Protein AF-A0A1C6R1Z0-F1 (afdb_monomer_lite)

Secondary structure (DSSP, 8-state):
-EEEEEEEEEEEETTEEEEEEES-TTS--EEE-EEEE--TT-SSHHHHHHHHHHHHHSEEEEEEEEEEEEEEE-SSEEEEEEEEEEEEEEE-GGG--SHHHH-GGG---EEEEEESSHHHHHTS-BSSHHHHHHHHHHHHHHHHHHHHHGGGS-----------------S---SSS--HHHHHHH-TT-GGGT--PPSEEEE-EETTEE-SS-SEEEEEEE--TTHHHHHHHHHHHHSPEEEEE--TTSS-S-GGGTT--GGG---GGGS-HHHHHHHHHHHHHHS---TT----S-PPP---PPP--SS-SS-HHHHHHHHHHHHHSSSBTTBS-EEEEE--SSGGGHHHHHT--TTTTT-S-HHHHHHHHHHHHHHH-EEEEEE-SSEEEEEESS---SHHHHHHHHHHHHHH-THHHHTSSS-SHHHHIIIIITT--EEEEE--

Foldseek 3Di:
DAEWEKEFEQEDALQKTKWWFFDADFAFTATETFITTDDPPAPDSVSRSQVRCCQLWVWGWDDKDWQDWDWDPFPPYIYIYTYIYTYTPDTDNVSHHDPCVVDPVRHGGDMDIFGLALVRLVLGNYPPVVVSVSSSVCSVVVNVVSVVVVVPDDDDDDDDDDDDDDDDDDPDDDRGSPQCLVVCVVVVLCVVLVARAADWDFAQAALVGGHPGGFKIWHPFFDAACPQVSCVSCCVRGQWHKAWEFDLPVPFSDPNVLRADLVQADALSVEAQQVLLQSLLVVLQVVADDPLPPNDNDDDRQPTAFAFDQDFPDQLSVQLSVVLNVQCPDCHSRGRIIMMIGNDNAQLCSCSSRRQCLQVVRPNHCSNLSNNVVVQCNGFVKGFHYDYSNKTKIFTRHFDADLVSLLSVLSSVCSSAVCCASVDPQHDSSRCSVPPGHVHRMDMHGHD

Sequence (448 aa):
MKVRHKARAVLLDGDQLVFLRRGWPGGSAYCTTVGGGVEPGDADPEAALRREVMEELGATIGPVEELMTLTDPGGATTVVEHYFLADITDMDLSLRHGPELADPDTGHHEPVRVPLDVRAVSGLNLQPPALRDHVIERIGTWAVRSAGDRRLGPVQETAGQGALSVGAVTFWDMASLPSALPRLQDDPTGRAFGLELPPGALVDTVHEGSWHEPLLWLSGKPVGFGDWGRASAARRAVGLLPVLIADPDGKGADPAEWGLMPDRMSYPGDHDADDVLAEYWAGLAEDGPGESGTGSHGEPPWPGLAAGSDEFPEDPDSAAEEFADMISDGDGWLGQPRLALVPARRSADIPAVIGWSGPLNHDNDVARLCAVMRSWEDRFGTRIVALTYDQLVISVAAPPRTQEAAEALAAEHFAFCPDNLHQSDTPGITEYARERLLDQYVWSFWWD

Structure (mmCIF, N/CA/C/O backbone):
data_AF-A0A1C6R1Z0-F1
#
_entry.id   AF-A0A1C6R1Z0-F1
#
loop_
_atom_site.group_PDB
_atom_site.id
_atom_site.type_symbol
_atom_site.label_atom_id
_atom_site.label_alt_id
_atom_site.label_comp_id
_atom_site.label_asym_id
_atom_site.label_entity_id
_atom_site.label_seq_id
_atom_site.pdbx_PDB_ins_code
_atom_site.Cartn_x
_atom_site.Cartn_y
_atom_site.Cartn_z
_atom_site.occupancy
_atom_site.B_iso_or_equiv
_atom_site.auth_seq_id
_atom_site.auth_comp_id
_atom_site.auth_asym_id
_atom_site.auth_atom_id
_atom_site.pdbx_PDB_model_num
ATOM 1 N N . MET A 1 1 ? 12.598 5.383 -25.187 1.00 55.12 1 MET A N 1
ATOM 2 C CA . MET A 1 1 ? 11.613 4.285 -25.213 1.00 55.12 1 MET A CA 1
ATOM 3 C C . MET A 1 1 ? 12.314 2.954 -25.379 1.00 55.12 1 MET A C 1
ATOM 5 O O . MET A 1 1 ? 12.800 2.643 -26.464 1.00 55.12 1 MET A O 1
ATOM 9 N N . LYS A 1 2 ? 12.418 2.199 -24.285 1.00 79.12 2 LYS A N 1
ATOM 10 C CA . LYS A 1 2 ? 12.785 0.779 -24.319 1.00 79.12 2 LYS A CA 1
ATOM 11 C C . LYS A 1 2 ? 11.500 -0.011 -24.576 1.00 79.12 2 LYS A C 1
ATOM 13 O O . LYS A 1 2 ? 10.453 0.371 -24.074 1.00 79.12 2 LYS A O 1
ATOM 18 N N . VAL A 1 3 ? 11.546 -1.075 -25.365 1.00 85.56 3 VAL A N 1
ATOM 19 C CA . VAL A 1 3 ? 10.390 -1.968 -25.526 1.00 85.56 3 VAL A CA 1
ATOM 20 C C . VAL A 1 3 ? 10.730 -3.266 -24.817 1.00 85.56 3 VAL A C 1
ATOM 22 O O . VAL A 1 3 ? 11.767 -3.866 -25.108 1.00 85.56 3 VAL A O 1
ATOM 25 N N . ARG A 1 4 ? 9.912 -3.659 -23.842 1.00 85.44 4 ARG A N 1
ATOM 26 C CA . ARG A 1 4 ? 10.008 -4.969 -23.191 1.00 85.44 4 ARG A CA 1
ATOM 27 C C . ARG A 1 4 ? 8.886 -5.840 -23.725 1.00 85.44 4 ARG A C 1
ATOM 29 O O . ARG A 1 4 ? 7.747 -5.395 -23.812 1.00 85.44 4 ARG A O 1
ATOM 36 N N . HIS A 1 5 ? 9.214 -7.075 -24.069 1.00 92.19 5 HIS A N 1
ATOM 37 C CA . HIS A 1 5 ? 8.234 -8.041 -24.537 1.00 92.19 5 HIS A CA 1
ATOM 38 C C . HIS A 1 5 ? 7.970 -9.070 -23.445 1.00 92.19 5 HIS A C 1
ATOM 40 O O . HIS A 1 5 ? 8.904 -9.507 -22.771 1.00 92.19 5 HIS A O 1
ATOM 46 N N . LYS A 1 6 ? 6.708 -9.459 -23.288 1.00 92.94 6 LYS A N 1
ATOM 47 C CA . LYS A 1 6 ? 6.296 -10.619 -22.494 1.00 92.94 6 LYS A CA 1
ATOM 48 C C . LYS A 1 6 ? 5.555 -11.597 -23.395 1.00 92.94 6 LYS A C 1
ATOM 50 O O . LYS A 1 6 ? 4.906 -11.172 -24.351 1.00 92.94 6 LYS A O 1
ATOM 55 N N . ALA A 1 7 ? 5.651 -12.883 -23.091 1.00 94.62 7 ALA A N 1
ATOM 56 C CA . ALA A 1 7 ? 4.923 -13.934 -23.788 1.00 94.62 7 ALA A CA 1
ATOM 57 C C . ALA A 1 7 ? 4.059 -14.699 -22.784 1.00 94.62 7 ALA A C 1
ATOM 59 O O . ALA A 1 7 ? 4.558 -15.148 -21.756 1.00 94.62 7 ALA A O 1
ATOM 60 N N . ARG A 1 8 ? 2.762 -14.819 -23.070 1.00 96.56 8 ARG A N 1
ATOM 61 C CA . ARG A 1 8 ? 1.748 -15.368 -22.162 1.00 96.56 8 ARG A CA 1
ATOM 62 C C . ARG A 1 8 ? 0.883 -16.411 -22.866 1.00 96.56 8 ARG A C 1
ATOM 64 O O . ARG A 1 8 ? 0.543 -16.243 -24.036 1.00 96.56 8 ARG A O 1
ATOM 71 N N . ALA A 1 9 ? 0.512 -17.482 -22.168 1.00 96.19 9 ALA A N 1
ATOM 72 C CA . ALA A 1 9 ? -0.203 -18.623 -22.732 1.00 96.19 9 ALA A CA 1
ATOM 73 C C . ALA A 1 9 ? -1.636 -18.743 -22.195 1.00 96.19 9 ALA A C 1
ATOM 75 O O . ALA A 1 9 ? -1.859 -18.899 -20.994 1.00 96.19 9 ALA A O 1
ATOM 76 N N . VAL A 1 10 ? -2.606 -18.783 -23.107 1.00 96.38 10 VAL A N 1
ATOM 77 C CA . VAL A 1 10 ? -3.925 -19.380 -22.881 1.00 96.38 10 VAL A CA 1
ATOM 78 C C . VAL A 1 10 ? -3.824 -20.846 -23.297 1.00 96.38 10 VAL A C 1
ATOM 80 O O . VAL A 1 10 ? -3.681 -21.162 -24.478 1.00 96.38 10 VAL A O 1
ATOM 83 N N . LEU A 1 11 ? -3.853 -21.750 -22.323 1.00 97.19 11 LEU A N 1
ATOM 84 C CA . LEU A 1 11 ? -3.559 -23.164 -22.547 1.00 97.19 11 LEU A CA 1
ATOM 85 C C . LEU A 1 11 ? -4.832 -24.004 -22.597 1.00 97.19 11 LEU A C 1
ATOM 87 O O . LEU A 1 11 ? -5.669 -23.912 -21.699 1.00 97.19 11 LEU A O 1
ATOM 91 N N . LEU A 1 12 ? -4.950 -24.850 -23.618 1.00 95.12 12 LEU A N 1
ATOM 92 C CA . LEU A 1 12 ? -6.007 -25.847 -23.760 1.00 95.12 12 LEU A CA 1
ATOM 93 C C . LEU A 1 12 ? -5.500 -27.225 -23.320 1.00 95.12 12 LEU A C 1
ATOM 95 O O . LEU A 1 12 ? -4.494 -27.718 -23.818 1.00 95.12 12 LEU A O 1
ATOM 99 N N . ASP A 1 13 ? -6.234 -27.864 -22.417 1.00 92.38 13 ASP A N 1
ATOM 100 C CA . ASP A 1 13 ? -6.060 -29.260 -22.004 1.00 92.38 13 ASP A CA 1
ATOM 101 C C . ASP A 1 13 ? -7.392 -29.983 -22.262 1.00 92.38 13 ASP A C 1
ATOM 103 O O . ASP A 1 13 ? -8.280 -30.053 -21.409 1.00 92.38 13 ASP A O 1
ATOM 107 N N . GLY A 1 14 ? -7.607 -30.403 -23.513 1.00 89.00 14 GLY A N 1
ATOM 108 C CA . GLY A 1 14 ? -8.869 -31.003 -23.956 1.00 89.00 14 GLY A CA 1
ATOM 109 C C . GLY A 1 14 ? -10.049 -30.016 -23.978 1.00 89.00 14 GLY A C 1
ATOM 110 O O . GLY A 1 14 ? -10.156 -29.181 -24.877 1.00 89.00 14 GLY A O 1
ATOM 111 N N . ASP A 1 15 ? -10.996 -30.162 -23.042 1.00 87.62 15 ASP A N 1
ATOM 112 C CA . ASP A 1 15 ? -12.099 -29.209 -22.797 1.00 87.62 15 ASP A CA 1
ATOM 113 C C . ASP A 1 15 ? -11.890 -28.327 -21.572 1.00 87.62 15 ASP A C 1
ATOM 115 O O . ASP A 1 15 ? -12.849 -27.769 -21.030 1.00 87.62 15 ASP A O 1
ATOM 119 N N . GLN A 1 16 ? -10.645 -28.177 -21.141 1.00 89.94 16 GLN A N 1
ATOM 120 C CA . GLN A 1 16 ? -10.298 -27.286 -20.052 1.00 89.94 16 GLN A CA 1
ATOM 121 C C . GLN A 1 16 ? -9.326 -26.213 -20.528 1.00 89.94 16 GLN A C 1
ATOM 123 O O . GLN A 1 16 ? -8.477 -26.447 -21.384 1.00 89.94 16 GLN A O 1
ATOM 128 N N . LEU A 1 17 ? -9.474 -25.027 -19.953 1.00 92.50 17 LEU A N 1
ATOM 129 C CA . LEU A 1 17 ? -8.475 -23.975 -19.968 1.00 92.50 17 LEU A CA 1
ATOM 130 C C . LEU A 1 17 ? -7.601 -24.116 -18.725 1.00 92.50 17 LEU A C 1
ATOM 132 O O . LEU A 1 17 ? -8.119 -24.398 -17.640 1.00 92.50 17 LEU A O 1
ATOM 136 N N . VAL A 1 18 ? -6.298 -23.903 -18.875 1.00 91.56 18 VAL A N 1
ATOM 137 C CA . VAL A 1 18 ? -5.339 -23.927 -17.765 1.00 91.56 18 VAL A CA 1
ATOM 138 C C . VAL A 1 18 ? -4.805 -22.520 -17.520 1.00 91.56 18 VAL A C 1
ATOM 140 O O . VAL A 1 18 ? -4.275 -21.881 -18.427 1.00 91.56 18 VAL A O 1
ATOM 143 N N . PHE A 1 19 ? -4.941 -22.060 -16.279 1.00 90.56 19 PHE A N 1
ATOM 144 C CA . PHE A 1 19 ? -4.422 -20.788 -15.776 1.00 90.56 19 PHE A CA 1
ATOM 145 C C . PHE A 1 19 ? -3.590 -21.027 -14.515 1.00 90.56 19 PHE A C 1
ATOM 147 O O . PHE A 1 19 ? -3.646 -22.105 -13.922 1.00 90.56 19 PHE A O 1
ATOM 154 N N . LEU A 1 20 ? -2.859 -20.015 -14.065 1.00 83.12 20 LEU A N 1
ATOM 155 C CA . LEU A 1 20 ? -2.241 -19.999 -12.746 1.00 83.12 20 LEU A CA 1
ATOM 156 C C . LEU A 1 20 ? -3.111 -19.209 -11.785 1.00 83.12 20 LEU A C 1
ATOM 158 O O . LEU A 1 20 ? -3.425 -18.046 -12.028 1.00 83.12 20 LEU A O 1
ATOM 162 N N . ARG A 1 21 ? -3.466 -19.831 -10.665 1.00 75.81 21 ARG A N 1
ATOM 163 C CA . ARG A 1 21 ? -4.012 -19.119 -9.519 1.00 75.81 21 ARG A CA 1
ATOM 164 C C . ARG A 1 21 ? -2.874 -18.444 -8.778 1.00 75.81 21 ARG A C 1
ATOM 166 O O . ARG A 1 21 ? -2.012 -19.137 -8.239 1.00 75.81 21 ARG A O 1
ATOM 173 N N . ARG A 1 22 ? -2.942 -17.118 -8.744 1.00 66.31 22 ARG A N 1
ATOM 174 C CA . ARG A 1 22 ? -2.078 -16.203 -8.001 1.00 66.31 22 ARG A CA 1
ATOM 175 C C . ARG A 1 22 ? -2.821 -15.691 -6.772 1.00 66.31 22 ARG A C 1
ATOM 177 O O . ARG A 1 22 ? -4.052 -15.718 -6.710 1.00 66.31 22 ARG A O 1
ATOM 184 N N . GLY A 1 23 ? -2.068 -15.252 -5.776 1.00 53.34 23 GLY A N 1
ATOM 185 C CA . GLY A 1 23 ? -2.595 -14.809 -4.486 1.00 53.34 23 GLY A CA 1
ATOM 186 C C . GLY A 1 23 ? -2.102 -15.688 -3.345 1.00 53.34 23 GLY A C 1
ATOM 187 O O . GLY A 1 23 ? -1.352 -16.628 -3.546 1.00 53.34 23 GLY A O 1
ATOM 188 N N . TRP A 1 24 ? -2.494 -15.389 -2.117 1.00 43.75 24 TRP A N 1
ATOM 189 C CA . TRP A 1 24 ? -1.925 -16.016 -0.919 1.00 43.75 24 TRP A CA 1
ATOM 190 C C . TRP A 1 24 ? -2.934 -16.915 -0.213 1.00 43.75 24 TRP A C 1
ATOM 192 O O . TRP A 1 24 ? -4.137 -16.726 -0.421 1.00 43.75 24 TRP A O 1
ATOM 202 N N . PRO A 1 25 ? -2.498 -17.824 0.681 1.00 38.47 25 PRO A N 1
ATOM 203 C CA . PRO A 1 25 ? -3.430 -18.523 1.551 1.00 38.47 25 PRO A CA 1
ATOM 204 C C . PRO A 1 25 ? -4.233 -17.478 2.339 1.00 38.47 25 PRO A C 1
ATOM 206 O O . PRO A 1 25 ? -3.675 -16.731 3.148 1.00 38.47 25 PRO A O 1
ATOM 209 N N . GLY A 1 26 ? -5.529 -17.367 2.034 1.00 38.88 26 GLY A N 1
ATOM 210 C CA . GLY A 1 26 ? -6.433 -16.386 2.639 1.00 38.88 26 GLY A CA 1
ATOM 211 C C . GLY A 1 26 ? -6.512 -14.990 1.987 1.00 38.88 26 GLY A C 1
ATOM 212 O O . GLY A 1 26 ? -7.138 -14.109 2.565 1.00 38.88 26 GLY A O 1
ATOM 213 N N . GLY A 1 27 ? -5.900 -14.749 0.822 1.00 40.06 27 GLY A N 1
ATOM 214 C CA . GLY A 1 27 ? -6.126 -13.534 0.012 1.00 40.06 27 GLY A CA 1
ATOM 215 C C . GLY A 1 27 ? -7.145 -13.751 -1.116 1.00 40.06 27 GLY A C 1
ATOM 216 O O . GLY A 1 27 ? -7.510 -14.896 -1.395 1.00 40.06 27 GLY A O 1
ATOM 217 N N . SER A 1 28 ? -7.585 -12.677 -1.789 1.00 41.53 28 SER A N 1
ATOM 218 C CA . SER A 1 28 ? -8.371 -12.802 -3.022 1.00 41.53 28 SER A CA 1
ATOM 219 C C . SER A 1 28 ? -7.494 -13.442 -4.099 1.00 41.53 28 SER A C 1
ATOM 221 O O . SER A 1 28 ? -6.482 -12.898 -4.539 1.00 41.53 28 SER A O 1
ATOM 223 N N . ALA A 1 29 ? -7.840 -14.671 -4.468 1.00 55.72 29 ALA A N 1
ATOM 224 C CA . ALA A 1 29 ? -7.132 -15.380 -5.512 1.00 55.72 29 ALA A CA 1
ATOM 225 C C . ALA A 1 29 ? -7.583 -14.837 -6.871 1.00 55.72 29 ALA A C 1
ATOM 227 O O . ALA A 1 29 ? -8.780 -14.796 -7.165 1.00 55.72 29 ALA A O 1
ATOM 228 N N . TYR A 1 30 ? -6.631 -14.443 -7.705 1.00 65.19 30 TYR A N 1
ATOM 229 C CA . TYR A 1 30 ? -6.884 -14.112 -9.101 1.00 65.19 30 TYR A CA 1
ATOM 230 C C . TYR A 1 30 ? -6.204 -15.141 -9.995 1.00 65.19 30 TYR A C 1
ATOM 232 O O . TYR A 1 30 ? -5.364 -15.927 -9.555 1.00 65.19 30 TYR A O 1
ATOM 240 N N . CYS A 1 31 ? -6.625 -15.202 -11.248 1.00 78.81 31 CYS A N 1
ATOM 241 C CA . CYS A 1 31 ? -6.025 -16.078 -12.235 1.00 78.81 31 CYS A CA 1
ATOM 242 C C . CYS A 1 31 ? -5.263 -15.249 -13.255 1.00 78.81 31 CYS A C 1
ATOM 244 O O . CYS A 1 31 ? -5.734 -14.204 -13.697 1.00 78.81 31 CYS A O 1
ATOM 246 N N . THR A 1 32 ? -4.100 -15.747 -13.642 1.00 86.62 32 THR A N 1
ATOM 247 C CA . THR A 1 32 ? -3.302 -15.204 -14.735 1.00 86.62 32 THR A CA 1
ATOM 248 C C . THR A 1 32 ? -2.920 -16.323 -15.694 1.00 86.62 32 THR A C 1
ATOM 250 O O . THR A 1 32 ? -3.029 -17.513 -15.384 1.00 86.62 32 THR A O 1
ATOM 253 N N . THR A 1 33 ? -2.490 -15.946 -16.884 1.00 93.50 33 THR A N 1
ATOM 254 C CA . THR A 1 33 ? -1.857 -16.856 -17.837 1.00 93.50 33 THR A CA 1
ATOM 255 C C . THR A 1 33 ? -0.446 -17.209 -17.402 1.00 93.50 33 THR A C 1
ATOM 257 O O . THR A 1 33 ? 0.267 -16.361 -16.872 1.00 93.50 33 THR A O 1
ATOM 260 N N . VAL A 1 34 ? -0.037 -18.431 -17.723 1.00 92.44 34 VAL A N 1
ATOM 261 C CA . VAL A 1 34 ? 1.363 -18.867 -17.658 1.00 92.44 34 VAL A CA 1
ATOM 262 C C . VAL A 1 34 ? 2.209 -18.006 -18.586 1.00 92.44 34 VAL A C 1
ATOM 264 O O . VAL A 1 34 ? 1.752 -17.692 -19.690 1.00 92.44 34 VAL A O 1
ATOM 267 N N . GLY A 1 35 ? 3.421 -17.636 -18.186 1.00 91.12 35 GLY A N 1
ATOM 268 C CA . GLY A 1 35 ? 4.332 -16.891 -19.052 1.00 91.12 35 GLY A CA 1
ATOM 269 C C . GLY A 1 35 ? 5.067 -15.761 -18.351 1.00 91.12 35 GLY A C 1
ATOM 270 O O . GLY A 1 35 ? 4.689 -15.343 -17.266 1.00 91.12 35 GLY A O 1
ATOM 271 N N . GLY A 1 36 ? 6.029 -15.157 -19.039 1.00 87.38 36 GLY A N 1
ATOM 272 C CA . GLY A 1 36 ? 6.943 -14.193 -18.439 1.00 87.38 36 GLY A CA 1
ATOM 273 C C . GLY A 1 36 ? 7.617 -13.279 -19.457 1.00 87.38 36 GLY A C 1
ATOM 274 O O . GLY A 1 36 ? 7.100 -13.030 -20.553 1.00 87.38 36 GLY A O 1
ATOM 275 N N . GLY A 1 37 ? 8.749 -12.704 -19.057 1.00 90.75 37 GLY A N 1
ATOM 276 C CA . GLY A 1 37 ? 9.534 -11.798 -19.892 1.00 90.75 37 GLY A CA 1
ATOM 277 C C . GLY A 1 37 ? 10.266 -12.533 -21.013 1.00 90.75 37 GLY A C 1
ATOM 278 O O . GLY A 1 37 ? 10.766 -13.634 -20.824 1.00 90.75 37 GLY A O 1
ATOM 279 N N . VAL A 1 38 ? 10.372 -11.898 -22.182 1.00 92.62 38 VAL A N 1
ATOM 280 C CA . VAL A 1 38 ? 11.266 -12.366 -23.249 1.00 92.62 38 VAL A CA 1
ATOM 281 C C . VAL A 1 38 ? 12.693 -11.962 -22.884 1.00 92.62 38 VAL A C 1
ATOM 283 O O . VAL A 1 38 ? 13.015 -10.769 -22.823 1.00 92.62 38 VAL A O 1
ATOM 286 N N . GLU A 1 39 ? 13.546 -12.947 -22.626 1.00 89.75 39 GLU A N 1
ATOM 287 C CA . GLU A 1 39 ? 14.928 -12.737 -22.211 1.00 89.75 39 GLU A CA 1
ATOM 288 C C . GLU A 1 39 ? 15.869 -12.548 -23.413 1.00 89.75 39 GLU A C 1
ATOM 290 O O . GLU A 1 39 ? 15.576 -13.005 -24.517 1.00 89.75 39 GLU A O 1
ATOM 295 N N . PRO A 1 40 ? 17.061 -11.938 -23.234 1.00 87.62 40 PRO A N 1
ATOM 296 C CA . PRO A 1 40 ? 18.039 -11.786 -24.317 1.00 87.62 40 PRO A CA 1
ATOM 297 C C . PRO A 1 40 ? 18.507 -13.104 -24.961 1.00 87.62 40 PRO A C 1
ATOM 299 O O . PRO A 1 40 ? 19.079 -13.073 -26.050 1.00 87.62 40 PRO A O 1
ATOM 302 N N . GLY A 1 41 ? 18.335 -14.235 -24.267 1.00 86.81 41 GLY A N 1
ATOM 303 C CA . GLY A 1 41 ? 18.665 -15.571 -24.763 1.00 86.81 41 GLY A CA 1
ATOM 304 C C . GLY A 1 41 ? 17.541 -16.251 -25.551 1.00 86.81 41 GLY A C 1
ATOM 305 O O . GLY A 1 41 ? 17.814 -17.232 -26.243 1.00 86.81 41 GLY A O 1
ATOM 306 N N . ASP A 1 42 ? 16.311 -15.738 -25.476 1.00 93.38 42 ASP A N 1
ATOM 307 C CA . ASP A 1 42 ? 15.171 -16.281 -26.208 1.00 93.38 42 ASP A CA 1
ATOM 308 C C . ASP A 1 42 ? 15.253 -15.863 -27.686 1.00 93.38 42 ASP A C 1
ATOM 310 O O . ASP A 1 42 ? 15.555 -14.716 -28.021 1.00 93.38 42 ASP A O 1
ATOM 314 N N . ALA A 1 43 ? 14.996 -16.804 -28.598 1.00 92.00 43 ALA A N 1
ATOM 315 C CA . ALA A 1 43 ? 15.061 -16.525 -30.035 1.00 92.00 43 ALA A CA 1
ATOM 316 C C . ALA A 1 43 ? 13.936 -15.581 -30.497 1.00 92.00 43 ALA A C 1
ATOM 318 O O . ALA A 1 43 ? 14.141 -14.761 -31.393 1.00 92.00 43 ALA A O 1
ATOM 319 N N . ASP A 1 44 ? 12.758 -15.721 -29.891 1.00 92.75 44 ASP A N 1
ATOM 320 C CA . ASP A 1 44 ? 11.536 -14.970 -30.156 1.00 92.75 44 ASP A CA 1
ATOM 321 C C . ASP A 1 44 ? 10.543 -15.141 -28.976 1.00 92.75 44 ASP A C 1
ATOM 323 O O . ASP A 1 44 ? 10.822 -15.897 -28.036 1.00 92.75 44 ASP A O 1
ATOM 327 N N . PRO A 1 45 ? 9.385 -14.447 -28.977 1.00 94.19 45 PRO A N 1
ATOM 328 C CA . PRO A 1 45 ? 8.381 -14.611 -27.926 1.00 94.19 45 PRO A CA 1
ATOM 329 C C . PRO A 1 45 ? 7.820 -16.035 -27.790 1.00 94.19 45 PRO A C 1
ATOM 331 O O . PRO A 1 45 ? 7.422 -16.413 -26.694 1.00 94.19 45 PRO A O 1
ATOM 334 N N . GLU A 1 46 ? 7.795 -16.846 -28.854 1.00 96.38 46 GLU A N 1
ATOM 335 C CA . GLU A 1 46 ? 7.354 -18.245 -28.757 1.00 96.38 46 GLU A CA 1
ATOM 336 C C . GLU A 1 46 ? 8.381 -19.092 -27.991 1.00 96.38 46 GLU A C 1
ATOM 338 O O . GLU A 1 46 ? 8.003 -19.927 -27.167 1.00 96.38 46 GLU A O 1
ATOM 343 N N . ALA A 1 47 ? 9.677 -18.874 -28.221 1.00 94.62 47 ALA A N 1
ATOM 344 C CA . ALA A 1 47 ? 10.738 -19.532 -27.467 1.00 94.62 47 ALA A CA 1
ATOM 345 C C . ALA A 1 47 ? 10.641 -19.203 -25.968 1.00 94.62 47 ALA A C 1
ATOM 347 O O . ALA A 1 47 ? 10.679 -20.125 -25.151 1.00 94.62 47 ALA A O 1
ATOM 348 N N . ALA A 1 48 ? 10.414 -17.927 -25.630 1.00 95.25 48 ALA A N 1
ATOM 349 C CA . ALA A 1 48 ? 10.167 -17.491 -24.255 1.00 95.25 48 ALA A CA 1
ATOM 350 C C . ALA A 1 48 ? 8.922 -18.175 -23.667 1.00 95.25 48 ALA A C 1
ATOM 352 O O . ALA A 1 48 ? 8.990 -18.778 -22.603 1.00 95.25 48 ALA A O 1
ATOM 353 N N . LEU A 1 49 ? 7.802 -18.185 -24.401 1.00 96.81 49 LEU A N 1
ATOM 354 C CA . LEU A 1 49 ? 6.566 -18.852 -23.983 1.00 96.81 49 LEU A CA 1
ATOM 355 C C . LEU A 1 49 ? 6.790 -20.329 -23.631 1.00 96.81 49 LEU A C 1
ATOM 357 O O . LEU A 1 49 ? 6.296 -20.818 -22.620 1.00 96.81 49 LEU A O 1
ATOM 361 N N . ARG A 1 50 ? 7.524 -21.058 -24.480 1.00 97.31 50 ARG A N 1
ATOM 362 C CA . ARG A 1 50 ? 7.799 -22.489 -24.284 1.00 97.31 50 ARG A CA 1
ATOM 363 C C . ARG A 1 50 ? 8.685 -22.739 -23.065 1.00 97.31 50 ARG A C 1
ATOM 365 O O . ARG A 1 50 ? 8.471 -23.742 -22.385 1.00 97.31 50 ARG A O 1
ATOM 372 N N . ARG A 1 51 ? 9.653 -21.855 -22.799 1.00 95.12 51 ARG A N 1
ATOM 373 C CA . ARG A 1 51 ? 10.488 -21.894 -21.591 1.00 95.12 51 ARG A CA 1
ATOM 374 C C . ARG A 1 51 ? 9.634 -21.682 -20.341 1.00 95.12 51 ARG A C 1
ATOM 376 O O . ARG A 1 51 ? 9.616 -22.557 -19.484 1.00 95.12 51 ARG A O 1
ATOM 383 N N . GLU A 1 52 ? 8.856 -20.606 -20.302 1.00 95.31 52 GLU A N 1
ATOM 384 C CA . GLU A 1 52 ? 8.008 -20.253 -19.155 1.00 95.31 52 GLU A CA 1
ATOM 385 C C . GLU A 1 52 ? 6.952 -21.333 -18.864 1.00 95.31 52 GLU A C 1
ATOM 387 O O . GLU A 1 52 ? 6.738 -21.718 -17.721 1.00 95.31 52 GLU A O 1
ATOM 392 N N . VAL A 1 53 ? 6.333 -21.922 -19.896 1.00 95.62 53 VAL A N 1
ATOM 393 C CA . VAL A 1 53 ? 5.374 -23.029 -19.710 1.00 95.62 53 VAL A CA 1
ATOM 394 C C . VAL A 1 53 ? 6.037 -24.285 -19.131 1.00 95.62 53 VAL A C 1
ATOM 396 O O . VAL A 1 53 ? 5.426 -25.001 -18.331 1.00 95.62 53 VAL A O 1
ATOM 399 N N . MET A 1 54 ? 7.291 -24.561 -19.491 1.00 94.56 54 MET A N 1
ATOM 400 C CA . MET A 1 54 ? 8.051 -25.652 -18.882 1.00 94.56 54 MET A CA 1
ATOM 401 C C . MET A 1 54 ? 8.428 -25.333 -17.428 1.00 94.56 54 MET A C 1
ATOM 403 O O . MET A 1 54 ? 8.284 -26.190 -16.561 1.00 94.56 54 MET A O 1
ATOM 407 N N . GLU A 1 55 ? 8.876 -24.114 -17.148 1.00 91.38 55 GLU A N 1
ATOM 408 C CA . GLU A 1 55 ? 9.263 -23.655 -15.809 1.00 91.38 55 GLU A CA 1
ATOM 409 C C . GLU A 1 55 ? 8.054 -23.654 -14.855 1.00 91.38 55 GLU A C 1
ATOM 411 O O . GLU A 1 55 ? 8.031 -24.363 -13.842 1.00 91.38 55 GLU A O 1
ATOM 416 N N . GLU A 1 56 ? 6.980 -22.962 -15.225 1.00 91.31 56 GLU A N 1
ATOM 417 C CA . GLU A 1 56 ? 5.832 -22.729 -14.352 1.00 91.31 56 GLU A CA 1
ATOM 418 C C . GLU A 1 56 ? 4.857 -23.909 -14.274 1.00 91.31 56 GLU A C 1
ATOM 420 O O . GLU A 1 56 ? 4.170 -24.035 -13.258 1.00 91.31 56 GLU A O 1
ATOM 425 N N . LEU A 1 57 ? 4.770 -24.781 -15.291 1.00 91.31 57 LEU A N 1
ATOM 426 C CA . LEU A 1 57 ? 3.839 -25.926 -15.315 1.00 91.31 57 LEU A CA 1
ATOM 427 C C . LEU A 1 57 ? 4.497 -27.299 -15.499 1.00 91.31 57 LEU A C 1
ATOM 429 O O . LEU A 1 57 ? 3.821 -28.308 -15.296 1.00 91.31 57 LEU A O 1
ATOM 433 N N . GLY A 1 58 ? 5.775 -27.379 -15.873 1.00 94.00 58 GLY A N 1
ATOM 434 C CA . GLY A 1 58 ? 6.370 -28.649 -16.297 1.00 94.00 58 GLY A CA 1
ATOM 435 C C . GLY A 1 58 ? 5.680 -29.215 -17.542 1.00 94.00 58 GLY A C 1
ATOM 436 O O . GLY A 1 58 ? 5.535 -30.431 -17.677 1.00 94.00 58 GLY A O 1
ATOM 437 N N . ALA A 1 59 ? 5.171 -28.335 -18.411 1.00 96.31 59 ALA A N 1
ATOM 438 C CA . ALA A 1 59 ? 4.361 -28.706 -19.562 1.00 96.31 59 ALA A CA 1
ATOM 439 C C . ALA A 1 59 ? 5.082 -28.469 -20.893 1.00 96.31 59 ALA A C 1
ATOM 441 O O . ALA A 1 59 ? 5.909 -27.572 -21.042 1.00 96.31 59 ALA A O 1
ATOM 442 N N . THR A 1 60 ? 4.714 -29.266 -21.894 1.00 96.81 60 THR A N 1
ATOM 443 C CA . THR A 1 60 ? 5.028 -29.015 -23.302 1.00 96.81 60 THR A CA 1
ATOM 444 C C . THR A 1 60 ? 3.756 -28.657 -24.051 1.00 96.81 60 THR A C 1
ATOM 446 O O . THR A 1 60 ? 2.676 -29.171 -23.755 1.00 96.81 60 THR A O 1
ATOM 449 N N . ILE A 1 61 ? 3.888 -27.763 -25.026 1.00 97.69 61 ILE A N 1
ATOM 450 C CA . ILE A 1 61 ? 2.769 -27.257 -25.820 1.00 97.69 61 ILE A CA 1
ATOM 451 C C . ILE A 1 61 ? 2.979 -27.542 -27.302 1.00 97.69 61 ILE A C 1
ATOM 453 O O . ILE A 1 61 ? 4.111 -27.553 -27.798 1.00 97.69 61 ILE A O 1
ATOM 457 N N . GLY A 1 62 ? 1.877 -27.749 -28.015 1.00 93.75 62 GLY A N 1
ATOM 458 C CA . GLY A 1 62 ? 1.845 -27.929 -29.460 1.00 93.75 62 GLY A CA 1
ATOM 459 C C . GLY A 1 62 ? 2.156 -26.640 -30.238 1.00 93.75 62 GLY A C 1
ATOM 460 O O . GLY A 1 62 ? 2.826 -25.733 -29.732 1.00 93.75 62 GLY A O 1
ATOM 461 N N . PRO A 1 63 ? 1.711 -26.546 -31.502 1.00 94.31 63 PRO A N 1
ATOM 462 C CA . PRO A 1 63 ? 1.774 -25.302 -32.264 1.00 94.31 63 PRO A CA 1
ATOM 463 C C . PRO A 1 63 ? 1.043 -24.167 -31.538 1.00 94.31 63 PRO A C 1
ATOM 465 O O . PRO A 1 63 ? -0.037 -24.389 -30.988 1.00 94.31 63 PRO A O 1
ATOM 468 N N . VAL A 1 64 ? 1.623 -22.968 -31.561 1.00 94.81 64 VAL A N 1
ATOM 469 C CA . VAL A 1 64 ? 1.042 -21.774 -30.935 1.00 94.81 64 VAL A CA 1
ATOM 470 C C . VAL A 1 64 ? 0.316 -20.919 -31.975 1.00 94.81 64 VAL A C 1
ATOM 472 O O . VAL A 1 64 ? 0.731 -20.837 -33.132 1.00 94.81 64 VAL A O 1
ATOM 475 N N . GLU A 1 65 ? -0.775 -20.281 -31.567 1.00 93.75 65 GLU A N 1
ATOM 476 C CA . GLU A 1 65 ? -1.525 -19.299 -32.355 1.00 93.75 65 GLU A CA 1
ATOM 477 C C . GLU A 1 65 ? -1.545 -17.974 -31.587 1.00 93.75 65 GLU A C 1
ATOM 479 O O . GLU A 1 65 ? -1.963 -17.944 -30.435 1.00 93.75 65 GLU A O 1
ATOM 484 N N . GLU A 1 66 ? -1.104 -16.872 -32.194 1.00 93.38 66 GLU A N 1
ATOM 485 C CA . GLU A 1 66 ? -1.180 -15.555 -31.551 1.00 93.38 66 GLU A CA 1
ATOM 486 C C . GLU A 1 66 ? -2.643 -15.093 -31.455 1.00 93.38 66 GLU A C 1
ATOM 488 O O . GLU A 1 66 ? -3.358 -15.022 -32.457 1.00 93.38 66 GLU A O 1
ATOM 493 N N . LEU A 1 67 ? -3.101 -14.799 -30.237 1.00 92.12 67 LEU A N 1
ATOM 494 C CA . LEU A 1 67 ? -4.472 -14.377 -29.954 1.00 92.12 67 LEU A CA 1
ATOM 495 C C . LEU A 1 67 ? -4.627 -12.866 -30.014 1.00 92.12 67 LEU A C 1
ATOM 497 O O . LEU A 1 67 ? -5.532 -12.354 -30.680 1.00 92.12 67 LEU A O 1
ATOM 501 N N . MET A 1 68 ? -3.775 -12.174 -29.264 1.00 91.94 68 MET A N 1
ATOM 502 C CA . MET A 1 68 ? -3.802 -10.730 -29.119 1.00 91.94 68 MET A CA 1
ATOM 503 C C . MET A 1 68 ? -2.465 -10.217 -28.599 1.00 91.94 68 MET A C 1
ATOM 505 O O . MET A 1 68 ? -1.730 -10.926 -27.911 1.00 91.94 68 MET A O 1
ATOM 509 N N . THR A 1 69 ? -2.213 -8.943 -28.866 1.00 92.00 69 THR A N 1
ATOM 510 C CA . THR A 1 69 ? -1.110 -8.194 -28.277 1.00 92.00 69 THR A CA 1
ATOM 511 C C . THR A 1 69 ? -1.701 -7.053 -27.463 1.00 92.00 69 THR A C 1
ATOM 513 O O . THR A 1 69 ? -2.509 -6.281 -27.985 1.00 92.00 69 THR A O 1
ATOM 516 N N . LEU A 1 70 ? -1.305 -6.936 -26.199 1.00 80.12 70 LEU A N 1
ATOM 517 C CA . LEU A 1 70 ? -1.584 -5.754 -25.393 1.00 80.12 70 LEU A CA 1
ATOM 518 C C . LEU A 1 70 ? -0.314 -4.927 -25.303 1.00 80.12 70 LEU A C 1
ATOM 520 O O . LEU A 1 70 ? 0.735 -5.411 -24.888 1.00 80.12 70 LEU A O 1
ATOM 524 N N . THR A 1 71 ? -0.422 -3.678 -25.730 1.00 84.88 71 THR A N 1
ATOM 525 C CA . THR A 1 71 ? 0.653 -2.708 -25.595 1.00 84.88 71 THR A CA 1
ATOM 526 C C . THR A 1 71 ? 0.259 -1.766 -24.486 1.00 84.88 71 THR A C 1
ATOM 528 O O . THR A 1 71 ? -0.728 -1.047 -24.622 1.00 84.88 71 THR A O 1
ATOM 531 N N . ASP A 1 72 ? 1.046 -1.773 -23.425 1.00 74.81 72 ASP A N 1
ATOM 532 C CA . ASP A 1 72 ? 0.980 -0.783 -22.372 1.00 74.81 72 ASP A CA 1
ATOM 533 C C . ASP A 1 72 ? 2.057 0.278 -22.651 1.00 74.81 72 ASP A C 1
ATOM 535 O O . ASP A 1 72 ? 3.261 0.006 -22.493 1.00 74.81 72 ASP A O 1
ATOM 539 N N . PRO A 1 73 ? 1.676 1.448 -23.203 1.00 66.81 73 PRO A N 1
ATOM 540 C CA . PRO A 1 73 ? 2.603 2.532 -23.466 1.00 66.81 73 PRO A CA 1
ATOM 541 C C . PRO A 1 73 ? 2.958 3.232 -22.149 1.00 66.81 73 PRO A C 1
ATOM 543 O O . PRO A 1 73 ? 2.531 4.354 -21.904 1.00 66.81 73 PRO A O 1
ATOM 546 N N . GLY A 1 74 ? 3.777 2.579 -21.325 1.00 57.81 74 GLY A N 1
ATOM 547 C CA . GLY A 1 74 ? 4.432 3.231 -20.195 1.00 57.81 74 GLY A CA 1
ATOM 548 C C . GLY A 1 74 ? 5.374 4.340 -20.678 1.00 57.81 74 GLY A C 1
ATOM 549 O O . GLY A 1 74 ? 5.919 4.264 -21.788 1.00 57.81 74 GLY A O 1
ATOM 550 N N . GLY A 1 75 ? 5.592 5.366 -19.850 1.00 56.06 75 GLY A N 1
ATOM 551 C CA . GLY A 1 75 ? 6.327 6.580 -20.242 1.00 56.06 75 GLY A CA 1
ATOM 552 C C . GLY A 1 75 ? 7.737 6.311 -20.793 1.00 56.06 75 GLY A C 1
ATOM 553 O O . GLY A 1 75 ? 8.097 6.756 -21.884 1.00 56.06 75 GLY A O 1
ATOM 554 N N . ALA A 1 76 ? 8.542 5.503 -20.091 1.00 55.41 76 ALA A N 1
ATOM 555 C CA . ALA A 1 76 ? 9.918 5.186 -20.502 1.00 55.41 76 ALA A CA 1
ATOM 556 C C . ALA A 1 76 ? 10.060 3.829 -21.217 1.00 55.41 76 ALA A C 1
ATOM 558 O O . ALA A 1 76 ? 10.907 3.668 -22.118 1.00 55.41 76 ALA A O 1
ATOM 559 N N . THR A 1 77 ? 9.243 2.854 -20.811 1.00 58.28 77 THR A N 1
ATOM 560 C CA . THR A 1 77 ? 9.236 1.497 -21.354 1.00 58.28 77 THR A CA 1
ATOM 561 C C . THR A 1 77 ? 7.841 1.131 -21.818 1.00 58.28 77 THR A C 1
ATOM 563 O O . THR A 1 77 ? 6.913 1.073 -21.025 1.00 58.28 77 THR A O 1
ATOM 566 N N . THR A 1 78 ? 7.716 0.803 -23.096 1.00 76.38 78 THR A N 1
ATOM 567 C CA . THR A 1 78 ? 6.502 0.178 -23.611 1.00 76.38 78 THR A CA 1
ATOM 568 C C . THR A 1 78 ? 6.579 -1.313 -23.323 1.00 76.38 78 THR A C 1
ATOM 570 O O . THR A 1 78 ? 7.511 -1.980 -23.790 1.00 76.38 78 THR A O 1
ATOM 573 N N . VAL A 1 79 ? 5.629 -1.840 -22.553 1.00 84.19 79 VAL A N 1
ATOM 574 C CA . VAL A 1 79 ? 5.491 -3.284 -22.360 1.00 84.19 79 VAL A CA 1
ATOM 575 C C . VAL A 1 79 ? 4.536 -3.807 -23.419 1.00 84.19 79 VAL A C 1
ATOM 577 O O . VAL A 1 79 ? 3.424 -3.318 -23.579 1.00 84.19 79 VAL A O 1
ATOM 580 N N . VAL A 1 80 ? 4.996 -4.792 -24.177 1.00 90.06 80 VAL A N 1
ATOM 581 C CA . VAL A 1 80 ? 4.210 -5.458 -25.209 1.00 90.06 80 VAL A CA 1
ATOM 582 C C . VAL A 1 80 ? 4.016 -6.900 -24.769 1.00 90.06 80 VAL A C 1
ATOM 584 O O . VAL A 1 80 ? 4.952 -7.702 -24.810 1.00 90.06 80 VAL A O 1
ATOM 587 N N . GLU A 1 81 ? 2.811 -7.219 -24.322 1.00 91.75 81 GLU A N 1
ATOM 588 C CA . GLU A 1 81 ? 2.423 -8.565 -23.927 1.00 91.75 81 GLU A CA 1
ATOM 589 C C . GLU A 1 81 ? 1.788 -9.295 -25.110 1.00 91.75 81 GLU A C 1
ATOM 591 O O . GLU A 1 81 ? 0.735 -8.904 -25.616 1.00 91.75 81 GLU A O 1
ATOM 596 N N . HIS A 1 82 ? 2.437 -10.371 -25.544 1.00 95.38 82 HIS A N 1
ATOM 597 C CA . HIS A 1 82 ? 1.956 -11.256 -26.597 1.00 95.38 82 HIS A CA 1
ATOM 598 C C . HIS A 1 82 ? 1.234 -12.444 -25.970 1.00 95.38 82 HIS A C 1
ATOM 600 O O . HIS A 1 82 ? 1.843 -13.221 -25.232 1.00 95.38 82 HIS A O 1
ATOM 606 N N . TYR A 1 83 ? -0.054 -12.594 -26.266 1.00 96.12 83 TYR A N 1
ATOM 607 C CA . TYR A 1 83 ? -0.872 -13.698 -25.776 1.00 96.12 83 TYR A CA 1
ATOM 608 C C . TYR A 1 83 ? -1.045 -14.746 -26.870 1.00 96.12 83 TYR A C 1
ATOM 610 O O . TYR A 1 83 ? -1.509 -14.440 -27.969 1.00 96.12 83 TYR A O 1
ATOM 618 N N . PHE A 1 84 ? -0.724 -15.996 -26.553 1.00 97.12 84 PHE A N 1
ATOM 61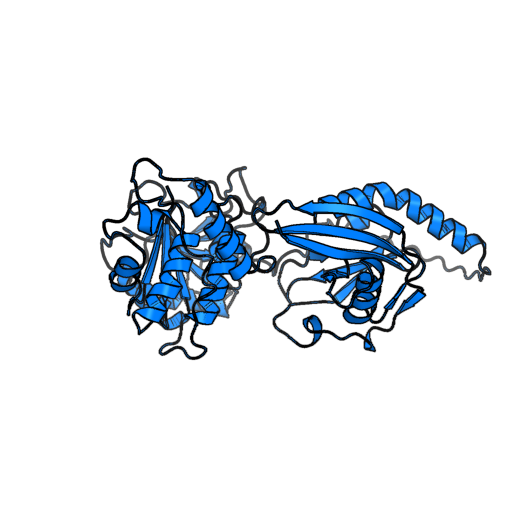9 C CA . PHE A 1 84 ? -0.798 -17.131 -27.467 1.00 97.12 84 PHE A CA 1
ATOM 620 C C . PHE A 1 84 ? -1.774 -18.193 -26.959 1.00 97.12 84 PHE A C 1
ATOM 622 O O . PHE A 1 84 ? -1.862 -18.447 -25.762 1.00 97.12 84 PHE A O 1
ATOM 629 N N . LEU A 1 85 ? -2.473 -18.852 -27.878 1.00 96.75 85 LEU A N 1
ATOM 630 C CA . LEU A 1 85 ? -3.237 -20.068 -27.638 1.00 96.75 85 LEU A CA 1
ATOM 631 C C . LEU A 1 85 ? -2.377 -21.279 -27.977 1.00 96.75 85 LEU A C 1
ATOM 633 O O . LEU A 1 85 ? -1.782 -21.324 -29.056 1.00 96.75 85 LEU A O 1
ATOM 637 N N . ALA A 1 86 ? -2.365 -22.284 -27.109 1.00 96.50 86 ALA A N 1
ATOM 638 C CA . ALA A 1 86 ? -1.719 -23.554 -27.416 1.00 96.50 86 ALA A CA 1
ATOM 639 C C . ALA A 1 86 ? -2.401 -24.733 -26.717 1.00 96.50 86 ALA A C 1
ATOM 641 O O . ALA A 1 86 ? -2.913 -24.599 -25.607 1.00 96.50 86 ALA A O 1
ATOM 642 N N . ASP A 1 87 ? -2.366 -25.898 -27.362 1.00 96.12 87 ASP A N 1
ATOM 643 C CA . ASP A 1 87 ? -2.774 -27.168 -26.762 1.00 96.12 87 ASP A CA 1
ATOM 644 C C . ASP A 1 87 ? -1.604 -27.748 -25.945 1.00 96.12 87 ASP A C 1
ATOM 646 O O . ASP A 1 87 ? -0.481 -27.852 -26.451 1.00 96.12 87 ASP A O 1
ATOM 650 N N . ILE A 1 88 ? -1.851 -28.137 -24.693 1.00 96.31 88 ILE A N 1
ATOM 651 C CA . ILE A 1 88 ? -0.889 -28.882 -23.874 1.00 96.31 88 ILE A CA 1
ATOM 652 C C . ILE A 1 88 ? -0.750 -30.289 -24.463 1.00 96.31 88 ILE A C 1
ATOM 654 O O . ILE A 1 88 ? -1.735 -31.006 -24.633 1.00 96.31 88 ILE A O 1
ATOM 658 N N . THR A 1 89 ? 0.481 -30.694 -24.774 1.00 95.75 89 THR A N 1
ATOM 659 C CA . THR A 1 89 ? 0.782 -32.031 -25.311 1.00 95.75 89 THR A CA 1
ATOM 660 C C . THR A 1 89 ? 1.228 -33.013 -24.239 1.00 95.75 89 THR A C 1
ATOM 662 O O . THR A 1 89 ? 0.969 -34.207 -24.365 1.00 95.75 89 THR A O 1
ATOM 665 N N . ASP A 1 90 ? 1.898 -32.518 -23.201 1.00 93.38 90 ASP A N 1
ATOM 666 C CA . ASP A 1 90 ? 2.315 -33.292 -22.032 1.00 93.38 90 ASP A CA 1
ATOM 667 C C . ASP A 1 90 ? 2.472 -32.350 -20.836 1.00 93.38 90 ASP A C 1
ATOM 669 O O . ASP A 1 90 ? 2.837 -31.188 -21.025 1.00 93.38 90 ASP A O 1
ATOM 673 N N . MET A 1 91 ? 2.205 -32.828 -19.620 1.00 93.94 91 MET A N 1
ATOM 674 C CA . MET A 1 91 ? 2.385 -32.028 -18.407 1.00 93.94 91 MET A CA 1
ATOM 675 C C . MET A 1 91 ? 2.711 -32.893 -17.193 1.00 93.94 91 MET A C 1
ATOM 677 O O . MET A 1 91 ? 1.912 -33.737 -16.784 1.00 93.94 91 MET A O 1
ATOM 681 N N . ASP A 1 92 ? 3.843 -32.592 -16.563 1.00 91.19 92 ASP A N 1
ATOM 682 C CA . ASP A 1 92 ? 4.275 -33.175 -15.298 1.00 91.19 92 ASP A CA 1
ATOM 683 C C . ASP A 1 92 ? 4.632 -32.059 -14.308 1.00 91.19 92 ASP A C 1
ATOM 685 O O . ASP A 1 92 ? 5.703 -31.456 -14.365 1.00 91.19 92 ASP A O 1
ATOM 689 N N . LEU A 1 93 ? 3.735 -31.816 -13.347 1.00 86.69 93 LEU A N 1
ATOM 690 C CA . LEU A 1 93 ? 3.895 -30.758 -12.345 1.00 86.69 93 LEU A CA 1
ATOM 691 C C . LEU A 1 93 ? 5.126 -30.952 -11.440 1.00 86.69 93 LEU A C 1
ATOM 693 O O . LEU A 1 93 ? 5.502 -30.021 -10.732 1.00 86.69 93 LEU A O 1
ATOM 697 N N . SER A 1 94 ? 5.745 -32.137 -11.419 1.00 87.81 94 SER A N 1
ATOM 698 C CA . SER A 1 94 ? 6.984 -32.366 -10.666 1.00 87.81 94 SER A CA 1
ATOM 699 C C . SER A 1 94 ? 8.227 -31.798 -11.356 1.00 87.81 94 SER A C 1
ATOM 701 O O . SER A 1 94 ? 9.258 -31.635 -10.706 1.00 87.81 94 SER A O 1
ATOM 703 N N . LEU A 1 95 ? 8.128 -31.461 -12.647 1.00 89.31 95 LEU A N 1
ATOM 704 C CA . LEU A 1 95 ? 9.203 -30.845 -13.428 1.00 89.31 95 LEU A CA 1
ATOM 705 C C . LEU A 1 95 ? 9.239 -29.318 -13.305 1.00 89.31 95 LEU A C 1
ATOM 707 O O . LEU A 1 95 ? 10.139 -28.683 -13.854 1.00 89.31 95 LEU A O 1
ATOM 711 N N . ARG A 1 96 ? 8.276 -28.728 -12.593 1.00 88.44 96 ARG A N 1
ATOM 712 C CA . ARG A 1 96 ? 8.198 -27.284 -12.377 1.00 88.44 96 ARG A CA 1
ATOM 713 C C . ARG A 1 96 ? 9.430 -26.769 -11.638 1.00 88.44 96 ARG A C 1
ATOM 715 O O . ARG A 1 96 ? 9.896 -27.384 -10.678 1.00 88.44 96 ARG A O 1
ATOM 722 N N . HIS A 1 97 ? 9.933 -25.626 -12.072 1.00 84.25 97 HIS A N 1
ATOM 723 C CA . HIS A 1 97 ? 11.111 -24.971 -11.517 1.00 84.25 97 HIS A CA 1
ATOM 724 C C . HIS A 1 97 ? 11.098 -23.485 -11.878 1.00 84.25 97 HIS A C 1
ATOM 726 O O . HIS A 1 97 ? 10.384 -23.073 -12.777 1.00 84.25 97 HIS A O 1
ATOM 732 N N . GLY A 1 98 ? 11.888 -22.678 -11.176 1.00 72.00 98 GLY A N 1
ATOM 733 C CA . GLY A 1 98 ? 11.958 -21.238 -11.415 1.00 72.00 98 GLY A CA 1
ATOM 734 C C . GLY A 1 98 ? 11.914 -20.437 -10.113 1.00 72.00 98 GLY A C 1
ATOM 735 O O . GLY A 1 98 ? 11.610 -20.998 -9.053 1.00 72.00 98 GLY A O 1
ATOM 736 N N . PRO A 1 99 ? 12.248 -19.137 -10.172 1.00 61.62 99 PRO A N 1
ATOM 737 C CA . PRO A 1 99 ? 12.313 -18.271 -8.994 1.00 61.62 99 PRO A CA 1
ATOM 738 C C . PRO A 1 99 ? 10.969 -18.197 -8.250 1.00 61.62 99 PRO A C 1
ATOM 740 O O . PRO A 1 99 ? 10.949 -18.251 -7.025 1.00 61.62 99 PRO A O 1
ATOM 743 N N . GLU A 1 100 ? 9.853 -18.218 -8.981 1.00 63.03 100 GLU A N 1
ATOM 744 C CA . GLU A 1 100 ? 8.480 -18.156 -8.453 1.00 63.03 100 GLU A CA 1
ATOM 745 C C . GLU A 1 100 ? 8.045 -19.382 -7.622 1.00 63.03 100 GLU A C 1
ATOM 747 O O . GLU A 1 100 ? 7.027 -19.359 -6.935 1.00 63.03 100 GLU A O 1
ATOM 752 N N . LEU A 1 101 ? 8.806 -20.481 -7.671 1.00 59.34 101 LEU A N 1
ATOM 753 C CA . LEU A 1 101 ? 8.530 -21.711 -6.914 1.00 59.34 101 LEU A CA 1
ATOM 754 C C . LEU A 1 101 ? 9.539 -21.969 -5.795 1.00 59.34 101 LEU A C 1
ATOM 756 O O . LEU A 1 101 ? 9.297 -22.811 -4.929 1.00 59.34 101 LEU A O 1
ATOM 760 N N . ALA A 1 102 ? 10.675 -21.272 -5.832 1.00 53.78 102 ALA A N 1
ATOM 761 C CA . ALA A 1 102 ? 11.741 -21.389 -4.847 1.00 53.78 102 ALA A CA 1
ATOM 762 C C . ALA A 1 102 ? 11.555 -20.431 -3.659 1.00 53.78 102 ALA A C 1
ATOM 764 O O . ALA A 1 102 ? 12.147 -20.663 -2.604 1.00 53.78 102 ALA A O 1
ATOM 765 N N . ASP A 1 103 ? 10.732 -19.394 -3.825 1.00 49.78 103 ASP A N 1
ATOM 766 C CA . ASP A 1 103 ? 10.502 -18.354 -2.830 1.00 49.78 103 ASP A CA 1
ATOM 767 C C . ASP A 1 103 ? 9.070 -18.432 -2.250 1.00 49.78 103 ASP A C 1
ATOM 769 O O . ASP A 1 103 ? 8.101 -18.163 -2.973 1.00 49.78 103 ASP A O 1
ATOM 773 N N . PRO A 1 104 ? 8.900 -18.793 -0.958 1.00 44.47 104 PRO A N 1
ATOM 774 C CA . PRO A 1 104 ? 7.590 -18.826 -0.307 1.00 44.47 104 PRO A CA 1
ATOM 775 C C . PRO A 1 104 ? 6.913 -17.448 -0.233 1.00 44.47 104 PRO A C 1
ATOM 777 O O . PRO A 1 104 ? 5.704 -17.404 0.013 1.00 44.47 104 PRO A O 1
ATOM 780 N N . ASP A 1 105 ? 7.646 -16.357 -0.489 1.00 38.97 105 ASP A N 1
ATOM 781 C CA . ASP A 1 105 ? 7.147 -14.986 -0.428 1.00 38.97 105 ASP A CA 1
ATOM 782 C C . ASP A 1 105 ? 6.545 -14.464 -1.756 1.00 38.97 105 ASP A C 1
ATOM 784 O O . ASP A 1 105 ? 6.123 -13.311 -1.855 1.00 38.97 105 ASP A O 1
ATOM 788 N N . THR A 1 106 ? 6.419 -15.319 -2.776 1.00 47.16 106 THR A N 1
ATOM 789 C CA . THR A 1 106 ? 5.829 -14.952 -4.081 1.00 47.16 106 THR A CA 1
ATOM 790 C C . THR A 1 106 ? 4.347 -15.342 -4.235 1.00 47.16 106 THR A C 1
ATOM 792 O O . THR A 1 106 ? 3.712 -14.990 -5.236 1.00 47.16 106 THR A O 1
ATOM 795 N N . GLY A 1 107 ? 3.757 -16.016 -3.237 1.00 55.19 107 GLY A N 1
ATOM 796 C CA . GLY A 1 107 ? 2.352 -16.451 -3.216 1.00 55.19 107 GLY A CA 1
ATOM 797 C C . GLY A 1 107 ? 2.082 -17.817 -3.870 1.00 55.19 107 GLY A C 1
ATOM 798 O O . GLY A 1 107 ? 2.985 -18.552 -4.262 1.00 55.19 107 GLY A O 1
ATOM 799 N N . HIS A 1 108 ? 0.807 -18.204 -3.964 1.00 59.59 108 HIS A N 1
ATOM 800 C CA . HIS A 1 108 ? 0.372 -19.399 -4.684 1.00 59.59 108 HIS A CA 1
ATOM 801 C C . HIS A 1 108 ? 0.676 -19.258 -6.175 1.00 59.59 108 HIS A C 1
ATOM 803 O O . HIS A 1 108 ? 0.324 -18.264 -6.803 1.00 59.59 108 HIS A O 1
ATOM 809 N N . HIS A 1 109 ? 1.261 -20.312 -6.732 1.00 69.31 109 HIS A N 1
ATOM 810 C CA . HIS A 1 109 ? 1.421 -20.526 -8.166 1.00 69.31 109 HIS A CA 1
ATOM 811 C C . HIS A 1 109 ? 0.832 -21.893 -8.479 1.00 69.31 109 HIS A C 1
ATOM 813 O O . HIS A 1 109 ? 1.547 -22.856 -8.757 1.00 69.31 109 HIS A O 1
ATOM 819 N N . GLU A 1 110 ? -0.477 -22.036 -8.303 1.00 78.12 110 GLU A N 1
ATOM 820 C CA . GLU A 1 110 ? -1.141 -23.325 -8.485 1.00 78.12 110 GLU A CA 1
ATOM 821 C C . GLU A 1 110 ? -1.872 -23.363 -9.828 1.00 78.12 110 GLU A C 1
ATOM 823 O O . GLU A 1 110 ? -2.689 -22.479 -10.093 1.00 78.12 110 GLU A O 1
ATOM 828 N N . PRO A 1 111 ? -1.635 -24.381 -10.671 1.00 84.75 111 PRO A N 1
ATOM 829 C CA . PRO A 1 111 ? -2.387 -24.541 -11.905 1.00 84.75 111 PRO A CA 1
ATOM 830 C C . PRO A 1 111 ? -3.865 -24.789 -11.593 1.00 84.75 111 PRO A C 1
ATOM 832 O O . PRO A 1 111 ? -4.213 -25.724 -10.868 1.00 84.75 111 PRO A O 1
ATOM 835 N N . VAL A 1 112 ? -4.745 -23.982 -12.177 1.00 81.88 112 VAL A N 1
ATOM 836 C CA . VAL A 1 112 ? -6.195 -24.149 -12.100 1.00 81.88 112 VAL A CA 1
ATOM 837 C C . VAL A 1 112 ? -6.728 -24.503 -13.473 1.00 81.88 112 VAL A C 1
ATOM 839 O O . VAL A 1 112 ? -6.443 -23.839 -14.468 1.00 81.88 112 VAL A O 1
ATOM 842 N N . ARG A 1 113 ? -7.536 -25.563 -13.504 1.00 87.56 113 ARG A N 1
ATOM 843 C CA . ARG A 1 113 ? -8.266 -25.987 -14.692 1.00 87.56 113 ARG A CA 1
ATOM 844 C C . ARG A 1 113 ? -9.699 -25.500 -14.620 1.00 87.56 113 ARG A C 1
ATOM 846 O O . ARG A 1 113 ? -10.410 -25.783 -13.656 1.00 87.56 113 ARG A O 1
ATOM 853 N N . VAL A 1 114 ? -10.125 -24.803 -15.659 1.00 81.25 114 VAL A N 1
ATOM 854 C CA . VAL A 1 114 ? -11.467 -24.240 -15.783 1.00 81.25 114 VAL A CA 1
ATOM 855 C C . VAL A 1 114 ? -12.131 -24.881 -16.997 1.00 81.25 114 VAL A C 1
ATOM 857 O O . VAL A 1 114 ? -11.478 -25.008 -18.029 1.00 81.25 114 VAL A O 1
ATOM 860 N N . PRO A 1 115 ? -13.402 -25.312 -16.923 1.00 83.25 115 PRO A N 1
ATOM 861 C CA . PRO A 1 115 ? -14.118 -25.765 -18.109 1.00 83.25 115 PRO A CA 1
ATOM 862 C C . PRO A 1 115 ? -14.039 -24.734 -19.242 1.00 83.25 115 PRO A C 1
ATOM 864 O O . PRO A 1 115 ? -14.159 -23.534 -18.995 1.00 83.25 115 PRO A O 1
ATOM 867 N N . LEU A 1 116 ? -13.874 -25.203 -20.479 1.00 86.31 116 LEU A N 1
ATOM 868 C CA . LEU A 1 116 ? -13.926 -24.388 -21.692 1.00 86.31 116 LEU A CA 1
ATOM 869 C C . LEU A 1 116 ? -15.376 -23.949 -21.963 1.00 86.31 116 LEU A C 1
ATOM 871 O O . LEU A 1 116 ? -16.052 -24.436 -22.868 1.00 86.31 116 LEU A O 1
ATOM 875 N N . ASP A 1 117 ? -15.869 -23.058 -21.111 1.00 81.06 117 ASP A N 1
ATOM 876 C CA . ASP A 1 117 ? -17.242 -22.575 -21.064 1.00 81.06 117 ASP A CA 1
ATOM 877 C C . ASP A 1 117 ? -17.276 -21.106 -20.629 1.00 81.06 117 ASP A C 1
ATOM 879 O O . ASP A 1 117 ? -16.532 -20.677 -19.745 1.00 81.06 117 ASP A O 1
ATOM 883 N N . VAL A 1 118 ? -18.189 -20.339 -21.230 1.00 69.00 118 VAL A N 1
ATOM 884 C CA . VAL A 1 118 ? -18.331 -18.900 -20.980 1.00 69.00 118 VAL A CA 1
ATOM 885 C C . VAL A 1 118 ? -18.624 -18.636 -19.511 1.00 69.00 118 VAL A C 1
ATOM 887 O O . VAL A 1 118 ? -17.997 -17.768 -18.915 1.00 69.00 118 VAL A O 1
ATOM 890 N N . ARG A 1 119 ? -19.523 -19.409 -18.892 1.00 62.62 119 ARG A N 1
ATOM 891 C CA . ARG A 1 119 ? -19.892 -19.189 -17.489 1.00 62.62 119 ARG A CA 1
ATOM 892 C C . ARG A 1 119 ? -18.709 -19.415 -16.554 1.00 62.62 119 ARG A C 1
ATOM 894 O O . ARG A 1 119 ? -18.561 -18.686 -15.577 1.00 62.62 119 ARG A O 1
ATOM 901 N N . ALA A 1 120 ? -17.894 -20.421 -16.854 1.00 65.25 120 ALA A N 1
ATOM 902 C CA . ALA A 1 120 ? -16.730 -20.765 -16.056 1.00 65.25 120 ALA A CA 1
ATOM 903 C C . ALA A 1 120 ? -15.645 -19.678 -16.131 1.00 65.25 120 ALA A C 1
ATOM 905 O O . ALA A 1 120 ? -15.106 -19.294 -15.096 1.00 65.25 120 ALA A O 1
ATOM 906 N N . VAL A 1 121 ? -15.385 -19.122 -17.319 1.00 70.50 121 VAL A N 1
ATOM 907 C CA . VAL A 1 121 ? -14.410 -18.029 -17.483 1.00 70.50 121 VAL A CA 1
ATOM 908 C C . VAL A 1 121 ? -14.946 -16.691 -16.966 1.00 70.50 121 VAL A C 1
ATOM 910 O O . VAL A 1 121 ? -14.200 -15.951 -16.335 1.00 70.50 121 VAL A O 1
ATOM 913 N N . SER A 1 122 ? -16.235 -16.380 -17.148 1.00 64.44 122 SER A N 1
ATOM 914 C CA . SER A 1 122 ? -16.841 -15.158 -16.589 1.00 64.44 122 SER A CA 1
ATOM 915 C C . SER A 1 122 ? -16.826 -15.126 -15.059 1.00 64.44 122 SER A C 1
ATOM 917 O O . SER A 1 122 ? -16.800 -14.047 -14.477 1.00 64.44 122 SER A O 1
ATOM 919 N N . GLY A 1 123 ? -16.857 -16.293 -14.408 1.00 57.16 123 GLY A N 1
ATOM 920 C CA . GLY A 1 123 ? -16.717 -16.413 -12.955 1.00 57.16 123 GLY A CA 1
ATOM 921 C C . GLY A 1 123 ? -15.270 -16.361 -12.458 1.00 57.16 123 GLY A C 1
ATOM 922 O O . GLY A 1 123 ? -15.054 -16.363 -11.249 1.00 57.16 123 GLY A O 1
ATOM 923 N N . LEU A 1 124 ? -14.285 -16.339 -13.362 1.00 62.59 124 LEU A N 1
ATOM 924 C CA . LEU A 1 124 ? -12.870 -16.255 -13.025 1.00 62.59 124 LEU A CA 1
ATOM 925 C C . LEU A 1 124 ? -12.460 -14.785 -12.873 1.00 62.59 124 LEU A C 1
ATOM 927 O O . LEU A 1 124 ? -12.722 -13.965 -13.757 1.00 62.59 124 LEU A O 1
ATOM 931 N N . ASN A 1 125 ? -11.738 -14.459 -11.800 1.00 71.88 125 ASN A N 1
ATOM 932 C CA . ASN A 1 125 ? -10.993 -13.201 -11.714 1.00 71.88 125 ASN A CA 1
ATOM 933 C C . ASN A 1 125 ? -9.730 -13.294 -12.594 1.00 71.88 125 ASN A C 1
ATOM 935 O O . ASN A 1 125 ? -8.622 -13.420 -12.081 1.00 71.88 125 ASN A O 1
ATOM 939 N N . LEU A 1 126 ? -9.916 -13.359 -13.917 1.00 77.31 126 LEU A N 1
ATOM 940 C CA . LEU A 1 126 ? -8.836 -13.461 -14.898 1.00 77.31 126 LEU A CA 1
ATOM 941 C C . LEU A 1 126 ? -8.273 -12.076 -15.218 1.00 77.31 126 LEU A C 1
ATOM 943 O O . LEU A 1 126 ? -9.015 -11.200 -15.667 1.00 77.31 126 LEU A O 1
ATOM 947 N N . GLN A 1 127 ? -6.967 -11.918 -15.028 1.00 79.62 127 GLN A N 1
ATOM 948 C CA . GLN A 1 127 ? -6.236 -10.690 -15.313 1.00 79.62 127 GLN A CA 1
ATOM 949 C C . GLN A 1 127 ? -5.380 -10.832 -16.586 1.00 79.62 127 GLN A C 1
ATOM 951 O O . GLN A 1 127 ? -4.836 -11.914 -16.827 1.00 79.62 127 GLN A O 1
ATOM 956 N N . PRO A 1 128 ? -5.241 -9.760 -17.389 1.00 75.38 128 PRO A N 1
ATOM 957 C CA . PRO A 1 128 ? -6.010 -8.511 -17.317 1.00 75.38 128 PRO A CA 1
ATOM 958 C C . PRO A 1 128 ? -7.469 -8.700 -17.805 1.00 75.38 128 PRO A C 1
ATOM 960 O O . PRO A 1 128 ? -7.748 -9.641 -18.555 1.00 75.38 128 PRO A O 1
ATOM 963 N N . PRO A 1 129 ? -8.417 -7.796 -17.479 1.00 73.50 129 PRO A N 1
ATOM 964 C CA . PRO A 1 129 ? -9.820 -7.937 -17.893 1.00 73.50 129 PRO A CA 1
ATOM 965 C C . PRO A 1 129 ? -9.999 -7.997 -19.417 1.00 73.50 129 PRO A C 1
ATOM 967 O O . PRO A 1 129 ? -10.842 -8.742 -19.914 1.00 73.50 129 PRO A O 1
ATOM 970 N N . ALA A 1 130 ? -9.147 -7.289 -20.167 1.00 77.50 130 ALA A N 1
ATOM 971 C CA . ALA A 1 130 ? -9.138 -7.328 -21.629 1.00 77.50 130 ALA A CA 1
ATOM 972 C C . ALA A 1 130 ? -8.873 -8.742 -22.183 1.00 77.50 130 ALA A C 1
ATOM 974 O O . ALA A 1 130 ? -9.485 -9.138 -23.175 1.00 77.50 130 ALA A O 1
ATOM 975 N N . LEU A 1 131 ? -8.010 -9.527 -21.524 1.00 89.94 131 LEU A N 1
ATOM 976 C CA . LEU A 1 131 ? -7.782 -10.925 -21.888 1.00 89.94 131 LEU A CA 1
ATOM 977 C C . LEU A 1 131 ? -9.021 -11.774 -21.597 1.00 89.94 131 LEU A C 1
ATOM 979 O O . LEU A 1 131 ? -9.421 -12.582 -22.435 1.00 89.94 131 LEU A O 1
ATOM 983 N N . ARG A 1 132 ? -9.633 -11.603 -20.418 1.00 85.44 132 ARG A N 1
ATOM 984 C CA . ARG A 1 132 ? -10.845 -12.339 -20.024 1.00 85.44 132 ARG A CA 1
ATOM 985 C C . ARG A 1 132 ? -11.948 -12.174 -21.060 1.00 85.44 132 ARG A C 1
ATOM 987 O O . ARG A 1 132 ? -12.539 -13.165 -21.492 1.00 85.44 132 ARG A O 1
ATOM 994 N N . ASP A 1 133 ? -12.195 -10.938 -21.468 1.00 79.31 133 ASP A N 1
ATOM 995 C CA . ASP A 1 133 ? -13.240 -10.617 -22.431 1.00 79.31 133 ASP A CA 1
ATOM 996 C C . ASP A 1 133 ? -12.908 -11.233 -23.805 1.00 79.31 133 ASP A C 1
ATOM 998 O O . ASP A 1 133 ? -13.760 -11.882 -24.416 1.00 79.31 133 ASP A O 1
ATOM 1002 N N . HIS A 1 134 ? -11.638 -11.178 -24.228 1.00 90.44 134 HIS A N 1
ATOM 1003 C CA . HIS A 1 134 ? -11.177 -11.812 -25.466 1.00 90.44 134 HIS A CA 1
ATOM 1004 C C . HIS A 1 134 ? -11.316 -13.345 -25.462 1.00 90.44 134 HIS A C 1
ATOM 1006 O O . HIS A 1 134 ? -11.679 -13.954 -26.473 1.00 90.44 134 HIS A O 1
ATOM 1012 N N . VAL A 1 135 ? -11.047 -13.990 -24.324 1.00 89.50 135 VAL A N 1
ATOM 1013 C CA . VAL A 1 135 ? -11.242 -15.434 -24.140 1.00 89.50 135 VAL A CA 1
ATOM 1014 C C . VAL A 1 135 ? -12.728 -15.780 -24.243 1.00 89.50 135 VAL A C 1
ATOM 1016 O O . VAL A 1 135 ? -13.087 -16.682 -25.002 1.00 89.50 135 VAL A O 1
ATOM 1019 N N . ILE A 1 136 ? -13.602 -15.047 -23.545 1.00 84.38 136 ILE A N 1
ATOM 1020 C CA . ILE A 1 136 ? -15.059 -15.271 -23.551 1.00 84.38 136 ILE A CA 1
ATOM 1021 C C . ILE A 1 136 ? -15.626 -15.247 -24.975 1.00 84.38 136 ILE A C 1
ATOM 1023 O O . ILE A 1 136 ? -16.419 -16.121 -25.337 1.00 84.38 136 ILE A O 1
ATOM 1027 N N . GLU A 1 137 ? -15.182 -14.302 -25.803 1.00 89.56 137 GLU A N 1
ATOM 1028 C CA . GLU A 1 137 ? -15.610 -14.183 -27.200 1.00 89.56 137 GLU A CA 1
ATOM 1029 C C . GLU A 1 137 ? -15.223 -15.397 -28.063 1.00 89.56 137 GLU A C 1
ATOM 1031 O O . GLU A 1 137 ? -15.905 -15.712 -29.043 1.00 89.56 137 GLU A O 1
ATOM 1036 N N . ARG A 1 138 ? -14.149 -16.112 -27.706 1.00 91.25 138 ARG A N 1
ATOM 1037 C CA . ARG A 1 138 ? -13.570 -17.187 -28.526 1.00 91.25 138 ARG A CA 1
ATOM 1038 C C . ARG A 1 138 ? -13.854 -18.603 -28.035 1.00 91.25 138 ARG A C 1
ATOM 1040 O O . ARG A 1 138 ? -13.741 -19.530 -28.843 1.00 91.2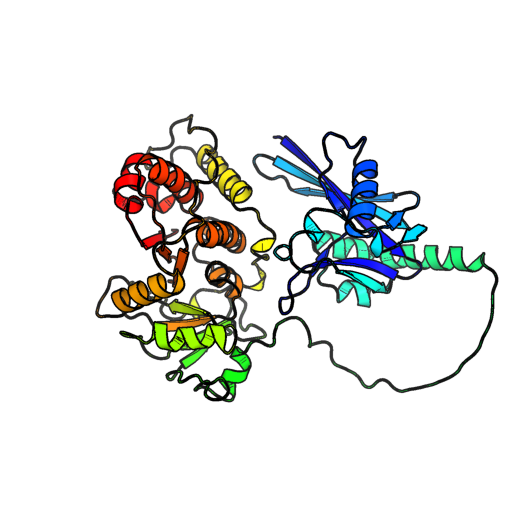5 138 ARG A O 1
ATOM 1047 N N . ILE A 1 139 ? -14.300 -18.783 -26.787 1.00 88.25 139 ILE A N 1
ATOM 1048 C CA . ILE A 1 139 ? -14.623 -20.099 -26.195 1.00 88.25 139 ILE A CA 1
ATOM 1049 C C . ILE A 1 139 ? -15.497 -20.948 -27.121 1.00 88.25 139 ILE A C 1
ATOM 1051 O O . ILE A 1 139 ? -15.205 -22.124 -27.330 1.00 88.25 139 ILE A O 1
ATOM 1055 N N . GLY A 1 140 ? -16.538 -20.363 -27.724 1.00 80.88 140 GLY A N 1
ATOM 1056 C CA . GLY A 1 140 ? -17.434 -21.096 -28.625 1.00 80.88 140 GLY A CA 1
ATOM 1057 C C . GLY A 1 140 ? -16.714 -21.703 -29.836 1.00 80.88 140 GLY A C 1
ATOM 1058 O O . GLY A 1 140 ? -17.032 -22.816 -30.252 1.00 80.88 140 GLY A O 1
ATOM 1059 N N . THR A 1 141 ? -15.704 -21.013 -30.366 1.00 87.06 141 THR A N 1
ATOM 1060 C CA . THR A 1 141 ? -14.895 -21.484 -31.500 1.00 87.06 141 THR A CA 1
ATOM 1061 C C . THR A 1 141 ? -13.948 -22.603 -31.071 1.00 87.06 141 THR A C 1
ATOM 1063 O O . THR A 1 141 ? -13.850 -23.630 -31.746 1.00 87.06 141 THR A O 1
ATOM 1066 N N . TRP A 1 142 ? -13.287 -22.442 -29.924 1.00 89.31 142 TRP A N 1
ATOM 1067 C CA . TRP A 1 142 ? -12.358 -23.443 -29.393 1.00 89.31 142 TRP A CA 1
ATOM 1068 C C . TRP A 1 142 ? -13.080 -24.718 -28.954 1.00 89.31 142 TRP A C 1
ATOM 1070 O O . TRP A 1 142 ? -12.633 -25.812 -29.282 1.00 89.31 142 TRP A O 1
ATOM 1080 N N . ALA A 1 143 ? -14.255 -24.607 -28.331 1.00 78.88 143 ALA A N 1
ATOM 1081 C CA . ALA A 1 143 ? -15.058 -25.761 -27.928 1.00 78.88 143 ALA A CA 1
ATOM 1082 C C . ALA A 1 143 ? -15.497 -26.617 -29.129 1.00 78.88 143 ALA A C 1
ATOM 1084 O O . ALA A 1 143 ? -15.499 -27.848 -29.055 1.00 78.88 143 ALA A O 1
ATOM 1085 N N . VAL A 1 144 ? -15.819 -25.985 -30.265 1.00 75.62 144 VAL A N 1
ATOM 1086 C CA . VAL A 1 144 ? -16.137 -26.693 -31.516 1.00 75.62 144 VAL A CA 1
ATOM 1087 C C . VAL A 1 144 ? -14.898 -27.384 -32.094 1.00 75.62 144 VAL A C 1
ATOM 1089 O O . VAL A 1 144 ? -15.010 -28.530 -32.537 1.00 75.62 144 VAL A O 1
ATOM 1092 N N . ARG A 1 145 ? -13.720 -26.742 -32.044 1.00 74.31 145 ARG A N 1
ATOM 1093 C CA . ARG A 1 145 ? -12.431 -27.341 -32.442 1.00 74.31 145 ARG A CA 1
ATOM 1094 C C . ARG A 1 145 ? -12.098 -28.569 -31.582 1.00 74.31 145 ARG A C 1
ATOM 1096 O O . ARG A 1 145 ? -11.908 -29.649 -32.140 1.00 74.31 145 ARG A O 1
ATOM 1103 N N . SER A 1 146 ? -12.161 -28.455 -30.254 1.00 66.00 146 SER A N 1
ATOM 1104 C CA . SER A 1 146 ? -11.905 -29.562 -29.314 1.00 66.00 146 SER A CA 1
ATOM 1105 C C . SER A 1 146 ? -12.925 -30.706 -29.427 1.00 66.00 146 SER A C 1
ATOM 1107 O O . SER A 1 146 ? -12.613 -31.869 -29.158 1.00 66.00 146 SER A O 1
ATOM 1109 N N . ALA A 1 147 ? -14.167 -30.412 -29.826 1.00 60.62 147 ALA A N 1
ATOM 1110 C CA . ALA A 1 147 ? -15.182 -31.430 -30.111 1.00 60.62 147 ALA A CA 1
ATOM 1111 C C . ALA A 1 147 ? -14.998 -32.094 -31.491 1.00 60.62 147 ALA A C 1
ATOM 1113 O O . ALA A 1 147 ? -15.409 -33.243 -31.678 1.00 60.62 147 ALA A O 1
ATOM 1114 N N . GLY A 1 148 ? -14.398 -31.386 -32.453 1.00 52.59 148 GLY A N 1
ATOM 1115 C CA . GLY A 1 148 ? -14.043 -31.895 -33.778 1.00 52.59 148 GLY A CA 1
ATOM 1116 C C . GLY A 1 148 ? -12.911 -32.921 -33.726 1.00 52.59 148 GLY A C 1
ATOM 1117 O O . GLY A 1 148 ? -13.042 -33.986 -34.330 1.00 52.59 148 GLY A O 1
ATOM 1118 N N . ASP A 1 149 ? -11.871 -32.656 -32.932 1.00 53.50 149 ASP A N 1
ATOM 1119 C CA . ASP A 1 149 ? -10.734 -33.572 -32.743 1.00 53.50 149 ASP A CA 1
ATOM 1120 C C . ASP A 1 149 ? -11.131 -34.860 -32.000 1.00 53.50 149 ASP A C 1
ATOM 1122 O O . ASP A 1 149 ? -10.703 -35.963 -32.346 1.00 53.50 149 ASP A O 1
ATOM 1126 N N . ARG A 1 150 ? -12.071 -34.766 -31.046 1.00 50.84 150 ARG A N 1
ATOM 1127 C CA . ARG A 1 150 ? -12.612 -35.937 -30.329 1.00 50.84 150 ARG A CA 1
ATOM 1128 C C . ARG A 1 150 ? -13.429 -36.897 -31.197 1.00 50.84 150 ARG A C 1
ATOM 1130 O O . ARG A 1 150 ? -13.590 -38.052 -30.811 1.00 50.84 150 ARG A O 1
ATOM 1137 N N . ARG A 1 151 ? -13.921 -36.484 -32.373 1.00 43.09 151 ARG A N 1
ATOM 1138 C CA . ARG A 1 151 ? -14.625 -37.395 -33.304 1.00 43.09 151 ARG A CA 1
ATOM 1139 C C . ARG A 1 151 ? -13.686 -38.304 -34.105 1.00 43.09 151 ARG A C 1
ATOM 1141 O O . ARG A 1 151 ? -14.184 -39.155 -34.839 1.00 43.09 151 ARG A O 1
ATOM 1148 N N . LEU A 1 152 ? -12.365 -38.157 -33.960 1.00 39.72 152 LEU A N 1
ATOM 1149 C CA . LEU A 1 152 ? -11.357 -38.983 -34.637 1.00 39.72 152 LEU A CA 1
ATOM 1150 C C . LEU A 1 152 ? -10.584 -39.939 -33.697 1.00 39.72 152 LEU A C 1
ATOM 1152 O O . LEU A 1 152 ? -9.715 -40.669 -34.169 1.00 39.72 152 LEU A O 1
ATOM 1156 N N . GLY A 1 153 ? -10.929 -40.014 -32.404 1.00 31.73 153 GLY A N 1
ATOM 1157 C CA . GLY A 1 153 ? -10.393 -40.998 -31.444 1.00 31.73 153 GLY A CA 1
ATOM 1158 C C . GLY A 1 153 ? -11.388 -42.130 -31.123 1.00 31.73 153 GLY A C 1
ATOM 1159 O O . GLY A 1 153 ? -12.598 -41.912 -31.206 1.00 31.73 153 GLY A O 1
ATOM 1160 N N . PRO A 1 154 ? -10.933 -43.357 -30.786 1.00 30.72 154 PRO A N 1
ATOM 1161 C CA . PRO A 1 154 ? -11.810 -44.520 -30.693 1.00 30.72 154 PRO A CA 1
ATOM 1162 C C . PRO A 1 154 ? -12.740 -44.431 -29.476 1.00 30.72 154 PRO A C 1
ATOM 1164 O O . PRO A 1 154 ? -12.308 -44.281 -28.336 1.00 30.72 154 PRO A O 1
ATOM 1167 N N . VAL A 1 155 ? -14.037 -44.566 -29.745 1.00 29.61 155 VAL A N 1
ATOM 1168 C CA . VAL A 1 155 ? -15.117 -44.608 -28.757 1.00 29.61 155 VAL A CA 1
ATOM 1169 C C . VAL A 1 155 ? -14.977 -45.852 -27.874 1.00 29.61 155 VAL A C 1
ATOM 1171 O O . VAL A 1 155 ? -15.048 -46.977 -28.370 1.00 29.61 155 VAL A O 1
ATOM 1174 N N . GLN A 1 156 ? -14.860 -45.658 -26.559 1.00 28.81 156 GLN A N 1
ATOM 1175 C CA . GLN A 1 156 ? -15.280 -46.648 -25.567 1.00 28.81 156 GLN A CA 1
ATOM 1176 C C . GLN A 1 156 ? -16.459 -46.079 -24.774 1.00 28.81 156 GLN A C 1
ATOM 1178 O O . GLN A 1 156 ? -16.314 -45.182 -23.949 1.00 28.81 156 GLN A O 1
ATOM 1183 N N . GLU A 1 157 ? -17.647 -46.603 -25.076 1.00 30.47 157 GLU A N 1
ATOM 1184 C CA . GLU A 1 157 ? -18.862 -46.416 -24.291 1.00 30.47 157 GLU A CA 1
ATOM 1185 C C . GLU A 1 157 ? -18.728 -47.109 -22.934 1.00 30.47 157 GLU A C 1
ATOM 1187 O O . GLU A 1 157 ? -18.536 -48.323 -22.875 1.00 30.47 157 GLU A O 1
ATOM 1192 N N . THR A 1 158 ? -18.993 -46.381 -21.851 1.00 28.66 158 THR A N 1
ATOM 1193 C CA . THR A 1 158 ? -19.642 -46.972 -20.676 1.00 28.66 158 THR A CA 1
ATOM 1194 C C . THR A 1 158 ? -20.677 -46.008 -20.118 1.00 28.66 158 THR A C 1
ATOM 1196 O O . THR A 1 158 ? -20.360 -44.917 -19.652 1.00 28.66 158 THR A O 1
ATOM 1199 N N . ALA A 1 159 ? -21.933 -46.443 -20.198 1.00 29.62 159 ALA A N 1
ATOM 1200 C CA . ALA A 1 159 ? -23.102 -45.805 -19.626 1.00 29.62 159 ALA A CA 1
ATOM 1201 C C . ALA A 1 159 ? -23.105 -45.888 -18.091 1.00 29.62 159 ALA A C 1
ATOM 1203 O O . ALA A 1 159 ? -22.745 -46.911 -17.511 1.00 29.62 159 ALA A O 1
ATOM 1204 N N . GLY A 1 160 ? -23.610 -44.838 -17.445 1.00 26.36 160 GLY A N 1
ATOM 1205 C CA . GLY A 1 160 ? -23.884 -44.813 -16.012 1.00 26.36 160 GLY A CA 1
ATOM 1206 C C . GLY A 1 160 ? -24.800 -43.650 -15.653 1.00 26.36 160 GLY A C 1
ATOM 1207 O O . GLY A 1 160 ? -24.341 -42.553 -15.365 1.00 26.36 160 GLY A O 1
ATOM 1208 N N . GLN A 1 161 ? -26.110 -43.893 -15.716 1.00 29.75 161 GLN A N 1
ATOM 1209 C CA . GLN A 1 161 ? -27.150 -42.992 -15.223 1.00 29.75 161 GLN A CA 1
ATOM 1210 C C . GLN A 1 161 ? -27.063 -42.853 -13.697 1.00 29.75 161 GLN A C 1
ATOM 1212 O O . GLN A 1 161 ? -27.063 -43.850 -12.980 1.00 29.75 161 GLN A O 1
ATOM 1217 N N . GLY A 1 162 ? -27.081 -41.614 -13.212 1.00 24.44 162 GLY A N 1
ATOM 1218 C CA . GLY A 1 162 ? -27.232 -41.284 -11.799 1.00 24.44 162 GLY A CA 1
ATOM 1219 C C . GLY A 1 162 ? -27.690 -39.840 -11.652 1.00 24.44 162 GLY A C 1
ATOM 1220 O O . GLY A 1 162 ? -26.875 -38.928 -11.592 1.00 24.44 162 GLY A O 1
ATOM 1221 N N . ALA A 1 163 ? -29.005 -39.630 -11.646 1.00 29.66 163 ALA A N 1
ATOM 1222 C CA . ALA A 1 163 ? -29.605 -38.344 -11.332 1.00 29.66 163 ALA A CA 1
ATOM 1223 C C . ALA A 1 163 ? -29.407 -38.036 -9.840 1.00 29.66 163 ALA A C 1
ATOM 1225 O O . ALA A 1 163 ? -29.907 -38.768 -8.988 1.00 29.66 163 ALA A O 1
ATOM 1226 N N . LEU A 1 164 ? -28.724 -36.935 -9.533 1.00 24.62 164 LEU A N 1
ATOM 1227 C CA . LEU A 1 164 ? -28.785 -36.279 -8.231 1.00 24.62 164 LEU A CA 1
ATOM 1228 C C . LEU A 1 164 ? -29.079 -34.800 -8.466 1.00 24.62 164 LEU A C 1
ATOM 1230 O O . LEU A 1 164 ? -28.365 -34.114 -9.194 1.00 24.62 164 LEU A O 1
ATOM 1234 N N . SER A 1 165 ? -30.185 -34.336 -7.886 1.00 27.80 165 SER A N 1
ATOM 1235 C CA . SER A 1 165 ? -30.573 -32.933 -7.900 1.00 27.80 165 SER A CA 1
ATOM 1236 C C . SER A 1 165 ? -29.548 -32.126 -7.112 1.00 27.80 165 SER A C 1
ATOM 1238 O O . SER A 1 165 ? -29.412 -32.316 -5.903 1.00 27.80 165 SER A O 1
ATOM 1240 N N . VAL A 1 166 ? -28.860 -31.209 -7.780 1.00 26.08 166 VAL A N 1
ATOM 1241 C CA . VAL A 1 166 ? -28.051 -30.196 -7.106 1.00 26.08 166 VAL A CA 1
ATOM 1242 C C . VAL A 1 166 ? -28.969 -29.009 -6.842 1.00 26.08 166 VAL A C 1
ATOM 1244 O O . VAL A 1 166 ? -29.470 -28.374 -7.770 1.00 26.08 166 VAL A O 1
ATOM 1247 N N . GLY A 1 167 ? -29.259 -28.780 -5.561 1.00 25.33 167 GLY A N 1
ATOM 1248 C CA . GLY A 1 167 ? -29.918 -27.568 -5.097 1.00 25.33 167 GLY A CA 1
ATOM 1249 C C . GLY A 1 167 ? -29.108 -26.341 -5.503 1.00 25.33 167 GLY A C 1
ATOM 1250 O O . GLY A 1 167 ? -27.882 -26.391 -5.574 1.00 25.33 167 GLY A O 1
ATOM 1251 N N . ALA A 1 168 ? -29.809 -25.251 -5.801 1.00 27.28 168 ALA A N 1
ATOM 1252 C CA . ALA A 1 168 ? -29.205 -23.967 -6.109 1.00 27.28 168 ALA A CA 1
ATOM 1253 C C . ALA A 1 168 ? -28.286 -23.530 -4.956 1.00 27.28 168 ALA A C 1
ATOM 1255 O O . ALA A 1 168 ? -28.762 -23.177 -3.880 1.00 27.28 168 ALA A O 1
ATOM 1256 N N . VAL A 1 169 ? -26.976 -23.574 -5.193 1.00 24.53 169 VAL A N 1
ATOM 1257 C CA . VAL A 1 169 ? -25.983 -22.870 -4.382 1.00 24.53 169 VAL A CA 1
ATOM 1258 C C . VAL A 1 169 ? -25.765 -21.529 -5.070 1.00 24.53 169 VAL A C 1
ATOM 1260 O O . VAL A 1 169 ? -25.337 -21.461 -6.223 1.00 24.53 169 VAL A O 1
ATOM 1263 N N . THR A 1 170 ? -26.183 -20.469 -4.393 1.00 29.42 170 THR A N 1
ATOM 1264 C CA . THR A 1 170 ? -26.028 -19.081 -4.812 1.00 29.42 170 THR A CA 1
ATOM 1265 C C . THR A 1 170 ? -24.535 -18.741 -4.859 1.00 29.42 170 THR A C 1
ATOM 1267 O O . THR A 1 170 ? -23.814 -18.978 -3.897 1.00 29.42 170 THR A O 1
ATOM 1270 N N . PHE A 1 171 ? -24.077 -18.220 -5.997 1.00 26.94 171 PHE A N 1
ATOM 1271 C CA . PHE A 1 171 ? -22.712 -17.747 -6.242 1.00 26.94 171 PHE A CA 1
ATOM 1272 C C . PHE A 1 171 ? -22.450 -16.457 -5.451 1.00 26.94 171 PHE A C 1
ATOM 1274 O O . PHE A 1 171 ? -22.656 -15.389 -6.002 1.00 26.94 171 PHE A O 1
ATOM 1281 N N . TRP A 1 172 ? -22.071 -16.552 -4.178 1.00 24.58 172 TRP A N 1
ATOM 1282 C CA . TRP A 1 172 ? -21.434 -15.490 -3.381 1.00 24.58 172 TRP A CA 1
ATOM 1283 C C . TRP A 1 172 ? -20.777 -16.168 -2.176 1.00 24.58 172 TRP A C 1
ATOM 1285 O O . TRP A 1 172 ? -21.315 -16.162 -1.075 1.00 24.58 172 TRP A O 1
ATOM 1295 N N . ASP A 1 173 ? -19.666 -16.854 -2.409 1.00 31.72 173 ASP A N 1
ATOM 1296 C CA . ASP A 1 173 ? -18.767 -17.284 -1.340 1.00 31.72 173 ASP A CA 1
ATOM 1297 C C . ASP A 1 173 ? -17.402 -17.566 -1.981 1.00 31.72 173 ASP A C 1
ATOM 1299 O O . ASP A 1 173 ? -17.365 -18.165 -3.056 1.00 31.72 173 ASP A O 1
ATOM 1303 N N . MET A 1 174 ? -16.303 -17.173 -1.331 1.00 29.75 174 MET A N 1
ATOM 1304 C CA . MET A 1 174 ? -14.893 -17.390 -1.732 1.00 29.75 174 MET A CA 1
ATOM 1305 C C . MET A 1 174 ? -14.152 -16.269 -2.495 1.00 29.75 174 MET A C 1
ATOM 1307 O O . MET A 1 174 ? -13.506 -16.540 -3.506 1.00 29.75 174 MET A O 1
ATOM 1311 N N . ALA A 1 175 ? -14.137 -15.035 -1.973 1.00 31.78 175 ALA A N 1
ATOM 1312 C CA . ALA A 1 175 ? -13.173 -14.005 -2.414 1.00 31.78 175 ALA A CA 1
ATOM 1313 C C . ALA A 1 175 ? -12.428 -13.257 -1.287 1.00 31.78 175 ALA A C 1
ATOM 1315 O O . ALA A 1 175 ? -11.643 -12.360 -1.570 1.00 31.78 175 ALA A O 1
ATOM 1316 N N . SER A 1 176 ? -12.583 -13.650 -0.025 1.00 30.42 176 SER A N 1
ATOM 1317 C CA . SER A 1 176 ? -11.860 -13.058 1.103 1.00 30.42 176 SER A CA 1
ATOM 1318 C C . SER A 1 176 ? -11.542 -14.155 2.129 1.00 30.42 176 SER A C 1
ATOM 1320 O O . SER A 1 176 ? -12.291 -15.130 2.252 1.00 30.42 176 SER A O 1
ATOM 1322 N N . LEU A 1 177 ? -10.456 -14.035 2.913 1.00 39.88 177 LEU A N 1
ATOM 1323 C CA . LEU A 1 177 ? -10.601 -14.471 4.309 1.00 39.88 177 LEU A CA 1
ATOM 1324 C C . LEU A 1 177 ? -11.873 -13.778 4.779 1.00 39.88 177 LEU A C 1
ATOM 1326 O O . LEU A 1 177 ? -11.930 -12.566 4.584 1.00 39.88 177 LEU A O 1
ATOM 1330 N N . PRO A 1 178 ? -12.880 -14.483 5.321 1.00 53.28 178 PRO A N 1
ATOM 1331 C CA . PRO A 1 178 ? -14.108 -13.823 5.721 1.00 53.28 178 PRO A CA 1
ATOM 1332 C C . PRO A 1 178 ? -13.709 -12.660 6.614 1.00 53.28 178 PRO A C 1
ATOM 1334 O O . PRO A 1 178 ? -13.150 -12.894 7.693 1.00 53.28 178 PRO A O 1
ATOM 1337 N N . SER A 1 179 ? -13.907 -11.439 6.102 1.00 66.25 179 SER A N 1
ATOM 1338 C CA . SER A 1 179 ? -13.523 -10.231 6.808 1.00 66.25 179 SER A CA 1
ATOM 1339 C C . SER A 1 179 ? -14.097 -10.370 8.211 1.00 66.25 179 SER A C 1
ATOM 1341 O O . SER A 1 179 ? -15.256 -10.762 8.401 1.00 66.25 179 SER A O 1
ATOM 1343 N N . ALA A 1 180 ? -13.265 -10.159 9.227 1.00 78.38 180 ALA A N 1
ATOM 1344 C CA . ALA A 1 180 ? -13.765 -10.211 10.591 1.00 78.38 180 ALA A CA 1
ATOM 1345 C C . ALA A 1 180 ? -14.721 -9.038 10.860 1.00 78.38 180 ALA A C 1
ATOM 1347 O O . ALA A 1 180 ? -15.499 -9.103 11.810 1.00 78.38 180 ALA A O 1
ATOM 1348 N N . LEU A 1 181 ? -14.711 -8.008 10.001 1.00 85.56 181 LEU A N 1
ATOM 1349 C CA . LEU A 1 181 ? -15.545 -6.821 10.132 1.00 85.56 181 LEU A CA 1
ATOM 1350 C C . LEU A 1 181 ? -17.051 -7.136 10.135 1.00 85.56 181 LEU A C 1
ATOM 1352 O O . LEU A 1 181 ? -17.698 -6.741 11.102 1.00 85.56 181 LEU A O 1
ATOM 1356 N N . PRO A 1 182 ? -17.627 -7.909 9.185 1.00 85.81 182 PRO A N 1
ATOM 1357 C CA . PRO A 1 182 ? -19.007 -8.385 9.286 1.00 85.81 182 PRO A CA 1
ATOM 1358 C C . PRO A 1 182 ? -19.363 -9.018 10.637 1.00 85.81 182 PRO A C 1
ATOM 1360 O O . PRO A 1 182 ? -20.466 -8.837 11.139 1.00 85.81 182 PRO A O 1
ATOM 1363 N N . ARG A 1 183 ? -18.426 -9.727 11.279 1.00 83.56 183 ARG A N 1
ATOM 1364 C CA . ARG A 1 183 ? -18.676 -10.364 12.583 1.00 83.56 183 ARG A CA 1
ATOM 1365 C C . ARG A 1 183 ? -18.695 -9.364 13.742 1.00 83.56 183 ARG A C 1
ATOM 1367 O O . ARG A 1 183 ? -19.307 -9.652 14.768 1.00 83.56 183 ARG A O 1
ATOM 1374 N N . LEU A 1 184 ? -18.082 -8.188 13.583 1.00 84.56 184 LEU A N 1
ATOM 1375 C CA . LEU A 1 184 ? -18.215 -7.082 14.537 1.00 84.56 184 LEU A CA 1
ATOM 1376 C C . LEU A 1 184 ? -19.613 -6.446 14.500 1.00 84.56 184 LEU A C 1
ATOM 1378 O O . LEU A 1 184 ? -19.968 -5.722 15.423 1.00 84.56 184 LEU A O 1
ATOM 1382 N N . GLN A 1 185 ? -20.438 -6.728 13.486 1.00 83.25 185 GLN A N 1
ATOM 1383 C CA . GLN A 1 185 ? -21.836 -6.294 13.485 1.00 83.25 185 GLN A CA 1
ATOM 1384 C C . GLN A 1 185 ? -22.649 -7.015 14.573 1.00 83.25 185 GLN A C 1
ATOM 1386 O O . GLN A 1 185 ? -23.448 -6.386 15.268 1.00 83.25 185 GLN A O 1
ATOM 1391 N N . ASP A 1 186 ? -22.404 -8.317 14.747 1.00 84.12 186 ASP A N 1
ATOM 1392 C CA . ASP A 1 186 ? -23.070 -9.158 15.749 1.00 84.12 186 ASP A CA 1
ATOM 1393 C C . ASP A 1 186 ? -22.401 -9.072 17.135 1.00 84.12 186 ASP A C 1
ATOM 1395 O O . ASP A 1 186 ? -23.068 -9.234 18.160 1.00 84.12 186 ASP A O 1
ATOM 1399 N N . ASP A 1 187 ? -21.094 -8.782 17.184 1.00 84.69 187 ASP A N 1
ATOM 1400 C CA . ASP A 1 187 ? -20.336 -8.492 18.408 1.00 84.69 187 ASP A CA 1
ATOM 1401 C C . ASP A 1 187 ? -19.525 -7.187 18.275 1.00 84.69 187 ASP A C 1
ATOM 1403 O O . ASP A 1 187 ? -18.314 -7.228 18.032 1.00 84.69 187 ASP A O 1
ATOM 1407 N N . PRO A 1 188 ? -20.158 -6.019 18.502 1.00 85.19 188 PRO A N 1
ATOM 1408 C CA . PRO A 1 188 ? -19.505 -4.711 18.378 1.00 85.19 188 PRO A CA 1
ATOM 1409 C C . PRO A 1 188 ? -18.323 -4.488 19.323 1.00 85.19 188 PRO A C 1
ATOM 1411 O O . PRO A 1 188 ? -17.553 -3.554 19.127 1.00 85.19 188 PRO A O 1
ATOM 1414 N N . THR A 1 189 ? -18.181 -5.319 20.360 1.00 85.19 189 THR A N 1
ATOM 1415 C CA . THR A 1 189 ? -17.050 -5.247 21.296 1.00 85.19 189 THR A CA 1
ATOM 1416 C C . THR A 1 189 ? -15.862 -6.101 20.856 1.00 85.19 189 THR A C 1
ATOM 1418 O O . THR A 1 189 ? -14.773 -5.954 21.406 1.00 85.19 189 THR A O 1
ATOM 1421 N N . GLY A 1 190 ? -16.054 -6.998 19.882 1.00 84.12 190 GLY A N 1
ATOM 1422 C CA . GLY A 1 190 ? -15.033 -7.930 19.405 1.00 84.12 190 GLY A CA 1
ATOM 1423 C C . GLY A 1 190 ? -14.612 -8.987 20.435 1.00 84.12 190 GLY A C 1
ATOM 1424 O O . GLY A 1 190 ? -13.569 -9.624 20.272 1.00 84.12 190 GLY A O 1
ATOM 1425 N N . ARG A 1 191 ? -15.406 -9.214 21.490 1.00 86.06 191 ARG A N 1
ATOM 1426 C CA . ARG A 1 191 ? -15.097 -10.168 22.571 1.00 86.06 191 ARG A CA 1
ATOM 1427 C C . ARG A 1 191 ? -14.953 -11.602 22.084 1.00 86.06 191 ARG A C 1
ATOM 1429 O O . ARG A 1 191 ? -14.133 -12.342 22.622 1.00 86.06 191 ARG A O 1
ATOM 1436 N N . ALA A 1 192 ? -15.702 -11.995 21.057 1.00 83.12 192 ALA A N 1
ATOM 1437 C CA . ALA A 1 192 ? -15.573 -13.287 20.389 1.00 83.12 192 ALA A CA 1
ATOM 1438 C C . ALA A 1 192 ? -14.159 -13.523 19.825 1.00 83.12 192 ALA A C 1
ATOM 1440 O O . ALA A 1 192 ? -13.745 -14.669 19.659 1.00 83.12 192 ALA A O 1
ATOM 1441 N N . PHE A 1 193 ? -13.410 -12.445 19.585 1.00 80.56 193 PHE A N 1
ATOM 1442 C CA . PHE A 1 193 ? -12.030 -12.445 19.107 1.00 80.56 193 PHE A CA 1
ATOM 1443 C C . PHE A 1 193 ? -11.009 -12.114 20.201 1.00 80.56 19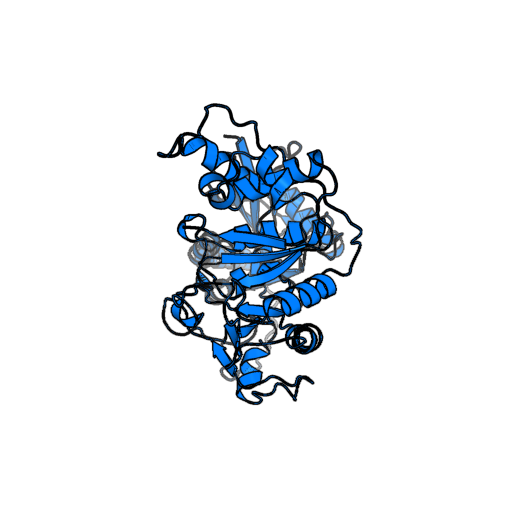3 PHE A C 1
ATOM 1445 O O . PHE A 1 193 ? -9.830 -11.943 19.908 1.00 80.56 193 PHE A O 1
ATOM 1452 N N . GLY A 1 194 ? -11.441 -12.021 21.463 1.00 82.62 194 GLY A N 1
ATOM 1453 C CA . GLY A 1 194 ? -10.585 -11.600 22.572 1.00 82.62 194 GLY A CA 1
ATOM 1454 C C . GLY A 1 194 ? -10.232 -10.111 22.544 1.00 82.62 194 GLY A C 1
ATOM 1455 O O . GLY A 1 194 ? -9.241 -9.722 23.157 1.00 82.62 194 GLY A O 1
ATOM 1456 N N . LEU A 1 195 ? -11.016 -9.294 21.835 1.00 84.75 195 LEU A N 1
ATOM 1457 C CA . LEU A 1 195 ? -10.858 -7.843 21.788 1.00 84.75 195 LEU A CA 1
ATOM 1458 C C . LEU A 1 195 ? -11.781 -7.162 22.805 1.00 84.75 195 LEU A C 1
ATOM 1460 O O . LEU A 1 195 ? -12.791 -7.722 23.238 1.00 84.75 195 LEU A O 1
ATOM 1464 N N . GLU A 1 196 ? -11.432 -5.931 23.166 1.00 86.00 196 GLU A N 1
ATOM 1465 C CA . GLU A 1 196 ? -12.245 -5.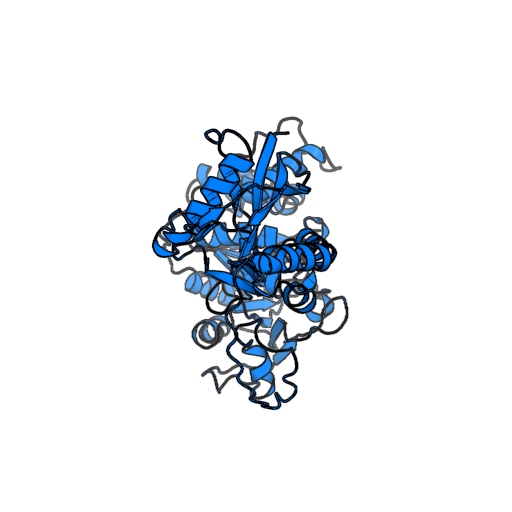038 23.996 1.00 86.00 196 GLU A CA 1
ATOM 1466 C C . GLU A 1 196 ? -12.409 -3.693 23.280 1.00 86.00 196 GLU A C 1
ATOM 1468 O O . GLU A 1 196 ? -11.937 -2.655 23.742 1.00 86.00 196 GLU A O 1
ATOM 1473 N N . LEU A 1 197 ? -13.037 -3.725 22.102 1.00 86.50 197 LEU A N 1
ATOM 1474 C CA . LEU A 1 197 ? -13.198 -2.532 21.274 1.00 86.50 197 LEU A CA 1
ATOM 1475 C C . LEU A 1 197 ? -14.143 -1.520 21.950 1.00 86.50 197 LEU A C 1
ATOM 1477 O O . LEU A 1 197 ? -15.183 -1.917 22.498 1.00 86.50 197 LEU A O 1
ATOM 1481 N N . PRO A 1 198 ? -13.823 -0.211 21.917 1.00 88.06 198 PRO A N 1
ATOM 1482 C CA . PRO A 1 198 ? -14.749 0.823 22.366 1.00 88.06 198 PRO A CA 1
ATOM 1483 C C . PRO A 1 198 ? -15.969 0.900 21.425 1.00 88.06 198 PRO A C 1
ATOM 1485 O O . PRO A 1 198 ? -15.995 0.244 20.389 1.00 88.06 198 PRO A O 1
ATOM 1488 N N . PRO A 1 199 ? -17.011 1.693 21.736 1.00 90.62 199 PRO A N 1
ATOM 1489 C CA . PRO A 1 199 ? -18.097 1.927 20.787 1.00 90.62 199 PRO A CA 1
ATOM 1490 C C . PRO A 1 199 ? -17.566 2.476 19.457 1.00 90.62 199 PRO A C 1
ATOM 1492 O O . PRO A 1 199 ? -16.757 3.404 19.455 1.00 90.62 199 PRO A O 1
ATOM 1495 N N . GLY A 1 200 ? -18.059 1.941 18.343 1.00 92.62 200 GLY A N 1
ATOM 1496 C CA . GLY A 1 200 ? -17.671 2.330 16.989 1.00 92.62 200 GLY A CA 1
ATOM 1497 C C . GLY A 1 200 ? -18.672 1.839 15.949 1.00 92.62 200 GLY A C 1
ATOM 1498 O O . GLY A 1 200 ? -19.696 1.249 16.302 1.00 92.62 200 GLY A O 1
ATOM 1499 N N . ALA A 1 201 ? -18.385 2.107 14.682 1.00 92.56 201 ALA A N 1
ATOM 1500 C CA . ALA A 1 201 ? -19.240 1.768 13.554 1.00 92.56 201 ALA A CA 1
ATOM 1501 C C . ALA A 1 201 ? -18.431 1.126 12.426 1.00 92.56 201 ALA A C 1
ATOM 1503 O O . ALA A 1 201 ? -17.256 1.425 12.237 1.00 92.56 201 ALA A O 1
ATOM 1504 N N . LEU A 1 202 ? -19.082 0.239 11.681 1.00 93.50 202 LEU A N 1
ATOM 1505 C CA . LEU A 1 202 ? -18.562 -0.282 10.424 1.00 93.50 202 LEU A CA 1
ATOM 1506 C C . LEU A 1 202 ? -18.776 0.764 9.328 1.00 93.50 202 LEU A C 1
ATOM 1508 O O . LEU A 1 202 ? -19.839 1.380 9.276 1.00 93.50 202 LEU A O 1
ATOM 1512 N N . VAL A 1 203 ? -17.771 0.949 8.479 1.00 92.19 203 VAL A N 1
ATOM 1513 C CA . VAL A 1 203 ? -17.825 1.842 7.320 1.00 92.19 203 VAL A CA 1
ATOM 1514 C C . VAL A 1 203 ? -17.823 0.986 6.063 1.00 92.19 203 VAL A C 1
ATOM 1516 O O . VAL A 1 203 ? -16.868 0.258 5.800 1.00 92.19 203 VAL A O 1
ATOM 1519 N N . ASP A 1 204 ? -18.909 1.066 5.306 1.00 89.38 204 ASP A N 1
ATOM 1520 C CA . ASP A 1 204 ? -19.125 0.397 4.021 1.00 89.38 204 ASP A CA 1
ATOM 1521 C C . ASP A 1 204 ? -19.477 1.397 2.904 1.00 89.38 204 ASP A C 1
ATOM 1523 O O . ASP A 1 204 ? -19.776 0.994 1.785 1.00 89.38 204 ASP A O 1
ATOM 1527 N N . THR A 1 205 ? -19.441 2.703 3.175 1.00 86.62 205 THR A N 1
ATOM 1528 C CA . THR A 1 205 ? -19.718 3.739 2.173 1.00 86.62 205 THR A CA 1
ATOM 1529 C C . THR A 1 205 ? -18.520 3.937 1.244 1.00 86.62 205 THR A C 1
ATOM 1531 O O . THR A 1 205 ? -17.387 4.087 1.695 1.00 86.62 205 THR A O 1
ATOM 1534 N N . VAL A 1 206 ? -18.799 3.990 -0.054 1.00 86.00 206 VAL A N 1
ATOM 1535 C CA . VAL A 1 206 ? -17.858 4.254 -1.152 1.00 86.00 206 VAL A CA 1
ATOM 1536 C C . VAL A 1 206 ? -18.411 5.359 -2.051 1.00 86.00 206 VAL A C 1
ATOM 1538 O O . VAL A 1 206 ? -19.574 5.748 -1.928 1.00 86.00 206 VAL A O 1
ATOM 1541 N N . HIS A 1 207 ? -17.610 5.849 -2.998 1.00 76.19 207 HIS A N 1
ATOM 1542 C CA . HIS A 1 207 ? -18.023 6.897 -3.938 1.00 76.19 207 HIS A CA 1
ATOM 1543 C C . HIS A 1 207 ? -19.341 6.574 -4.670 1.00 76.19 207 HIS A C 1
ATOM 1545 O O . HIS A 1 207 ? -20.190 7.448 -4.844 1.00 76.19 207 HIS A O 1
ATOM 1551 N N . GLU A 1 208 ? -19.545 5.309 -5.055 1.00 78.50 208 GLU A N 1
ATOM 1552 C CA . GLU A 1 208 ? -20.746 4.844 -5.766 1.00 78.50 208 GLU A CA 1
ATOM 1553 C C . GLU A 1 208 ? -21.861 4.307 -4.839 1.00 78.50 208 GLU A C 1
ATOM 1555 O O . GLU A 1 208 ? -22.758 3.586 -5.282 1.00 78.50 208 GLU A O 1
ATOM 1560 N N . GLY A 1 209 ? -21.853 4.672 -3.551 1.00 83.25 209 GLY A N 1
ATOM 1561 C CA . GLY A 1 209 ? -22.898 4.312 -2.589 1.00 83.25 209 GLY A CA 1
ATOM 1562 C C . GLY A 1 209 ? -22.404 3.354 -1.511 1.00 83.25 209 GLY A C 1
ATOM 1563 O O . GLY A 1 209 ? -21.560 3.724 -0.705 1.00 83.25 209 GLY A O 1
ATOM 1564 N N . SER A 1 210 ? -22.961 2.144 -1.448 1.00 84.75 210 SER A N 1
ATOM 1565 C CA . SER A 1 210 ? -22.589 1.143 -0.439 1.00 84.75 210 SER A CA 1
ATOM 1566 C C . SER A 1 210 ? -21.786 0.011 -1.064 1.00 84.75 210 SER A C 1
ATOM 1568 O O . SER A 1 210 ? -22.161 -0.536 -2.102 1.00 84.75 210 SER A O 1
ATOM 1570 N N . TRP A 1 211 ? -20.705 -0.364 -0.397 1.00 86.25 211 TRP A N 1
ATOM 1571 C CA . TRP A 1 211 ? -19.911 -1.539 -0.695 1.00 86.25 211 TRP A CA 1
ATOM 1572 C C . TRP A 1 211 ? -20.605 -2.799 -0.177 1.00 86.25 211 TRP A C 1
ATOM 1574 O O . TRP A 1 211 ? -21.459 -2.761 0.708 1.00 86.25 211 TRP A O 1
ATOM 1584 N N . HIS A 1 212 ? -20.263 -3.943 -0.761 1.00 80.69 212 HIS A N 1
ATOM 1585 C CA . HIS A 1 212 ? -20.893 -5.223 -0.431 1.00 80.69 212 HIS A CA 1
ATOM 1586 C C . HIS A 1 212 ? -20.433 -5.792 0.922 1.00 80.69 212 HIS A C 1
ATOM 1588 O O . HIS A 1 212 ? -21.080 -6.691 1.460 1.00 80.69 212 HIS A O 1
ATOM 1594 N N . GLU A 1 213 ? -19.340 -5.265 1.476 1.00 85.25 213 GLU A N 1
ATOM 1595 C CA . GLU A 1 213 ? -18.822 -5.584 2.803 1.00 85.25 213 GLU A CA 1
ATOM 1596 C C . GLU A 1 213 ? -18.216 -4.334 3.473 1.00 85.25 213 GLU A C 1
ATOM 1598 O O . GLU A 1 213 ? -17.853 -3.384 2.784 1.00 85.25 213 GLU A O 1
ATOM 1603 N N . PRO A 1 214 ? -18.094 -4.290 4.809 1.00 90.50 214 PRO A N 1
ATOM 1604 C CA . PRO A 1 214 ? -17.394 -3.198 5.479 1.00 90.50 214 PRO A CA 1
ATOM 1605 C C . PRO A 1 214 ? -15.908 -3.137 5.110 1.00 90.50 214 PRO A C 1
ATOM 1607 O O . PRO A 1 214 ? -15.220 -4.159 5.149 1.00 90.50 214 PRO A O 1
ATOM 1610 N N . LEU A 1 215 ? -15.409 -1.930 4.841 1.00 91.81 215 LEU A N 1
ATOM 1611 C CA . LEU A 1 215 ? -14.005 -1.639 4.532 1.00 91.81 215 LEU A CA 1
ATOM 1612 C C . LEU A 1 215 ? -13.161 -1.469 5.796 1.00 91.81 215 LEU A C 1
ATOM 1614 O O . LEU A 1 215 ? -12.005 -1.883 5.843 1.00 91.81 215 LEU A O 1
ATOM 1618 N N . LEU A 1 216 ? -13.742 -0.865 6.834 1.00 94.69 216 LEU A N 1
ATOM 1619 C CA . LEU A 1 216 ? -13.088 -0.653 8.122 1.00 94.69 216 LEU A CA 1
ATOM 1620 C C . LEU A 1 216 ? -14.107 -0.587 9.263 1.00 94.69 216 LEU A C 1
ATOM 1622 O O . LEU A 1 216 ? -15.290 -0.314 9.058 1.00 94.69 216 LEU A O 1
ATOM 1626 N N . TRP A 1 217 ? -13.644 -0.824 10.486 1.00 94.81 217 TRP A N 1
ATOM 1627 C CA . TRP A 1 217 ? -14.349 -0.413 11.701 1.00 94.81 217 TRP A CA 1
ATOM 1628 C C . TRP A 1 217 ? -13.717 0.877 12.220 1.00 94.81 217 TRP A C 1
ATOM 1630 O O . TRP A 1 217 ? -12.497 0.970 12.228 1.00 94.81 217 TRP A O 1
ATOM 1640 N N . LEU A 1 218 ? -14.518 1.845 12.662 1.00 95.00 218 LEU A N 1
ATOM 1641 C CA . LEU A 1 218 ? -14.079 3.158 13.137 1.00 95.00 218 LEU A CA 1
ATOM 1642 C C . LEU A 1 218 ? -14.612 3.438 14.543 1.00 95.00 218 LEU A C 1
ATOM 1644 O O . LEU A 1 218 ? -15.812 3.305 14.799 1.00 95.00 218 LEU A O 1
ATOM 1648 N N . SER A 1 219 ? -13.750 3.885 15.454 1.00 93.62 219 SER A N 1
ATOM 1649 C CA . SER A 1 219 ? -14.158 4.262 16.804 1.00 93.62 219 SER A CA 1
ATOM 1650 C C . SER A 1 219 ? -15.108 5.466 16.783 1.00 93.62 219 SER A C 1
ATOM 1652 O O . SER A 1 219 ? -14.980 6.414 16.009 1.00 93.62 219 SER A O 1
ATOM 1654 N N . GLY A 1 220 ? -16.100 5.454 17.673 1.00 91.12 220 GLY A N 1
ATOM 1655 C CA . GLY A 1 220 ? -17.070 6.544 17.813 1.00 91.12 220 GLY A CA 1
ATOM 1656 C C . GLY A 1 220 ? -16.523 7.749 18.580 1.00 91.12 220 GLY A C 1
ATOM 1657 O O . GLY A 1 220 ? -17.187 8.779 18.666 1.00 91.12 220 GLY A O 1
ATOM 1658 N N . LYS A 1 221 ? -15.336 7.616 19.178 1.00 89.81 221 LYS A N 1
ATOM 1659 C CA . LYS A 1 221 ? -14.652 8.660 19.942 1.00 89.81 221 LYS A CA 1
ATOM 1660 C C . LYS A 1 221 ? -13.170 8.708 19.571 1.00 89.81 221 LYS A C 1
ATOM 1662 O O . LYS A 1 221 ? -12.650 7.677 19.131 1.00 89.81 221 LYS A O 1
ATOM 1667 N N . PRO A 1 222 ? -12.516 9.861 19.783 1.00 88.75 222 PRO A N 1
ATOM 1668 C CA . PRO A 1 222 ? -11.069 9.962 19.707 1.00 88.75 222 PRO A CA 1
ATOM 1669 C C . PRO A 1 222 ? -10.389 8.964 20.642 1.00 88.75 222 PRO A C 1
ATOM 1671 O O . PRO A 1 222 ? -10.949 8.618 21.690 1.00 88.75 222 PRO A O 1
ATOM 1674 N N . VAL A 1 223 ? -9.211 8.504 20.241 1.00 85.81 223 VAL A N 1
ATOM 1675 C CA . VAL A 1 223 ? -8.364 7.627 21.053 1.00 85.81 223 VAL A CA 1
ATOM 1676 C C . VAL A 1 223 ? -7.334 8.419 21.845 1.00 85.81 223 VAL A C 1
ATOM 1678 O O . VAL A 1 223 ? -7.016 9.549 21.495 1.00 85.81 223 VAL A O 1
ATOM 1681 N N . GLY A 1 224 ? -6.845 7.829 22.934 1.00 82.62 224 GLY A N 1
ATOM 1682 C CA . GLY A 1 224 ? -5.745 8.370 23.732 1.00 82.62 224 GLY A CA 1
ATOM 1683 C C . GLY A 1 224 ? -4.654 7.329 23.974 1.00 82.62 224 GLY A C 1
ATOM 1684 O O . GLY A 1 224 ? -4.675 6.238 23.401 1.00 82.62 224 GLY A O 1
ATOM 1685 N N . PHE A 1 225 ? -3.721 7.655 24.868 1.00 80.06 225 PHE A N 1
ATOM 1686 C CA . PHE A 1 225 ? -2.589 6.793 25.208 1.00 80.06 225 PHE A CA 1
ATOM 1687 C C . PHE A 1 225 ? -2.976 5.318 25.483 1.00 80.06 225 PHE A C 1
ATOM 1689 O O . PHE A 1 225 ? -3.845 4.998 26.313 1.00 80.06 225 PHE A O 1
ATOM 1696 N N . GLY A 1 226 ? -2.290 4.397 24.807 1.00 83.12 226 GLY A N 1
ATOM 1697 C CA . GLY A 1 226 ? -2.399 2.947 24.928 1.00 83.12 226 GLY A CA 1
ATOM 1698 C C . GLY A 1 226 ? -3.581 2.315 24.187 1.00 83.12 226 GLY A C 1
ATOM 1699 O O . GLY A 1 226 ? -3.755 1.095 24.262 1.00 83.12 226 GLY A O 1
ATOM 1700 N N . ASP A 1 227 ? -4.431 3.092 23.506 1.00 86.31 227 ASP A N 1
ATOM 1701 C CA . ASP A 1 227 ? -5.522 2.537 22.692 1.00 86.31 227 ASP A CA 1
ATOM 1702 C C . ASP A 1 227 ? -4.997 1.816 21.445 1.00 86.31 227 ASP A C 1
ATOM 1704 O O . ASP A 1 227 ? -5.525 0.758 21.094 1.00 86.31 227 ASP A O 1
ATOM 1708 N N . TRP A 1 228 ? -3.928 2.327 20.822 1.00 87.88 228 TRP A N 1
ATOM 1709 C CA . TRP A 1 228 ? -3.281 1.673 19.683 1.00 87.88 228 TRP A CA 1
ATOM 1710 C C . TRP A 1 228 ? -2.737 0.294 20.065 1.00 87.88 228 TRP A C 1
ATOM 1712 O O . TRP A 1 228 ? -3.088 -0.702 19.436 1.00 87.88 228 TRP A O 1
ATOM 1722 N N . GLY A 1 229 ? -1.960 0.201 21.150 1.00 85.69 229 GLY A N 1
ATOM 1723 C CA . GLY A 1 229 ? -1.413 -1.073 21.631 1.00 85.69 229 GLY A CA 1
ATOM 1724 C C . GLY A 1 229 ? -2.486 -2.107 21.977 1.00 85.69 229 GLY A C 1
ATOM 1725 O O . GLY A 1 229 ? -2.360 -3.292 21.651 1.00 85.69 229 GLY A O 1
ATOM 1726 N N . ARG A 1 230 ? -3.614 -1.667 22.559 1.00 85.44 230 ARG A N 1
ATOM 1727 C CA . ARG A 1 230 ? -4.796 -2.529 22.762 1.00 85.44 230 ARG A CA 1
ATOM 1728 C C . ARG A 1 230 ? -5.367 -3.027 21.432 1.00 85.44 230 ARG A C 1
ATOM 1730 O O . ARG A 1 230 ? -5.717 -4.203 21.320 1.00 85.44 230 ARG A O 1
ATOM 1737 N N . ALA A 1 231 ? -5.446 -2.157 20.429 1.00 86.69 231 ALA A N 1
ATOM 1738 C CA . ALA A 1 231 ? -5.952 -2.477 19.098 1.00 86.69 231 ALA A CA 1
ATOM 1739 C C . ALA A 1 231 ? -5.015 -3.397 18.299 1.00 86.69 231 ALA A C 1
ATOM 1741 O O . ALA A 1 231 ? -5.498 -4.241 17.545 1.00 86.69 231 ALA A O 1
ATOM 1742 N N . SER A 1 232 ? -3.698 -3.333 18.521 1.00 84.69 232 SER A N 1
ATOM 1743 C CA . SER A 1 232 ? -2.701 -4.219 17.898 1.00 84.69 232 SER A CA 1
ATOM 1744 C C . SER A 1 232 ? -2.959 -5.710 18.169 1.00 84.69 232 SER A C 1
ATOM 1746 O O . SER A 1 232 ? -2.564 -6.569 17.374 1.00 84.69 232 SER A O 1
ATOM 1748 N N . ALA A 1 233 ? -3.691 -6.053 19.237 1.00 83.12 233 ALA A N 1
ATOM 1749 C CA . ALA A 1 233 ? -4.160 -7.420 19.478 1.00 83.12 233 ALA A CA 1
ATOM 1750 C C . ALA A 1 233 ? -5.090 -7.941 18.361 1.00 83.12 233 ALA A C 1
ATOM 1752 O O . ALA A 1 233 ? -5.075 -9.139 18.058 1.00 83.12 233 ALA A O 1
ATOM 1753 N N . ALA A 1 234 ? -5.844 -7.056 17.698 1.00 82.81 234 ALA A N 1
ATOM 1754 C CA . ALA A 1 234 ? -6.745 -7.392 16.596 1.00 82.81 234 ALA A CA 1
ATOM 1755 C C . ALA A 1 234 ? -6.001 -7.942 15.376 1.00 82.81 234 ALA A C 1
ATOM 1757 O O . ALA A 1 234 ? -6.501 -8.856 14.716 1.00 82.81 234 ALA A O 1
ATOM 1758 N N . ARG A 1 235 ? -4.764 -7.493 15.131 1.00 83.44 235 ARG A N 1
ATOM 1759 C CA . ARG A 1 235 ? -3.927 -8.026 14.048 1.00 83.44 235 ARG A CA 1
ATOM 1760 C C . ARG A 1 235 ? -3.706 -9.522 14.217 1.00 83.44 235 ARG A C 1
ATOM 1762 O O . ARG A 1 235 ? -3.935 -10.295 13.293 1.00 83.44 235 ARG A O 1
ATOM 1769 N N . ARG A 1 236 ? -3.279 -9.940 15.412 1.00 78.00 236 ARG A N 1
ATOM 1770 C CA . ARG A 1 236 ? -2.968 -11.349 15.706 1.00 78.00 236 ARG A CA 1
ATOM 1771 C C . ARG A 1 236 ? -4.224 -12.205 15.833 1.00 78.00 236 ARG A C 1
ATOM 1773 O O . ARG A 1 236 ? -4.191 -13.375 15.468 1.00 78.00 236 ARG A O 1
ATOM 1780 N N . ALA A 1 237 ? -5.309 -11.638 16.357 1.00 80.94 237 ALA A N 1
ATOM 1781 C CA . ALA A 1 237 ? -6.549 -12.370 16.579 1.00 80.94 237 ALA A CA 1
ATOM 1782 C C . ALA A 1 237 ? -7.356 -12.586 15.290 1.00 80.94 237 ALA A C 1
ATOM 1784 O O . ALA A 1 237 ? -7.919 -13.663 15.093 1.00 80.94 237 ALA A O 1
ATOM 1785 N N . VAL A 1 238 ? -7.439 -11.561 14.435 1.00 82.62 238 VAL A N 1
ATOM 1786 C CA . VAL A 1 238 ? -8.398 -11.508 13.318 1.00 82.62 238 VAL A CA 1
ATOM 1787 C C . VAL A 1 238 ? -7.880 -10.833 12.047 1.00 82.62 238 VAL A C 1
ATOM 1789 O O . VAL A 1 238 ? -8.649 -10.668 11.104 1.00 82.62 238 VAL A O 1
ATOM 1792 N N . GLY A 1 239 ? -6.598 -10.463 11.981 1.00 86.69 239 GLY A N 1
ATOM 1793 C CA . GLY A 1 239 ? -6.017 -9.847 10.784 1.00 86.69 239 GLY A CA 1
ATOM 1794 C C . GLY A 1 239 ? -6.495 -8.417 10.525 1.00 86.69 239 GLY A C 1
ATOM 1795 O O . GLY A 1 239 ? -6.505 -7.988 9.377 1.00 86.69 239 GLY A O 1
ATOM 1796 N N . LEU A 1 240 ? -6.913 -7.694 11.570 1.00 91.44 240 LEU A N 1
ATOM 1797 C CA . LEU A 1 240 ? -7.274 -6.280 11.469 1.00 91.44 240 LEU A CA 1
ATOM 1798 C C . LEU A 1 240 ? -6.107 -5.403 11.931 1.00 91.44 240 LEU A C 1
ATOM 1800 O O . LEU A 1 240 ? -5.641 -5.547 13.061 1.00 91.44 240 LEU A O 1
ATOM 1804 N N . LEU A 1 241 ? -5.644 -4.502 11.069 1.00 94.31 241 LEU A N 1
ATOM 1805 C CA . LEU A 1 241 ? -4.562 -3.567 11.364 1.00 94.31 241 LEU A CA 1
ATOM 1806 C C . LEU A 1 241 ? -5.113 -2.233 11.881 1.00 94.31 241 LEU A C 1
ATOM 1808 O O . LEU A 1 241 ? -6.070 -1.721 11.294 1.00 94.31 241 LEU A O 1
ATOM 1812 N N . PRO A 1 242 ? -4.531 -1.675 12.959 1.00 95.25 242 PRO A N 1
ATOM 1813 C CA . PRO A 1 242 ? -4.877 -0.342 13.425 1.00 95.25 242 PRO A CA 1
ATOM 1814 C C . PRO A 1 242 ? -4.346 0.735 12.471 1.00 95.25 242 PRO A C 1
ATOM 1816 O O . PRO A 1 242 ? -3.260 0.602 11.912 1.00 95.25 242 PRO A O 1
ATOM 1819 N N . VAL A 1 243 ? -5.122 1.804 12.310 1.00 96.25 243 VAL A N 1
ATOM 1820 C CA . VAL A 1 243 ? -4.710 3.073 11.692 1.00 96.25 243 VAL A CA 1
ATOM 1821 C C . VAL A 1 243 ? -5.515 4.204 12.325 1.00 96.25 243 VAL A C 1
ATOM 1823 O O . VAL A 1 243 ? -6.681 4.016 12.671 1.00 96.25 243 VAL A O 1
ATOM 1826 N N . LEU A 1 244 ? -4.916 5.374 12.517 1.00 93.62 244 LEU A N 1
ATOM 1827 C CA . LEU A 1 244 ? -5.624 6.554 12.995 1.00 93.62 244 LEU A CA 1
ATOM 1828 C C . LEU A 1 244 ? -6.264 7.292 11.819 1.00 93.62 244 LEU A C 1
ATOM 1830 O O . LEU A 1 244 ? -5.616 7.580 10.820 1.00 93.62 244 LEU A O 1
ATOM 1834 N N . ILE A 1 245 ? -7.536 7.630 11.959 1.00 93.25 245 ILE A N 1
ATOM 1835 C CA . ILE A 1 245 ? -8.260 8.523 11.063 1.00 93.25 245 ILE A CA 1
ATOM 1836 C C . ILE A 1 245 ? -8.305 9.892 11.728 1.00 93.25 245 ILE A C 1
ATOM 1838 O O . ILE A 1 245 ? -8.925 10.057 12.784 1.00 93.25 245 ILE A O 1
ATOM 1842 N N . ALA A 1 246 ? -7.629 10.858 11.121 1.00 85.88 246 ALA A N 1
ATOM 1843 C CA . ALA A 1 246 ? -7.501 12.216 11.625 1.00 85.88 246 ALA A CA 1
ATOM 1844 C C . ALA A 1 246 ? -8.225 13.225 10.729 1.00 85.88 246 ALA A C 1
ATOM 1846 O O . ALA A 1 246 ? -8.411 13.014 9.533 1.00 85.88 246 ALA A O 1
ATOM 1847 N N . ASP A 1 247 ? -8.618 14.342 11.336 1.00 81.25 247 ASP A N 1
ATOM 1848 C CA . ASP A 1 247 ? -9.257 15.465 10.651 1.00 81.25 247 ASP A CA 1
ATOM 1849 C C . ASP A 1 247 ? -8.785 16.786 11.262 1.00 81.25 247 ASP A C 1
ATOM 1851 O O . ASP A 1 247 ? -9.492 17.398 12.068 1.00 81.25 247 ASP A O 1
ATOM 1855 N N . PRO A 1 248 ? -7.551 17.200 10.939 1.00 70.88 248 PRO A N 1
ATOM 1856 C CA . PRO A 1 248 ? -6.952 18.388 11.534 1.00 70.88 248 PRO A CA 1
ATOM 1857 C C . PRO A 1 248 ? -7.668 19.684 11.127 1.00 70.88 248 PRO A C 1
ATOM 1859 O O . PRO A 1 248 ? -7.711 20.637 11.903 1.00 70.88 248 PRO A O 1
ATOM 1862 N N . ASP A 1 249 ? -8.288 19.696 9.946 1.00 68.69 249 ASP A N 1
ATOM 1863 C CA . ASP A 1 249 ? -8.923 20.877 9.359 1.00 68.69 249 ASP A CA 1
ATOM 1864 C C . ASP A 1 249 ? -10.449 20.925 9.546 1.00 68.69 249 ASP A C 1
ATOM 1866 O O . ASP A 1 249 ? -11.093 21.898 9.140 1.00 68.69 249 ASP A O 1
ATOM 1870 N N . GLY A 1 250 ? -11.053 19.887 10.133 1.00 68.19 250 GLY A N 1
ATOM 1871 C CA . GLY A 1 250 ? -12.512 19.762 10.217 1.00 68.19 250 GLY A CA 1
ATOM 1872 C C . GLY A 1 250 ? -13.185 19.522 8.858 1.00 68.19 250 GLY A C 1
ATOM 1873 O O . GLY A 1 250 ? -14.368 19.837 8.700 1.00 68.19 250 GLY A O 1
ATOM 1874 N N . LYS A 1 251 ? -12.424 19.066 7.856 1.00 58.41 251 LYS A N 1
ATOM 1875 C CA . LYS A 1 251 ? -12.847 18.886 6.458 1.00 58.41 251 LYS A CA 1
ATOM 1876 C C . LYS A 1 251 ? -13.214 17.439 6.125 1.00 58.41 251 LYS A C 1
ATOM 1878 O O . LYS A 1 251 ? -13.770 17.212 5.056 1.00 58.41 251 LYS A O 1
ATOM 1883 N N . GLY A 1 252 ? -12.899 16.475 6.992 1.00 60.75 252 GLY A N 1
ATOM 1884 C CA . GLY A 1 252 ? -12.974 15.058 6.638 1.00 60.75 252 GLY A CA 1
ATOM 1885 C C . GLY A 1 252 ? -12.913 14.091 7.816 1.00 60.75 252 GLY A C 1
ATOM 1886 O O . GLY A 1 252 ? -12.214 13.089 7.730 1.00 60.75 252 GLY A O 1
ATOM 1887 N N . ALA A 1 253 ? -13.629 14.349 8.913 1.00 65.56 253 ALA A N 1
ATOM 1888 C CA . ALA A 1 253 ? -13.638 13.462 10.082 1.00 65.56 253 ALA A CA 1
ATOM 1889 C C . ALA A 1 253 ? -14.102 12.045 9.757 1.00 65.56 253 ALA A C 1
ATOM 1891 O O . ALA A 1 253 ? -13.661 11.103 10.420 1.00 65.56 253 ALA A O 1
ATOM 1892 N N . ASP A 1 254 ? -15.014 11.892 8.797 1.00 81.88 254 ASP A N 1
ATOM 1893 C CA . ASP A 1 254 ? -15.623 10.619 8.434 1.00 81.88 254 ASP A CA 1
ATOM 1894 C C . ASP A 1 254 ? -15.054 10.078 7.109 1.00 81.88 254 ASP A C 1
ATOM 1896 O O . ASP A 1 254 ? -15.306 10.672 6.059 1.00 81.88 254 ASP A O 1
ATOM 1900 N N . PRO A 1 255 ? -14.348 8.930 7.121 1.00 81.00 255 PRO A N 1
ATOM 1901 C CA . PRO A 1 255 ? -13.891 8.255 5.909 1.00 81.00 255 PRO A CA 1
ATOM 1902 C C . PRO A 1 255 ? -15.009 7.943 4.912 1.00 81.00 255 PRO A C 1
ATOM 1904 O O . PRO A 1 255 ? -14.747 7.847 3.717 1.00 81.00 255 PRO A O 1
ATOM 1907 N N . ALA A 1 256 ? -16.260 7.817 5.371 1.00 80.38 256 ALA A N 1
ATOM 1908 C CA . ALA A 1 256 ? -17.410 7.634 4.488 1.00 80.38 256 ALA A CA 1
ATOM 1909 C C . ALA A 1 256 ? -17.625 8.818 3.525 1.00 80.38 256 ALA A C 1
ATOM 1911 O O . ALA A 1 256 ? -18.229 8.648 2.466 1.00 80.38 256 ALA A O 1
ATOM 1912 N N . GLU A 1 257 ? -17.140 10.011 3.878 1.00 82.19 257 GLU A N 1
ATOM 1913 C CA . GLU A 1 257 ? -17.257 11.230 3.071 1.00 82.19 257 GLU A CA 1
ATOM 1914 C C . GLU A 1 257 ? -16.058 11.440 2.135 1.00 82.19 257 GLU A C 1
ATOM 1916 O O . GLU A 1 257 ? -16.108 12.309 1.267 1.00 82.19 257 GLU A O 1
ATOM 1921 N N . TRP A 1 258 ? -15.001 10.627 2.253 1.00 85.75 258 TRP A N 1
ATOM 1922 C CA . TRP A 1 258 ? -13.787 10.759 1.436 1.00 85.75 258 TRP A CA 1
ATOM 1923 C C . TRP A 1 258 ? -13.971 10.277 -0.005 1.00 85.75 258 TRP A C 1
ATOM 1925 O O . TRP A 1 258 ? -13.119 10.526 -0.847 1.00 85.75 258 TRP A O 1
ATOM 1935 N N . GLY A 1 259 ? -15.084 9.602 -0.307 1.00 82.06 259 GLY A N 1
ATOM 1936 C CA . GLY A 1 259 ? -15.325 9.055 -1.639 1.00 82.06 259 GLY A CA 1
ATOM 1937 C C . GLY A 1 259 ? -14.421 7.865 -1.951 1.00 82.06 259 GLY A C 1
ATOM 1938 O O . GLY A 1 259 ? -13.886 7.788 -3.048 1.00 82.06 259 GLY A O 1
ATOM 1939 N N . LEU A 1 260 ? -14.279 6.940 -0.997 1.00 88.88 260 LEU A N 1
ATOM 1940 C CA . LEU A 1 260 ? -13.481 5.717 -1.124 1.00 88.88 260 LEU A CA 1
ATOM 1941 C C . LEU A 1 260 ? -13.810 4.927 -2.407 1.00 88.88 260 LEU A C 1
ATOM 1943 O O . LEU A 1 260 ? -14.983 4.773 -2.753 1.00 88.88 260 LEU A O 1
ATOM 1947 N N . MET A 1 261 ? -12.787 4.413 -3.097 1.00 85.69 261 MET A N 1
ATOM 1948 C CA . MET A 1 261 ? -12.903 3.762 -4.416 1.00 85.69 261 MET A CA 1
ATOM 1949 C C . MET A 1 261 ? -12.183 2.398 -4.482 1.00 85.69 261 MET A C 1
ATOM 1951 O O . MET A 1 261 ? -11.276 2.219 -5.296 1.00 85.69 261 MET A O 1
ATOM 1955 N N . PRO A 1 262 ? -12.524 1.416 -3.625 1.00 85.56 262 PRO A N 1
ATOM 1956 C CA . PRO A 1 262 ? -11.812 0.132 -3.570 1.00 85.56 262 PRO A CA 1
ATOM 1957 C C . PRO A 1 262 ? -11.889 -0.672 -4.881 1.00 85.56 262 PRO A C 1
ATOM 1959 O O . PRO A 1 262 ? -11.011 -1.480 -5.158 1.00 85.56 262 PRO A O 1
ATOM 1962 N N . ASP A 1 263 ? -12.906 -0.444 -5.716 1.00 82.12 263 ASP A N 1
ATOM 1963 C CA . ASP A 1 263 ? -13.069 -1.048 -7.045 1.00 82.12 263 ASP A CA 1
ATOM 1964 C C . ASP A 1 263 ? -12.061 -0.547 -8.088 1.00 82.12 263 ASP A C 1
ATOM 1966 O O . ASP A 1 263 ? -11.855 -1.209 -9.108 1.00 82.12 263 ASP A O 1
ATOM 1970 N N . ARG A 1 264 ? -11.449 0.618 -7.850 1.00 80.06 264 ARG A N 1
ATOM 1971 C CA . ARG A 1 264 ? -10.464 1.228 -8.752 1.00 80.06 264 ARG A CA 1
ATOM 1972 C C . ARG A 1 264 ? -9.024 0.881 -8.409 1.00 80.06 264 ARG A C 1
ATOM 1974 O O . ARG A 1 264 ? -8.137 1.211 -9.189 1.00 80.06 264 ARG A O 1
ATOM 1981 N N . MET A 1 265 ? -8.804 0.215 -7.279 1.00 86.00 265 MET A N 1
ATOM 1982 C CA . MET A 1 265 ? -7.468 -0.133 -6.817 1.00 86.00 265 MET A CA 1
ATOM 1983 C C . MET A 1 265 ? -7.065 -1.492 -7.369 1.00 86.00 265 MET A C 1
ATOM 1985 O O . MET A 1 265 ? -7.785 -2.485 -7.227 1.00 86.00 265 MET A O 1
ATOM 1989 N N . SER A 1 266 ? -5.895 -1.547 -7.993 1.00 83.31 266 SER A N 1
ATOM 1990 C CA . SER A 1 266 ? -5.268 -2.825 -8.314 1.00 83.31 266 SER A CA 1
ATOM 1991 C C . SER A 1 266 ? -4.668 -3.458 -7.047 1.00 83.31 266 SER A C 1
ATOM 1993 O O . SER A 1 266 ? -4.794 -2.937 -5.935 1.00 83.31 266 SER A O 1
ATOM 1995 N N . TYR A 1 267 ? -4.036 -4.627 -7.165 1.00 85.06 267 TYR A N 1
ATOM 1996 C CA . TYR A 1 267 ? -3.370 -5.235 -6.017 1.00 85.06 267 TYR A CA 1
ATOM 1997 C C . TYR A 1 267 ? -1.950 -4.663 -5.860 1.00 85.06 267 TYR A C 1
ATOM 1999 O O . TYR A 1 267 ? -1.164 -4.764 -6.801 1.00 85.06 267 TYR A O 1
ATOM 2007 N N . PRO A 1 268 ? -1.539 -4.163 -4.673 1.00 86.38 268 PRO A N 1
ATOM 2008 C CA . PRO A 1 268 ? -0.204 -3.580 -4.503 1.00 86.38 268 PRO A CA 1
ATOM 2009 C C . PRO A 1 268 ? 0.966 -4.526 -4.812 1.00 86.38 268 PRO A C 1
ATOM 2011 O O . PRO A 1 268 ? 2.083 -4.074 -5.012 1.00 86.38 268 PRO A O 1
ATOM 2014 N N . GLY A 1 269 ? 0.744 -5.846 -4.816 1.00 84.12 269 GLY A N 1
ATOM 2015 C CA . GLY A 1 269 ? 1.786 -6.824 -5.160 1.00 84.12 269 GLY A CA 1
ATOM 2016 C C . GLY A 1 269 ? 1.986 -7.044 -6.654 1.00 84.12 269 GLY A C 1
ATOM 2017 O O . GLY A 1 269 ? 2.889 -7.789 -7.016 1.00 84.12 269 GLY A O 1
ATOM 2018 N N . ASP A 1 270 ? 1.156 -6.433 -7.497 1.00 84.12 270 ASP A N 1
ATOM 2019 C CA . ASP A 1 270 ? 1.301 -6.503 -8.950 1.00 84.12 270 ASP A CA 1
ATOM 2020 C C . ASP A 1 270 ? 2.254 -5.416 -9.490 1.00 84.12 270 ASP A C 1
ATOM 2022 O O . ASP A 1 270 ? 2.583 -5.430 -10.677 1.00 84.12 270 ASP A O 1
ATOM 2026 N N . HIS A 1 271 ? 2.730 -4.508 -8.625 1.00 90.19 271 HIS A N 1
ATOM 2027 C CA . HIS A 1 271 ? 3.647 -3.419 -8.973 1.00 90.19 271 HIS A CA 1
ATOM 2028 C C . HIS A 1 271 ? 5.013 -3.595 -8.313 1.00 90.19 271 HIS A C 1
ATOM 2030 O O . HIS A 1 271 ? 5.115 -4.076 -7.184 1.00 90.19 271 HIS A O 1
ATOM 2036 N N . ASP A 1 272 ? 6.057 -3.145 -9.006 1.00 96.69 272 ASP A N 1
ATOM 2037 C CA . ASP A 1 272 ? 7.420 -3.062 -8.483 1.00 96.69 272 ASP A CA 1
ATOM 2038 C C . ASP A 1 272 ? 7.734 -1.622 -8.046 1.00 96.69 272 ASP A C 1
ATOM 2040 O O . ASP A 1 272 ? 7.447 -0.668 -8.769 1.00 96.69 272 ASP A O 1
ATOM 2044 N N . ALA A 1 273 ? 8.304 -1.456 -6.850 1.00 96.94 273 ALA A N 1
ATOM 2045 C CA . ALA A 1 273 ? 8.547 -0.138 -6.266 1.00 96.94 273 ALA A CA 1
ATOM 2046 C C . ALA A 1 273 ? 9.587 0.694 -7.037 1.00 96.94 273 ALA A C 1
ATOM 2048 O O . ALA A 1 273 ? 9.428 1.912 -7.122 1.00 96.94 273 ALA A O 1
ATOM 2049 N N . ASP A 1 274 ? 10.634 0.067 -7.588 1.00 96.69 274 ASP A N 1
ATOM 2050 C CA . ASP A 1 274 ? 11.659 0.773 -8.368 1.00 96.69 274 ASP A CA 1
ATOM 2051 C C . ASP A 1 274 ? 11.082 1.214 -9.714 1.00 96.69 274 ASP A C 1
ATOM 2053 O O . ASP A 1 274 ? 11.270 2.362 -10.110 1.00 96.69 274 ASP A O 1
ATOM 2057 N N . ASP A 1 275 ? 10.309 0.342 -10.375 1.00 95.56 275 ASP A N 1
ATOM 2058 C CA . ASP A 1 275 ? 9.631 0.686 -11.629 1.00 95.56 275 ASP A CA 1
ATOM 2059 C C . ASP A 1 275 ? 8.609 1.828 -11.424 1.00 95.56 275 ASP A C 1
ATOM 2061 O O . ASP A 1 275 ? 8.585 2.767 -12.224 1.00 95.56 275 ASP A O 1
ATOM 2065 N N . VAL A 1 276 ? 7.811 1.800 -10.343 1.00 95.94 276 VAL A N 1
ATOM 2066 C CA . VAL A 1 276 ? 6.841 2.868 -10.014 1.00 95.94 276 VAL A CA 1
ATOM 2067 C C . VAL A 1 276 ? 7.547 4.203 -9.753 1.00 95.94 276 VAL A C 1
ATOM 2069 O O . VAL A 1 276 ? 7.183 5.216 -10.351 1.00 95.94 276 VAL A O 1
ATOM 2072 N N . LEU A 1 277 ? 8.580 4.230 -8.903 1.00 95.94 277 LEU A N 1
ATOM 2073 C CA . LEU A 1 277 ? 9.295 5.474 -8.592 1.00 95.94 277 LEU A CA 1
ATOM 2074 C C . LEU A 1 277 ? 10.087 6.011 -9.787 1.00 95.94 277 LEU A C 1
ATOM 2076 O O . LEU A 1 277 ? 10.132 7.224 -9.990 1.00 95.94 277 LEU A O 1
ATOM 2080 N N . ALA A 1 278 ? 10.673 5.136 -10.607 1.00 93.56 278 ALA A N 1
ATOM 2081 C CA . ALA A 1 278 ? 11.343 5.541 -11.839 1.00 93.56 278 ALA A CA 1
ATOM 2082 C C . ALA A 1 278 ? 10.369 6.194 -12.833 1.00 93.56 278 ALA A C 1
ATOM 2084 O O . ALA A 1 278 ? 10.750 7.132 -13.539 1.00 93.56 278 ALA A O 1
ATOM 2085 N N . GLU A 1 279 ? 9.123 5.712 -12.894 1.00 90.88 279 GLU A N 1
ATOM 2086 C CA . GLU A 1 279 ? 8.062 6.304 -13.708 1.00 90.88 279 GLU A CA 1
ATOM 2087 C C . GLU A 1 279 ? 7.656 7.686 -13.186 1.00 90.88 279 GLU A C 1
ATOM 2089 O O . GLU A 1 279 ? 7.660 8.647 -13.959 1.00 90.88 279 GLU A O 1
ATOM 2094 N N . TYR A 1 280 ? 7.390 7.820 -11.883 1.00 91.69 280 TYR A N 1
ATOM 2095 C CA . TYR A 1 280 ? 7.047 9.114 -11.287 1.00 91.69 280 TYR A CA 1
ATOM 2096 C C . TYR A 1 280 ? 8.183 10.134 -11.427 1.00 91.69 280 TYR A C 1
ATOM 2098 O O . TYR A 1 280 ? 7.942 11.272 -11.828 1.00 91.69 280 TYR A O 1
ATOM 2106 N N . TRP A 1 281 ? 9.435 9.721 -11.204 1.00 89.75 281 TRP A N 1
ATOM 2107 C CA . TRP A 1 281 ? 10.614 10.566 -11.415 1.00 89.75 281 TRP A CA 1
ATOM 2108 C C . TRP A 1 281 ? 10.710 11.081 -12.855 1.00 89.75 281 TRP A C 1
ATOM 2110 O O . TRP A 1 281 ? 11.042 12.241 -13.089 1.00 89.75 281 TRP A O 1
ATOM 2120 N N . ALA A 1 282 ? 10.413 10.230 -13.842 1.00 86.56 282 ALA A N 1
ATOM 2121 C CA . ALA A 1 282 ? 10.412 10.644 -15.240 1.00 86.56 282 ALA A CA 1
ATOM 2122 C C . ALA A 1 282 ? 9.316 11.684 -15.535 1.00 86.56 282 ALA A C 1
ATOM 2124 O O . ALA A 1 282 ? 9.586 12.632 -16.272 1.00 86.56 282 ALA A O 1
ATOM 2125 N N . GLY A 1 283 ? 8.130 11.543 -14.931 1.00 80.50 283 GLY A N 1
ATOM 2126 C CA . GLY A 1 283 ? 7.030 12.506 -15.064 1.00 80.50 283 GLY A CA 1
ATOM 2127 C C . GLY A 1 283 ? 7.394 13.910 -14.571 1.00 80.50 283 GLY A C 1
ATOM 2128 O O . GLY A 1 283 ? 7.101 14.896 -15.244 1.00 80.50 283 GLY A O 1
ATOM 2129 N N . LEU A 1 284 ? 8.151 14.009 -13.472 1.00 75.69 284 LEU A N 1
ATOM 2130 C CA . LEU A 1 284 ? 8.596 15.297 -12.917 1.00 75.69 284 LEU A CA 1
ATOM 2131 C C . LEU A 1 284 ? 9.475 16.106 -13.874 1.00 75.69 284 LEU A C 1
ATOM 2133 O O . LEU A 1 284 ? 9.404 17.335 -13.912 1.00 75.69 284 LEU A O 1
ATOM 2137 N N . ALA A 1 285 ? 10.282 15.427 -14.691 1.00 60.25 285 ALA A N 1
ATOM 2138 C CA . ALA A 1 285 ? 11.121 16.079 -15.689 1.00 60.25 285 ALA A CA 1
ATOM 2139 C C . ALA A 1 285 ? 10.323 16.604 -16.902 1.00 60.25 285 ALA A C 1
ATOM 2141 O O . ALA A 1 285 ? 10.814 17.487 -17.617 1.00 60.25 285 ALA A O 1
ATOM 2142 N N . GLU A 1 286 ? 9.125 16.064 -17.156 1.00 55.50 286 GLU A N 1
ATOM 2143 C CA . GLU A 1 286 ? 8.260 16.435 -18.284 1.00 55.50 286 GLU A CA 1
ATOM 2144 C C . GLU A 1 286 ? 7.358 17.638 -17.974 1.00 55.50 286 GLU A C 1
ATOM 2146 O O . GLU A 1 286 ? 7.112 18.447 -18.874 1.00 55.50 286 GLU A O 1
ATOM 2151 N N . ASP A 1 287 ? 6.955 17.824 -16.713 1.00 51.09 287 ASP A N 1
ATOM 2152 C CA . ASP A 1 287 ? 6.058 18.914 -16.297 1.00 51.09 287 ASP A CA 1
ATOM 2153 C C . ASP A 1 287 ? 6.689 20.319 -16.370 1.00 51.09 287 ASP A C 1
ATOM 2155 O O . ASP A 1 287 ? 5.978 21.328 -16.378 1.00 51.09 287 ASP A O 1
ATOM 2159 N N . GLY A 1 288 ? 8.014 20.424 -16.536 1.00 45.66 288 GLY A N 1
ATOM 2160 C CA . GLY A 1 288 ? 8.714 21.707 -16.668 1.00 45.66 288 GLY A CA 1
ATOM 2161 C C . GLY A 1 288 ? 8.495 22.636 -15.459 1.00 45.66 288 GLY A C 1
ATOM 2162 O O . GLY A 1 288 ? 7.849 22.272 -14.482 1.00 45.66 288 GLY A O 1
ATOM 2163 N N . PRO A 1 289 ? 9.060 23.856 -15.441 1.00 41.78 289 PRO A N 1
ATOM 2164 C CA . PRO A 1 289 ? 8.883 24.732 -14.293 1.00 41.78 289 PRO A CA 1
ATOM 2165 C C . PRO A 1 289 ? 7.435 25.245 -14.251 1.00 41.78 289 PRO A C 1
ATOM 2167 O O . PRO A 1 289 ? 7.087 26.194 -14.958 1.00 41.78 289 PRO A O 1
ATOM 2170 N N . GLY A 1 290 ? 6.613 24.654 -13.380 1.00 41.00 290 GLY A N 1
ATOM 2171 C CA . GLY A 1 290 ? 5.452 25.328 -12.796 1.00 41.00 290 GLY A CA 1
ATOM 2172 C C . GLY A 1 290 ? 5.873 26.644 -12.124 1.00 41.00 290 GLY A C 1
ATOM 2173 O O . GLY A 1 290 ? 7.062 26.900 -11.923 1.00 41.00 290 GLY A O 1
ATOM 2174 N N . GLU A 1 291 ? 4.915 27.518 -11.798 1.00 40.88 291 GLU A N 1
ATOM 2175 C CA . GLU A 1 291 ? 5.135 28.920 -11.374 1.00 40.88 291 GLU A CA 1
ATOM 2176 C C . GLU A 1 291 ? 6.083 29.130 -10.161 1.00 40.88 291 GLU A C 1
ATOM 2178 O O . GLU A 1 291 ? 6.459 30.264 -9.863 1.00 40.88 291 GLU A O 1
ATOM 2183 N N . SER A 1 292 ? 6.544 28.060 -9.509 1.00 44.06 292 SER A N 1
ATOM 2184 C CA . SER A 1 292 ? 7.563 28.013 -8.451 1.00 44.06 292 SER A CA 1
ATOM 2185 C C . SER A 1 292 ? 8.997 27.682 -8.923 1.00 44.06 292 SER A C 1
ATOM 2187 O O . SER A 1 292 ? 9.874 27.456 -8.099 1.00 44.06 292 SER A O 1
ATOM 2189 N N . GLY A 1 293 ? 9.305 27.725 -10.225 1.00 40.16 293 GLY A N 1
ATOM 2190 C CA . GLY A 1 293 ? 10.659 28.028 -10.721 1.00 40.16 293 GLY A CA 1
ATOM 2191 C C . GLY A 1 293 ? 11.820 27.088 -10.341 1.00 40.16 293 GLY A C 1
ATOM 2192 O O . GLY A 1 293 ? 12.966 27.538 -10.375 1.00 40.16 293 GLY A O 1
ATOM 2193 N N . THR A 1 294 ? 11.579 25.813 -10.023 1.00 45.72 294 THR A N 1
ATOM 2194 C CA . THR A 1 294 ? 12.648 24.825 -9.738 1.00 45.72 294 THR A CA 1
ATOM 2195 C C . THR A 1 294 ? 12.915 23.825 -10.865 1.00 45.72 294 THR A C 1
ATOM 2197 O O . THR A 1 294 ? 13.938 23.145 -10.823 1.00 45.72 294 THR A O 1
ATOM 2200 N N . GLY A 1 295 ? 12.080 23.774 -11.909 1.00 38.66 295 GLY A N 1
ATOM 2201 C CA . GLY A 1 295 ? 12.274 22.892 -13.066 1.00 38.66 295 GLY A CA 1
ATOM 2202 C C . GLY A 1 295 ? 13.464 23.308 -13.939 1.00 38.66 295 GLY A C 1
ATOM 2203 O O . GLY A 1 295 ? 13.300 23.971 -14.965 1.00 38.66 295 GLY A O 1
ATOM 2204 N N . SER A 1 296 ? 14.683 22.945 -13.536 1.00 40.47 296 SER A N 1
ATOM 2205 C CA . SER A 1 296 ? 15.864 23.026 -14.394 1.00 40.47 296 SER A CA 1
ATOM 2206 C C . SER A 1 296 ? 15.882 21.824 -15.329 1.00 40.47 296 SER A C 1
ATOM 2208 O O . SER A 1 296 ? 15.920 20.684 -14.879 1.00 40.47 296 SER A O 1
ATOM 2210 N N . HIS A 1 297 ? 15.964 22.070 -16.638 1.00 38.47 297 HIS A N 1
ATOM 2211 C CA . HIS A 1 297 ? 16.406 21.059 -17.596 1.00 38.47 297 HIS A CA 1
ATOM 2212 C C . HIS A 1 297 ? 17.671 20.353 -17.070 1.00 38.47 297 HIS A C 1
ATOM 2214 O O . HIS A 1 297 ? 18.709 20.999 -16.909 1.00 38.47 297 HIS A O 1
ATOM 2220 N N . GLY A 1 298 ? 17.583 19.043 -16.819 1.00 49.31 298 GLY A N 1
ATOM 2221 C CA . GLY A 1 298 ? 18.728 18.211 -16.441 1.00 49.31 298 GLY A CA 1
ATOM 2222 C C . GLY A 1 298 ? 18.716 17.630 -15.028 1.00 49.31 298 GLY A C 1
ATOM 2223 O O . GLY A 1 298 ? 19.800 17.478 -14.463 1.00 49.31 298 GLY A O 1
ATOM 2224 N N . GLU A 1 299 ? 17.557 17.280 -14.461 1.00 54.44 299 GLU A N 1
ATOM 2225 C CA . GLU A 1 299 ? 17.566 16.374 -13.307 1.00 54.44 299 GLU A CA 1
ATOM 2226 C C . GLU A 1 299 ? 18.299 15.067 -13.668 1.00 54.44 299 GLU A C 1
ATOM 2228 O O . GLU A 1 299 ? 18.177 14.573 -14.799 1.00 54.44 299 GLU A O 1
ATOM 2233 N N . PRO A 1 300 ? 19.145 14.545 -12.762 1.00 66.25 300 PRO A N 1
ATOM 2234 C CA . PRO A 1 300 ? 19.879 13.313 -13.007 1.00 66.25 300 PRO A CA 1
ATOM 2235 C C . PRO A 1 300 ? 18.906 12.149 -13.264 1.00 66.25 300 PRO A C 1
ATOM 2237 O O . PRO A 1 300 ? 17.751 12.200 -12.833 1.00 66.25 300 PRO A O 1
ATOM 2240 N N . PRO A 1 301 ? 19.343 11.091 -13.977 1.00 84.75 301 PRO A N 1
ATOM 2241 C CA . PRO A 1 301 ? 18.524 9.892 -14.119 1.00 84.75 301 PRO A CA 1
ATOM 2242 C C . PRO A 1 301 ? 18.130 9.359 -12.739 1.00 84.75 301 PRO A C 1
ATOM 2244 O O . PRO A 1 301 ? 18.891 9.537 -11.785 1.00 84.75 301 PRO A O 1
ATOM 2247 N N . TRP A 1 302 ? 16.978 8.683 -12.676 1.00 91.31 302 TRP A N 1
ATOM 2248 C CA . TRP A 1 302 ? 16.488 8.017 -11.469 1.00 91.31 302 TRP A CA 1
ATOM 2249 C C . TRP A 1 302 ? 17.641 7.301 -10.736 1.00 91.31 302 TRP A C 1
ATOM 2251 O O . TRP A 1 302 ? 18.284 6.433 -11.341 1.00 91.31 302 TRP A O 1
ATOM 2261 N N . PRO A 1 303 ? 17.959 7.682 -9.481 1.00 91.00 303 PRO A N 1
ATOM 2262 C CA . PRO A 1 303 ? 19.115 7.143 -8.766 1.00 91.00 303 PRO A CA 1
ATOM 2263 C C . PRO A 1 303 ? 18.943 5.693 -8.288 1.00 91.00 303 PRO A C 1
ATOM 2265 O O . PRO A 1 303 ? 19.933 5.096 -7.863 1.00 91.00 303 PRO A O 1
ATOM 2268 N N . GLY A 1 304 ? 17.739 5.121 -8.392 1.00 94.38 304 GLY A N 1
ATOM 2269 C CA . GLY A 1 304 ? 17.402 3.813 -7.831 1.00 94.38 304 GLY A CA 1
ATOM 2270 C C . GLY A 1 304 ? 16.924 3.904 -6.382 1.00 94.38 304 GLY A C 1
ATOM 2271 O O . GLY A 1 304 ? 17.083 4.933 -5.721 1.00 94.38 304 GLY A O 1
ATOM 2272 N N . LEU A 1 305 ? 16.370 2.800 -5.879 1.00 96.75 305 LEU A N 1
ATOM 2273 C CA . LEU A 1 305 ? 15.996 2.671 -4.470 1.00 96.75 305 LEU A CA 1
ATOM 2274 C C . LEU A 1 305 ? 17.210 2.842 -3.538 1.00 96.75 305 LEU A C 1
ATOM 2276 O O . LEU A 1 305 ? 18.264 2.225 -3.715 1.00 96.75 305 LEU A O 1
ATOM 2280 N N . ALA A 1 306 ? 17.035 3.639 -2.491 1.00 95.69 306 ALA A N 1
ATOM 2281 C CA . ALA A 1 306 ? 17.950 3.778 -1.376 1.00 95.69 306 ALA A CA 1
ATOM 2282 C C . ALA A 1 306 ? 18.156 2.440 -0.654 1.00 95.69 306 ALA A C 1
ATOM 2284 O O . ALA A 1 306 ? 17.251 1.612 -0.513 1.00 95.69 306 ALA A O 1
ATOM 2285 N N . ALA A 1 307 ? 19.365 2.230 -0.142 1.00 91.19 307 ALA A N 1
ATOM 2286 C CA . ALA A 1 307 ? 19.653 1.052 0.660 1.00 91.19 307 ALA A CA 1
ATOM 2287 C C . ALA A 1 307 ? 18.863 1.092 1.979 1.00 91.19 307 ALA A C 1
ATOM 2289 O O . ALA A 1 307 ? 18.881 2.097 2.691 1.00 91.19 307 ALA A O 1
ATOM 2290 N N . GLY A 1 308 ? 18.193 -0.017 2.288 1.00 85.06 308 GLY A N 1
ATOM 2291 C CA . GLY A 1 308 ? 17.554 -0.255 3.578 1.00 85.06 308 GLY A CA 1
ATOM 2292 C C . GLY A 1 308 ? 18.470 -0.944 4.584 1.00 85.06 308 GLY A C 1
ATOM 2293 O O . GLY A 1 308 ? 19.658 -1.162 4.334 1.00 85.06 308 GLY A O 1
ATOM 2294 N N . SER A 1 309 ? 17.882 -1.326 5.711 1.00 78.06 309 SER A N 1
ATOM 2295 C CA . SER A 1 309 ? 18.473 -2.211 6.707 1.00 78.06 309 SER A CA 1
ATOM 2296 C C . SER A 1 309 ? 17.633 -3.478 6.834 1.00 78.06 309 SER A C 1
ATOM 2298 O O . SER A 1 309 ? 16.417 -3.387 6.967 1.00 78.06 309 SER A O 1
ATOM 2300 N N . ASP A 1 310 ? 18.289 -4.637 6.888 1.00 75.56 310 ASP A N 1
ATOM 2301 C CA . ASP A 1 310 ? 17.641 -5.908 7.252 1.00 75.56 310 ASP A CA 1
ATOM 2302 C C . ASP A 1 310 ? 17.496 -6.058 8.783 1.00 75.56 310 ASP A C 1
ATOM 2304 O O . ASP A 1 310 ? 16.847 -6.980 9.279 1.00 75.56 310 ASP A O 1
ATOM 2308 N N . GLU A 1 311 ? 18.123 -5.158 9.552 1.00 82.56 311 GLU A N 1
ATOM 2309 C CA . GLU A 1 311 ? 18.076 -5.124 11.013 1.00 82.56 311 GLU A CA 1
ATOM 2310 C C . GLU A 1 311 ? 17.472 -3.804 11.501 1.00 82.56 311 GLU A C 1
ATOM 2312 O O . GLU A 1 311 ? 18.000 -2.716 11.242 1.00 82.56 311 GLU A O 1
ATOM 2317 N N . PHE A 1 312 ? 16.380 -3.898 12.256 1.00 85.50 312 PHE A N 1
ATOM 2318 C CA . PHE A 1 312 ? 15.733 -2.737 12.856 1.00 85.50 312 PHE A CA 1
ATOM 2319 C C . PHE A 1 312 ? 16.202 -2.551 14.310 1.00 85.50 312 PHE A C 1
ATOM 2321 O O . PHE A 1 312 ? 16.200 -3.520 15.075 1.00 85.50 312 PHE A O 1
ATOM 2328 N N . PRO A 1 313 ? 16.605 -1.329 14.721 1.00 82.44 313 PRO A N 1
ATOM 2329 C CA . PRO A 1 313 ? 16.974 -1.035 16.110 1.00 82.44 313 PRO A CA 1
ATOM 2330 C C . PRO A 1 313 ? 15.847 -1.309 17.114 1.00 82.44 313 PRO A C 1
ATOM 2332 O O . PRO A 1 313 ? 16.112 -1.610 18.277 1.00 82.44 313 PRO A O 1
ATOM 2335 N N . GLU A 1 314 ? 14.607 -1.194 16.647 1.00 82.44 314 GLU A N 1
ATOM 2336 C CA . GLU A 1 314 ? 13.374 -1.446 17.377 1.00 82.44 314 GLU A CA 1
ATOM 2337 C C . GLU A 1 314 ? 12.431 -2.275 16.496 1.00 82.44 314 GLU A C 1
ATOM 2339 O O . GLU A 1 314 ? 12.502 -2.212 15.268 1.00 82.44 314 GLU A O 1
ATOM 2344 N N . ASP A 1 315 ? 11.546 -3.055 17.113 1.00 90.69 315 ASP A N 1
ATOM 2345 C CA . ASP A 1 315 ? 10.455 -3.704 16.393 1.00 90.69 315 ASP A CA 1
ATOM 2346 C C . ASP A 1 315 ? 9.540 -2.642 15.739 1.00 90.69 315 ASP A C 1
ATOM 2348 O O . ASP A 1 315 ? 9.024 -1.772 16.443 1.00 90.69 315 ASP A O 1
ATOM 2352 N N . PRO A 1 316 ? 9.293 -2.705 14.417 1.00 93.50 316 PRO A N 1
ATOM 2353 C CA . PRO A 1 316 ? 8.481 -1.710 13.713 1.00 93.50 316 PRO A CA 1
ATOM 2354 C C . PRO A 1 316 ? 7.065 -1.500 14.254 1.00 93.50 316 PRO A C 1
ATOM 2356 O O . PRO A 1 316 ? 6.534 -0.393 14.170 1.00 93.50 316 PRO A O 1
ATOM 2359 N N . ASP A 1 317 ? 6.431 -2.550 14.790 1.00 91.69 317 ASP A N 1
ATOM 2360 C CA . ASP A 1 317 ? 5.086 -2.422 15.356 1.00 91.69 317 ASP A CA 1
ATOM 2361 C C . ASP A 1 317 ? 5.134 -1.683 16.706 1.00 91.69 317 ASP A C 1
ATOM 2363 O O . ASP A 1 317 ? 4.241 -0.886 16.989 1.00 91.69 317 ASP A O 1
ATOM 2367 N N . SER A 1 318 ? 6.195 -1.893 17.495 1.00 88.25 318 SER A N 1
ATOM 2368 C CA . SER A 1 318 ? 6.463 -1.137 18.732 1.00 88.25 318 SER A CA 1
ATOM 2369 C C . SER A 1 318 ? 6.709 0.347 18.441 1.00 88.25 318 SER A C 1
ATOM 2371 O O . SER A 1 318 ? 6.037 1.194 19.024 1.00 88.25 318 SER A O 1
ATOM 2373 N N . ALA A 1 319 ? 7.547 0.663 17.448 1.00 85.38 319 ALA A N 1
ATOM 2374 C CA . ALA A 1 319 ? 7.835 2.049 17.070 1.00 85.38 319 ALA A CA 1
ATOM 2375 C C . ALA A 1 319 ? 6.572 2.792 16.587 1.00 85.38 319 ALA A C 1
ATOM 2377 O O . ALA A 1 319 ? 6.368 3.974 16.870 1.00 85.38 319 ALA A O 1
ATOM 2378 N N . ALA A 1 320 ? 5.693 2.090 15.862 1.00 90.19 320 ALA A N 1
ATOM 2379 C CA . ALA A 1 320 ? 4.394 2.617 15.453 1.00 90.19 320 ALA A CA 1
ATOM 2380 C C . ALA A 1 320 ? 3.456 2.865 16.642 1.00 90.19 320 ALA A C 1
ATOM 2382 O O . ALA A 1 320 ? 2.771 3.883 16.658 1.00 90.19 320 ALA A O 1
ATOM 2383 N N . GLU A 1 321 ? 3.434 1.965 17.630 1.00 87.62 321 GLU A N 1
ATOM 2384 C CA . GLU A 1 321 ? 2.647 2.121 18.858 1.00 87.62 321 GLU A CA 1
ATOM 2385 C C . GLU A 1 321 ? 3.112 3.320 19.687 1.00 87.62 321 GLU A C 1
ATOM 2387 O O . GLU A 1 321 ? 2.286 4.158 20.048 1.00 87.62 321 GLU A O 1
ATOM 2392 N N . GLU A 1 322 ? 4.421 3.458 19.920 1.00 81.44 322 GLU A N 1
ATOM 2393 C CA . GLU A 1 322 ? 4.980 4.599 20.655 1.00 81.44 322 GLU A CA 1
ATOM 2394 C C . GLU A 1 322 ? 4.652 5.930 19.964 1.00 81.44 322 GLU A C 1
ATOM 2396 O O . GLU A 1 322 ? 4.249 6.902 20.613 1.00 81.44 322 GLU A O 1
ATOM 2401 N N . PHE A 1 323 ? 4.770 5.972 18.633 1.00 84.44 323 PHE A N 1
ATOM 2402 C CA . PHE A 1 323 ? 4.430 7.162 17.863 1.00 84.44 323 PHE A CA 1
ATOM 2403 C C . PHE A 1 323 ? 2.923 7.452 17.869 1.00 84.44 323 PHE A C 1
ATOM 2405 O O . PHE A 1 323 ? 2.531 8.605 18.057 1.00 84.44 323 PHE A O 1
ATOM 2412 N N . ALA A 1 324 ? 2.076 6.429 17.716 1.00 84.94 324 ALA A N 1
ATOM 2413 C CA . ALA A 1 324 ? 0.622 6.564 17.773 1.00 84.94 324 ALA A CA 1
ATOM 2414 C C . ALA A 1 324 ? 0.151 7.106 19.131 1.00 84.94 324 ALA A C 1
ATOM 2416 O O . ALA A 1 324 ? -0.709 7.987 19.178 1.00 84.94 324 ALA A O 1
ATOM 2417 N N . ASP A 1 325 ? 0.744 6.636 20.227 1.00 81.00 325 ASP A N 1
ATOM 2418 C CA . ASP A 1 325 ? 0.458 7.133 21.572 1.00 81.00 325 ASP A CA 1
ATOM 2419 C C . ASP A 1 325 ? 0.878 8.599 21.734 1.00 81.00 325 ASP A C 1
ATOM 2421 O O . ASP A 1 325 ? 0.119 9.404 22.276 1.00 81.00 325 ASP A O 1
ATOM 2425 N N . MET A 1 326 ? 2.043 8.976 21.198 1.00 76.06 326 MET A N 1
ATOM 2426 C CA . MET A 1 326 ? 2.530 10.356 21.242 1.00 76.06 326 MET A CA 1
ATOM 2427 C C . MET A 1 326 ? 1.599 11.335 20.511 1.00 76.06 326 MET A C 1
ATOM 2429 O O . MET A 1 326 ? 1.387 12.446 20.994 1.00 76.06 326 MET A O 1
ATOM 2433 N N . ILE A 1 327 ? 1.054 10.954 19.352 1.00 74.00 327 ILE A N 1
ATOM 2434 C CA . ILE A 1 327 ? 0.188 11.834 18.543 1.00 74.00 327 ILE A CA 1
ATOM 2435 C C . ILE A 1 327 ? -1.291 11.791 18.948 1.00 74.00 327 ILE A C 1
ATOM 2437 O O . ILE A 1 327 ? -2.051 12.659 18.523 1.00 74.00 327 ILE A O 1
ATOM 2441 N N . SER A 1 328 ? -1.698 10.803 19.750 1.00 73.56 328 SER A N 1
ATOM 2442 C CA . SER A 1 328 ? -3.066 10.689 20.276 1.00 73.56 328 SER A CA 1
ATOM 2443 C C . SER A 1 328 ? -3.275 11.503 21.561 1.00 73.56 328 SER A C 1
ATOM 2445 O O . SER A 1 328 ? -4.410 11.801 21.930 1.00 73.56 328 SER A O 1
ATOM 2447 N N . ASP A 1 329 ? -2.198 11.883 22.255 1.00 64.31 329 ASP A N 1
ATOM 2448 C CA . ASP A 1 329 ? -2.269 12.673 23.486 1.00 64.31 329 ASP A CA 1
ATOM 2449 C C . ASP A 1 329 ? -2.326 14.190 23.195 1.00 64.31 329 ASP A C 1
ATOM 2451 O O . ASP A 1 329 ? -1.325 14.842 22.897 1.00 64.31 329 ASP A O 1
ATOM 2455 N N . GLY A 1 330 ? -3.512 14.788 23.365 1.00 56.19 330 GLY A N 1
ATOM 2456 C CA . GLY A 1 330 ? -3.724 16.245 23.378 1.00 56.19 330 GLY A CA 1
ATOM 2457 C C . GLY A 1 330 ? -4.313 16.838 22.091 1.00 56.19 330 GLY A C 1
ATOM 2458 O O . GLY A 1 330 ? -4.813 16.124 21.233 1.00 56.19 330 GLY A O 1
ATOM 2459 N N . ASP A 1 331 ? -4.281 18.171 21.971 1.00 60.19 331 ASP A N 1
ATOM 2460 C CA . ASP A 1 331 ? -4.679 18.903 20.754 1.00 60.19 331 ASP A CA 1
ATOM 2461 C C . ASP A 1 331 ? -3.489 18.975 19.778 1.00 60.19 331 ASP A C 1
ATOM 2463 O O . ASP A 1 331 ? -2.937 20.045 19.503 1.00 60.19 331 ASP A O 1
ATOM 2467 N N . GLY A 1 332 ? -3.024 17.802 19.340 1.00 64.25 332 GLY A N 1
ATOM 2468 C CA . GLY A 1 332 ? -1.924 17.663 18.388 1.00 64.25 332 GLY A CA 1
ATOM 2469 C C . GLY A 1 332 ? -2.284 18.176 16.991 1.00 64.25 332 GLY A C 1
ATOM 2470 O O . GLY A 1 332 ? -3.428 18.519 16.699 1.00 64.25 332 GLY A O 1
ATOM 2471 N N . TRP A 1 333 ? -1.305 18.195 16.085 1.00 70.62 333 TRP A N 1
ATOM 2472 C CA . TRP A 1 333 ? -1.512 18.655 14.705 1.00 70.62 333 TRP A CA 1
ATOM 2473 C C . TRP A 1 333 ? -2.462 17.761 13.893 1.00 70.62 333 TRP A C 1
ATOM 2475 O O . TRP A 1 333 ? -2.963 18.217 12.877 1.00 70.62 333 TRP A O 1
ATOM 2485 N N . LEU A 1 334 ? -2.737 16.534 14.354 1.00 68.69 334 LEU A N 1
ATOM 2486 C CA . LEU A 1 334 ? -3.749 15.618 13.803 1.00 68.69 334 LEU A CA 1
ATOM 2487 C C . LEU A 1 334 ? -5.147 15.808 14.425 1.00 68.69 334 LEU A C 1
ATOM 2489 O O . LEU A 1 334 ? -6.081 15.065 14.115 1.00 68.69 334 LEU A O 1
ATOM 2493 N N . GLY A 1 335 ? -5.309 16.794 15.309 1.00 79.44 335 GLY A N 1
ATOM 2494 C CA . GLY A 1 335 ? -6.560 17.068 16.002 1.00 79.44 335 GLY A CA 1
ATOM 2495 C C . GLY A 1 335 ? -6.918 15.965 16.996 1.00 79.44 335 GLY A C 1
ATOM 2496 O O . GLY A 1 335 ? -6.152 15.662 17.903 1.00 79.44 335 GLY A O 1
ATOM 2497 N N . GLN A 1 336 ? -8.113 15.396 16.841 1.00 84.19 336 GLN A N 1
ATOM 2498 C CA . GLN A 1 336 ? -8.683 14.384 17.735 1.00 84.19 336 GLN A CA 1
ATOM 2499 C C . GLN A 1 336 ? -8.852 13.055 16.971 1.00 84.19 336 GLN A C 1
ATOM 2501 O O . GLN A 1 336 ? -9.974 12.728 16.561 1.00 84.19 336 GLN A O 1
ATOM 2506 N N . PRO A 1 337 ? -7.755 12.312 16.718 1.00 88.31 337 PRO A N 1
ATOM 2507 C CA . PRO A 1 337 ? -7.768 11.142 15.848 1.00 88.31 337 PRO A CA 1
ATOM 2508 C C . PRO A 1 337 ? -8.650 10.024 16.403 1.00 88.31 337 PRO A C 1
ATOM 2510 O O . PRO A 1 337 ? -8.700 9.772 17.609 1.00 88.31 337 PRO A O 1
ATOM 2513 N N . ARG A 1 338 ? -9.337 9.319 15.507 1.00 92.31 338 ARG A N 1
ATOM 2514 C CA . ARG A 1 338 ? -10.149 8.135 15.809 1.00 92.31 338 ARG A CA 1
ATOM 2515 C C . ARG A 1 338 ? -9.411 6.886 15.359 1.00 92.31 338 ARG A C 1
ATOM 2517 O O . ARG A 1 338 ? -8.719 6.904 14.352 1.00 92.31 338 ARG A O 1
ATOM 2524 N N . LEU A 1 339 ? -9.573 5.788 16.080 1.00 93.75 339 LEU A N 1
ATOM 2525 C CA . LEU A 1 339 ? -8.967 4.516 15.707 1.00 93.75 339 LEU A CA 1
ATOM 2526 C C . LEU A 1 339 ? -9.834 3.813 14.669 1.00 93.75 339 LEU A C 1
ATOM 2528 O O . LEU A 1 339 ? -11.026 3.605 14.898 1.00 93.75 339 LEU A O 1
ATOM 2532 N N . ALA A 1 340 ? -9.215 3.378 13.582 1.00 95.44 340 ALA A N 1
ATOM 2533 C CA . ALA A 1 340 ? -9.787 2.445 12.636 1.00 95.44 340 ALA A CA 1
ATOM 2534 C C . ALA A 1 340 ? -9.083 1.085 12.680 1.00 95.44 340 ALA A C 1
ATOM 2536 O O . ALA A 1 340 ? -7.911 0.977 13.037 1.00 95.44 340 ALA A O 1
ATOM 2537 N N . LEU A 1 341 ? -9.824 0.046 12.306 1.00 95.38 341 LEU A N 1
ATOM 2538 C CA . LEU A 1 341 ? -9.347 -1.319 12.123 1.00 95.38 341 LEU A CA 1
ATOM 2539 C C . LEU A 1 341 ? -9.659 -1.771 10.695 1.00 95.38 341 LEU A C 1
ATOM 2541 O O . LEU A 1 341 ? -10.827 -1.806 10.304 1.00 95.38 341 LEU A O 1
ATOM 2545 N N . VAL A 1 342 ? -8.619 -2.130 9.942 1.00 95.19 342 VAL A N 1
ATOM 2546 C CA . VAL A 1 342 ? -8.684 -2.405 8.497 1.00 95.19 342 VAL A CA 1
ATOM 2547 C C . VAL A 1 342 ? -8.236 -3.845 8.205 1.00 95.19 342 VAL A C 1
ATOM 2549 O O . VAL A 1 342 ? -7.221 -4.276 8.756 1.00 95.19 342 VAL A O 1
ATOM 2552 N N . PRO A 1 343 ? -8.939 -4.616 7.353 1.00 92.81 343 PRO A N 1
ATOM 2553 C CA . PRO A 1 343 ? -8.606 -6.003 7.036 1.00 92.81 343 PRO A CA 1
ATOM 2554 C C . PRO A 1 343 ? -7.470 -6.070 6.003 1.00 92.81 343 PRO A C 1
ATOM 2556 O O . PRO A 1 343 ? -7.657 -6.493 4.865 1.00 92.81 343 PRO A O 1
ATOM 2559 N N . ALA A 1 344 ? -6.278 -5.636 6.408 1.00 90.50 344 ALA A N 1
ATOM 2560 C CA . ALA A 1 344 ? -5.090 -5.565 5.567 1.00 90.50 344 ALA A CA 1
ATOM 2561 C C . ALA A 1 344 ? -3.994 -6.532 6.050 1.00 90.50 344 ALA A C 1
ATOM 2563 O O . ALA A 1 344 ? -3.852 -6.810 7.241 1.00 90.50 344 ALA A O 1
ATOM 2564 N N . ARG A 1 345 ? -3.204 -7.071 5.111 1.00 82.56 345 ARG A N 1
ATOM 2565 C CA . ARG A 1 345 ? -2.104 -8.011 5.419 1.00 82.56 345 ARG A CA 1
ATOM 2566 C C . ARG A 1 345 ? -0.845 -7.290 5.897 1.00 82.56 345 ARG A C 1
ATOM 2568 O O . ARG A 1 345 ? -0.128 -7.807 6.755 1.00 82.56 345 ARG A O 1
ATOM 2575 N N . ARG A 1 346 ? -0.591 -6.120 5.318 1.00 91.69 346 ARG A N 1
ATOM 2576 C CA . ARG A 1 346 ? 0.528 -5.220 5.598 1.00 91.69 346 ARG A CA 1
ATOM 2577 C C . ARG A 1 346 ? -0.015 -3.840 5.934 1.00 91.69 346 ARG A C 1
ATOM 2579 O O . ARG A 1 346 ? -1.105 -3.490 5.484 1.00 91.69 346 ARG A O 1
ATOM 2586 N N . SER A 1 347 ? 0.731 -3.070 6.718 1.00 95.75 347 SER A N 1
ATOM 2587 C CA . SER A 1 347 ? 0.317 -1.709 7.062 1.00 95.75 347 SER A CA 1
ATOM 2588 C C . SER A 1 347 ? 0.274 -0.845 5.800 1.00 95.75 347 SER A C 1
ATOM 2590 O O . SER A 1 347 ? -0.711 -0.149 5.581 1.00 95.75 347 SER A O 1
ATOM 2592 N N . ALA A 1 348 ? 1.242 -1.026 4.901 1.00 97.44 348 ALA A N 1
ATOM 2593 C CA . ALA A 1 348 ? 1.305 -0.406 3.580 1.00 97.44 348 ALA A CA 1
ATOM 2594 C C . ALA A 1 348 ? 0.098 -0.694 2.670 1.00 97.44 348 ALA A C 1
ATOM 2596 O O . ALA A 1 348 ? -0.142 0.072 1.746 1.00 97.44 348 ALA A O 1
ATOM 2597 N N . ASP A 1 349 ? -0.673 -1.761 2.915 1.00 96.50 349 ASP A N 1
ATOM 2598 C CA . ASP A 1 349 ? -1.829 -2.124 2.079 1.00 96.50 349 ASP A CA 1
ATOM 2599 C C . ASP A 1 349 ? -3.114 -1.401 2.482 1.00 96.50 349 ASP A C 1
ATOM 2601 O O . ASP A 1 349 ? -4.093 -1.432 1.735 1.00 96.50 349 ASP A O 1
ATOM 2605 N N . ILE A 1 350 ? -3.136 -0.787 3.668 1.00 96.75 350 ILE A N 1
ATOM 2606 C CA . ILE A 1 350 ? -4.327 -0.146 4.233 1.00 96.75 350 ILE A CA 1
ATOM 2607 C C . ILE A 1 350 ? -4.994 0.815 3.233 1.00 96.75 350 ILE A C 1
ATOM 2609 O O . ILE A 1 350 ? -6.206 0.682 3.048 1.00 96.75 350 ILE A O 1
ATOM 2613 N N . PRO A 1 351 ? -4.264 1.717 2.541 1.00 96.94 351 PRO A N 1
ATOM 2614 C CA . PRO A 1 351 ? -4.881 2.668 1.624 1.00 96.94 351 PRO A CA 1
ATOM 2615 C C . PRO A 1 351 ? -5.562 1.994 0.431 1.00 96.94 351 PRO A C 1
ATOM 2617 O O . PRO A 1 351 ? -6.693 2.346 0.104 1.00 96.94 351 PRO A O 1
ATOM 2620 N N . ALA A 1 352 ? -4.931 0.983 -0.173 1.00 94.94 352 ALA A N 1
ATOM 2621 C CA . ALA A 1 352 ? -5.519 0.244 -1.291 1.00 94.94 352 ALA A CA 1
ATOM 2622 C C . ALA A 1 352 ? -6.749 -0.569 -0.861 1.00 94.94 352 ALA A C 1
ATOM 2624 O O . ALA A 1 352 ? -7.751 -0.579 -1.570 1.00 94.94 352 ALA A O 1
ATOM 2625 N N . VAL A 1 353 ? -6.708 -1.200 0.321 1.00 93.88 353 VAL A N 1
ATOM 2626 C CA . VAL A 1 353 ? -7.831 -1.997 0.854 1.00 93.88 353 VAL A CA 1
ATOM 2627 C C . VAL A 1 353 ? -9.082 -1.147 1.054 1.00 93.88 353 VAL A C 1
ATOM 2629 O O . VAL A 1 353 ? -10.180 -1.594 0.729 1.00 93.88 353 VAL A O 1
ATOM 2632 N N . ILE A 1 354 ? -8.930 0.069 1.582 1.00 93.94 354 ILE A N 1
ATOM 2633 C CA . ILE A 1 354 ? -10.071 0.964 1.804 1.00 93.94 354 ILE A CA 1
ATOM 2634 C C . ILE A 1 354 ? -10.397 1.818 0.576 1.00 93.94 354 ILE A C 1
ATOM 2636 O O . ILE A 1 354 ? -11.391 2.530 0.604 1.00 93.94 354 ILE A O 1
ATOM 2640 N N . GLY A 1 355 ? -9.590 1.775 -0.489 1.00 91.25 355 GLY A N 1
ATOM 2641 C CA . GLY A 1 355 ? -9.767 2.630 -1.662 1.00 91.25 355 GLY A CA 1
ATOM 2642 C C . GLY A 1 355 ? -9.523 4.112 -1.378 1.00 91.25 355 GLY A C 1
ATOM 2643 O O . GLY A 1 355 ? -10.270 4.954 -1.871 1.00 91.25 355 GLY A O 1
ATOM 2644 N N . TRP A 1 356 ? -8.536 4.433 -0.541 1.00 94.12 356 TRP A N 1
ATOM 2645 C CA . TRP A 1 356 ? -8.201 5.809 -0.178 1.00 94.12 356 TRP A CA 1
ATOM 2646 C C . TRP A 1 356 ? -7.765 6.620 -1.403 1.00 94.12 356 TRP A C 1
ATOM 2648 O O . TRP A 1 356 ? -6.891 6.197 -2.156 1.00 94.12 356 TRP A O 1
ATOM 2658 N N . SER A 1 357 ? -8.362 7.798 -1.578 1.00 85.81 357 SER A N 1
ATOM 2659 C CA . SER A 1 357 ? -8.195 8.661 -2.751 1.00 85.81 357 SER A CA 1
ATOM 2660 C C . SER A 1 357 ? -7.412 9.944 -2.462 1.00 85.81 357 SER A C 1
ATOM 2662 O O . SER A 1 357 ? -7.504 10.887 -3.237 1.00 85.81 357 SER A O 1
ATOM 2664 N N . GLY A 1 358 ? -6.661 10.018 -1.360 1.00 84.25 358 GLY A N 1
ATOM 2665 C CA . GLY A 1 358 ? -5.840 11.194 -1.049 1.00 84.25 358 GLY A CA 1
ATOM 2666 C C . GLY A 1 358 ? -4.922 11.641 -2.199 1.00 84.25 358 GLY A C 1
ATOM 2667 O O . GLY A 1 358 ? -4.984 12.802 -2.586 1.00 84.25 358 GLY A O 1
ATOM 2668 N N . PRO A 1 359 ? -4.144 10.742 -2.832 1.00 86.06 359 PRO A N 1
ATOM 2669 C CA . PRO A 1 359 ? -3.225 11.112 -3.905 1.00 86.06 359 PRO A CA 1
ATOM 2670 C C . PRO A 1 359 ? -3.889 11.169 -5.293 1.00 86.06 359 PRO A C 1
ATOM 2672 O O . PRO A 1 359 ? -3.184 11.044 -6.286 1.00 86.06 359 PRO A O 1
ATOM 2675 N N . LEU A 1 360 ? -5.215 11.343 -5.408 1.00 78.62 360 LEU A N 1
ATOM 2676 C CA . LEU A 1 360 ? -5.954 11.223 -6.683 1.00 78.62 360 LEU A CA 1
ATOM 2677 C C . LEU A 1 360 ? -5.428 12.144 -7.802 1.00 78.62 360 LEU A C 1
ATOM 2679 O O . LEU A 1 360 ? -5.492 11.788 -8.978 1.00 78.62 360 LEU A O 1
ATOM 2683 N N . ASN A 1 361 ? -4.904 13.320 -7.446 1.00 71.81 361 ASN A N 1
ATOM 2684 C CA . ASN A 1 361 ? -4.314 14.264 -8.402 1.00 71.81 361 ASN A CA 1
ATOM 2685 C C . ASN A 1 361 ? -2.914 13.843 -8.884 1.00 71.81 361 ASN A C 1
ATOM 2687 O O . ASN A 1 361 ? -2.428 14.368 -9.885 1.00 71.81 361 ASN A O 1
ATOM 2691 N N . HIS A 1 362 ? -2.290 12.881 -8.205 1.00 81.56 362 HIS A N 1
ATOM 2692 C CA . HIS A 1 362 ? -0.990 12.312 -8.539 1.00 81.56 362 HIS A CA 1
ATOM 2693 C C . HIS A 1 362 ? -1.120 10.931 -9.200 1.00 81.56 362 HIS A C 1
ATOM 2695 O O . HIS A 1 362 ? -0.592 10.720 -10.290 1.00 81.56 362 HIS A O 1
ATOM 2701 N N . ASP A 1 363 ? -1.864 10.006 -8.587 1.00 83.00 363 ASP A N 1
ATOM 2702 C CA . ASP A 1 363 ? -2.173 8.690 -9.150 1.00 83.00 363 ASP A CA 1
ATOM 2703 C C . ASP A 1 363 ? -3.588 8.247 -8.737 1.00 83.00 363 ASP A C 1
ATOM 2705 O O . ASP A 1 363 ? -3.996 8.364 -7.580 1.00 83.00 363 ASP A O 1
ATOM 2709 N N . ASN A 1 364 ? -4.347 7.719 -9.699 1.00 84.75 364 ASN A N 1
ATOM 2710 C CA . ASN A 1 364 ? -5.709 7.236 -9.465 1.00 84.75 364 ASN A CA 1
ATOM 2711 C C . ASN A 1 364 ? -5.750 5.796 -8.923 1.00 84.75 364 ASN A C 1
ATOM 2713 O O . ASN A 1 364 ? -6.817 5.342 -8.509 1.00 84.75 364 ASN A O 1
ATOM 2717 N N . ASP A 1 365 ? -4.621 5.083 -8.939 1.00 90.00 365 ASP A N 1
ATOM 2718 C CA . ASP A 1 365 ? -4.460 3.739 -8.394 1.00 90.00 365 ASP A CA 1
ATOM 2719 C C . ASP A 1 365 ? -3.478 3.761 -7.213 1.00 90.00 365 ASP A C 1
ATOM 2721 O O . ASP A 1 365 ? -2.269 3.550 -7.352 1.00 90.00 365 ASP A O 1
ATOM 2725 N N . VAL A 1 366 ? -4.010 3.987 -6.006 1.00 93.00 366 VAL A N 1
ATOM 2726 C CA . VAL A 1 366 ? -3.201 4.094 -4.779 1.00 93.00 366 VAL A CA 1
ATOM 2727 C C . VAL A 1 366 ? -2.423 2.813 -4.464 1.00 93.00 366 VAL A C 1
ATOM 2729 O O . VAL A 1 366 ? -1.473 2.837 -3.678 1.00 93.00 366 VAL A O 1
ATOM 2732 N N . ALA A 1 367 ? -2.775 1.683 -5.087 1.00 92.81 367 ALA A N 1
ATOM 2733 C CA . ALA A 1 367 ? -2.041 0.435 -4.937 1.00 92.81 367 ALA A CA 1
ATOM 2734 C C . ALA A 1 367 ? -0.592 0.532 -5.437 1.00 92.81 367 ALA A C 1
ATOM 2736 O O . ALA A 1 367 ? 0.282 -0.148 -4.894 1.00 92.81 367 ALA A O 1
ATOM 2737 N N . ARG A 1 368 ? -0.315 1.415 -6.403 1.00 96.50 368 ARG A N 1
ATOM 2738 C CA . ARG A 1 368 ? 1.041 1.703 -6.895 1.00 96.50 368 ARG A CA 1
ATOM 2739 C C . ARG A 1 368 ? 1.891 2.371 -5.816 1.00 96.50 368 ARG A C 1
ATOM 2741 O O . ARG A 1 368 ? 2.995 1.913 -5.527 1.00 96.50 368 ARG A O 1
ATOM 2748 N N . LEU A 1 369 ? 1.332 3.362 -5.118 1.00 97.00 369 LEU A N 1
ATOM 2749 C CA . LEU A 1 369 ? 1.971 3.974 -3.949 1.00 97.00 369 LEU A CA 1
ATOM 2750 C C . LEU A 1 369 ? 2.129 2.958 -2.807 1.00 97.00 369 LEU A C 1
ATOM 2752 O O . LEU A 1 369 ? 3.155 2.935 -2.126 1.00 97.00 369 LEU A O 1
ATOM 2756 N N . CYS A 1 370 ? 1.154 2.065 -2.615 1.00 98.12 370 CYS A N 1
ATOM 2757 C CA . CYS A 1 370 ? 1.257 0.987 -1.628 1.00 98.12 370 CYS A CA 1
ATOM 2758 C C . CYS A 1 370 ? 2.429 0.036 -1.919 1.00 98.12 370 CYS A C 1
ATOM 2760 O O . CYS A 1 370 ? 3.067 -0.432 -0.978 1.00 98.12 370 CYS A O 1
ATOM 2762 N N . ALA A 1 371 ? 2.773 -0.215 -3.187 1.00 97.94 371 ALA A N 1
ATOM 2763 C CA . ALA A 1 371 ? 3.945 -1.014 -3.549 1.00 97.94 371 ALA A CA 1
ATOM 2764 C C . ALA A 1 371 ? 5.261 -0.353 -3.104 1.00 97.94 371 ALA A C 1
ATOM 2766 O O . ALA A 1 371 ? 6.132 -1.014 -2.533 1.00 97.94 371 ALA A O 1
ATOM 2767 N N . VAL A 1 372 ? 5.373 0.969 -3.269 1.00 98.44 372 VAL A N 1
ATOM 2768 C CA . VAL A 1 372 ? 6.509 1.745 -2.748 1.00 98.44 372 VAL A CA 1
ATOM 2769 C C . VAL A 1 372 ? 6.578 1.643 -1.226 1.00 98.44 372 VAL A C 1
ATOM 2771 O O . VAL A 1 372 ? 7.628 1.287 -0.680 1.00 98.44 372 VAL A O 1
ATOM 2774 N N . MET A 1 373 ? 5.443 1.859 -0.552 1.00 98.31 373 MET A N 1
ATOM 2775 C CA . MET A 1 373 ? 5.340 1.753 0.904 1.00 98.31 373 MET A CA 1
ATOM 2776 C C . MET A 1 373 ? 5.697 0.357 1.420 1.00 98.31 373 MET A C 1
ATOM 2778 O O . MET A 1 373 ? 6.357 0.270 2.448 1.00 98.31 373 MET A O 1
ATOM 2782 N N . ARG A 1 374 ? 5.350 -0.728 0.710 1.00 97.75 374 ARG A N 1
ATOM 2783 C CA . ARG A 1 374 ? 5.804 -2.091 1.048 1.00 97.75 374 ARG A CA 1
ATOM 2784 C C . ARG A 1 374 ? 7.321 -2.204 1.014 1.00 97.75 374 ARG A C 1
ATOM 2786 O O . ARG A 1 374 ? 7.906 -2.744 1.946 1.00 97.75 374 ARG A O 1
ATOM 2793 N N . SER A 1 375 ? 7.969 -1.653 -0.014 1.00 98.00 375 SER A N 1
ATOM 2794 C CA . SER A 1 375 ? 9.433 -1.676 -0.053 1.00 98.00 375 SER A CA 1
ATOM 2795 C C . SER A 1 375 ? 10.044 -0.853 1.089 1.00 98.00 375 SER A C 1
ATOM 2797 O O . SER A 1 375 ? 11.115 -1.205 1.576 1.00 98.00 375 SER A O 1
ATOM 2799 N N . TRP A 1 376 ? 9.375 0.207 1.560 1.00 98.19 376 TRP A N 1
ATOM 2800 C CA . TRP A 1 376 ? 9.791 0.933 2.763 1.00 98.19 376 TRP A CA 1
ATOM 2801 C C . TRP A 1 376 ? 9.516 0.162 4.056 1.00 98.19 376 TRP A C 1
ATOM 2803 O O . TRP A 1 376 ? 10.329 0.247 4.976 1.00 98.19 376 TRP A O 1
ATOM 2813 N N . GLU A 1 377 ? 8.433 -0.619 4.134 1.00 96.94 377 GLU A N 1
ATOM 2814 C CA . GLU A 1 377 ? 8.191 -1.510 5.277 1.00 96.94 377 GLU A CA 1
ATOM 2815 C C . GLU A 1 377 ? 9.356 -2.484 5.429 1.00 96.94 377 GLU A C 1
ATOM 2817 O O . GLU A 1 377 ? 9.850 -2.683 6.539 1.00 96.94 377 GLU A O 1
ATOM 2822 N N . ASP A 1 378 ? 9.803 -3.050 4.309 1.00 95.75 378 ASP A N 1
ATOM 2823 C CA . ASP A 1 378 ? 10.869 -4.044 4.277 1.00 95.75 378 ASP A CA 1
ATOM 2824 C C . ASP A 1 378 ? 12.254 -3.401 4.505 1.00 95.75 378 ASP A C 1
ATOM 2826 O O . ASP A 1 378 ? 13.084 -3.975 5.201 1.00 95.75 378 ASP A O 1
ATOM 2830 N N . ARG A 1 379 ? 12.507 -2.190 3.981 1.00 95.69 379 ARG A N 1
ATOM 2831 C CA . ARG A 1 379 ? 13.825 -1.520 4.054 1.00 95.69 379 ARG A CA 1
ATOM 2832 C C . ARG A 1 379 ? 14.051 -0.650 5.288 1.00 95.69 379 ARG A C 1
ATOM 2834 O O . ARG A 1 379 ? 15.191 -0.488 5.716 1.00 95.69 379 ARG A O 1
ATOM 2841 N N . PHE A 1 380 ? 13.003 -0.048 5.836 1.00 95.81 380 PHE A N 1
ATOM 2842 C CA . PHE A 1 380 ? 13.112 0.941 6.916 1.00 95.81 380 PHE A CA 1
ATOM 2843 C C . PHE A 1 380 ? 12.202 0.619 8.105 1.00 95.81 380 PHE A C 1
ATOM 2845 O O . PHE A 1 380 ? 12.180 1.368 9.087 1.00 95.81 380 PHE A O 1
ATOM 2852 N N . GLY A 1 381 ? 11.461 -0.493 8.043 1.00 96.00 381 GLY A N 1
ATOM 2853 C CA . GLY A 1 381 ? 10.554 -0.905 9.105 1.00 96.00 381 GLY A CA 1
ATOM 2854 C C . GLY A 1 381 ? 9.415 0.091 9.281 1.00 96.00 381 GLY A C 1
ATOM 2855 O O . GLY A 1 381 ? 9.097 0.462 10.408 1.00 96.00 381 GLY A O 1
ATOM 2856 N N . THR A 1 382 ? 8.850 0.596 8.184 1.00 97.62 382 THR A N 1
ATOM 2857 C CA . THR A 1 382 ? 7.786 1.597 8.261 1.00 97.62 382 THR A CA 1
ATOM 2858 C C . THR A 1 382 ? 6.429 1.012 8.636 1.00 97.62 382 THR A C 1
ATOM 2860 O O . THR A 1 382 ? 6.150 -0.160 8.374 1.00 97.62 382 THR A O 1
ATOM 2863 N N . ARG A 1 383 ? 5.555 1.829 9.234 1.00 97.31 383 ARG A N 1
ATOM 2864 C CA . ARG A 1 383 ? 4.122 1.536 9.398 1.00 97.31 383 ARG A CA 1
ATOM 2865 C C . ARG A 1 383 ? 3.301 2.784 9.133 1.00 97.31 383 ARG A C 1
ATOM 2867 O O . ARG A 1 383 ? 3.647 3.862 9.602 1.00 97.31 383 ARG A O 1
ATOM 2874 N N . ILE A 1 384 ? 2.186 2.634 8.431 1.00 97.81 384 ILE A N 1
ATOM 2875 C CA . ILE A 1 384 ? 1.167 3.676 8.341 1.00 97.81 384 ILE A CA 1
ATOM 2876 C C . ILE A 1 384 ? 0.516 3.816 9.712 1.00 97.81 384 ILE A C 1
ATOM 2878 O O . ILE A 1 384 ? -0.049 2.859 10.244 1.00 97.81 384 ILE A O 1
ATOM 2882 N N . VAL A 1 385 ? 0.595 5.021 10.268 1.00 93.81 385 VAL A N 1
ATOM 2883 C CA . VAL A 1 385 ? 0.028 5.348 11.575 1.00 93.81 385 VAL A CA 1
ATOM 2884 C C . VAL A 1 385 ? -1.235 6.180 11.438 1.00 93.81 385 VAL A C 1
ATOM 2886 O O . VAL A 1 385 ? -2.194 5.915 12.159 1.00 93.81 385 VAL A O 1
ATOM 2889 N N . ALA A 1 386 ? -1.282 7.140 10.511 1.00 90.56 386 ALA A N 1
ATOM 2890 C CA . ALA A 1 386 ? -2.470 7.963 10.319 1.00 90.56 386 ALA A CA 1
ATOM 2891 C C . ALA A 1 386 ? -2.785 8.243 8.848 1.00 90.56 386 ALA A C 1
ATOM 2893 O O . ALA A 1 386 ? -1.884 8.358 8.016 1.00 90.56 386 ALA A O 1
ATOM 2894 N N . LEU A 1 387 ? -4.078 8.390 8.573 1.00 93.50 387 LEU A N 1
ATOM 2895 C CA . LEU A 1 387 ? -4.640 8.896 7.329 1.00 93.50 387 LEU A CA 1
ATOM 2896 C C . LEU A 1 387 ? -5.574 10.069 7.638 1.00 93.50 387 LEU A C 1
ATOM 2898 O O . LEU A 1 387 ? -6.341 10.030 8.606 1.00 93.50 387 LEU A O 1
ATOM 2902 N N . THR A 1 388 ? -5.536 11.084 6.787 1.00 87.38 388 THR A N 1
ATOM 2903 C CA . THR A 1 388 ? -6.593 12.096 6.670 1.00 87.38 388 THR A CA 1
ATOM 2904 C C . THR A 1 388 ? -7.242 11.964 5.288 1.00 87.38 388 THR A C 1
ATOM 2906 O O . THR A 1 388 ? -7.003 10.990 4.570 1.00 87.38 388 THR A O 1
ATOM 2909 N N . TYR A 1 389 ? -8.061 12.940 4.900 1.00 85.06 389 TYR A N 1
ATOM 2910 C CA . TYR A 1 389 ? -8.600 13.016 3.545 1.00 85.06 389 TYR A CA 1
ATOM 2911 C C . TYR A 1 389 ? -7.500 12.929 2.463 1.00 85.06 389 TYR A C 1
ATOM 2913 O O . TYR A 1 389 ? -7.659 12.186 1.500 1.00 85.06 389 TYR A O 1
ATOM 2921 N N . ASP A 1 390 ? -6.375 13.619 2.663 1.00 81.19 390 ASP A N 1
ATOM 2922 C CA . ASP A 1 390 ? -5.294 13.826 1.685 1.00 81.19 390 ASP A CA 1
ATOM 2923 C C . ASP A 1 390 ? -3.875 13.676 2.271 1.00 81.19 390 ASP A C 1
ATOM 2925 O O . ASP A 1 390 ? -2.887 13.831 1.554 1.00 81.19 390 ASP A O 1
ATOM 2929 N N . GLN A 1 391 ? -3.741 13.354 3.562 1.00 85.50 391 GLN A N 1
ATOM 2930 C CA . GLN A 1 391 ? -2.452 13.163 4.230 1.00 85.50 391 GLN A CA 1
ATOM 2931 C C . GLN A 1 391 ? -2.233 11.724 4.675 1.00 85.50 391 GLN A C 1
ATOM 2933 O O . GLN A 1 391 ? -3.145 11.028 5.126 1.00 85.50 391 GLN A O 1
ATOM 2938 N N . LEU A 1 392 ? -0.968 11.323 4.625 1.00 92.12 392 LEU A N 1
ATOM 2939 C CA . LEU A 1 392 ? -0.464 10.033 5.066 1.00 92.12 392 LEU A CA 1
ATOM 2940 C C . LEU A 1 392 ? 0.673 10.249 6.065 1.00 92.12 392 LEU A C 1
ATOM 2942 O O . LEU A 1 392 ? 1.619 10.989 5.790 1.00 92.12 392 LEU A O 1
ATOM 2946 N N . VAL A 1 393 ? 0.609 9.569 7.209 1.00 89.62 393 VAL A N 1
ATOM 2947 C CA . VAL A 1 393 ? 1.639 9.630 8.254 1.00 89.62 393 VAL A CA 1
ATOM 2948 C C . VAL A 1 393 ? 2.182 8.242 8.532 1.00 89.62 393 VAL A C 1
ATOM 2950 O O . VAL A 1 393 ? 1.425 7.307 8.802 1.00 89.62 393 VAL A O 1
ATOM 2953 N N . ILE A 1 394 ? 3.504 8.126 8.500 1.00 94.56 394 ILE A N 1
ATOM 2954 C CA . ILE A 1 394 ? 4.238 6.872 8.602 1.00 94.56 394 ILE A CA 1
ATOM 2955 C C . ILE A 1 394 ? 5.253 6.954 9.749 1.00 94.56 394 ILE A C 1
ATOM 2957 O O . ILE A 1 394 ? 6.004 7.923 9.837 1.00 94.56 394 ILE A O 1
ATOM 2961 N N . SER A 1 395 ? 5.299 5.934 10.609 1.00 93.31 395 SER A N 1
ATOM 2962 C CA . SER A 1 395 ? 6.417 5.707 11.536 1.00 93.31 395 SER A CA 1
ATOM 2963 C C . SER A 1 395 ? 7.546 4.943 10.845 1.00 93.31 395 SER A C 1
ATOM 2965 O O . SER A 1 395 ? 7.306 4.215 9.882 1.00 93.31 395 SER A O 1
ATOM 2967 N N . VAL A 1 396 ? 8.777 5.090 11.338 1.00 93.81 396 VAL A N 1
ATOM 2968 C CA . VAL A 1 396 ? 9.993 4.530 10.729 1.00 93.81 396 VAL A CA 1
ATOM 2969 C C . VAL A 1 396 ? 10.872 3.921 11.817 1.00 93.81 396 VAL A C 1
ATOM 2971 O O . VAL A 1 396 ? 11.333 4.638 12.700 1.00 93.81 396 VAL A O 1
ATOM 2974 N N . ALA A 1 397 ? 11.150 2.618 11.754 1.00 91.81 397 ALA A N 1
ATOM 2975 C CA . ALA A 1 397 ? 11.981 1.947 12.759 1.00 91.81 397 ALA A CA 1
ATOM 2976 C C . ALA A 1 397 ? 13.490 2.175 12.547 1.00 91.81 397 ALA A C 1
ATOM 2978 O O . ALA A 1 397 ? 14.262 2.272 13.504 1.00 91.81 397 ALA A O 1
ATOM 2979 N N . ALA A 1 398 ? 13.930 2.265 11.289 1.00 92.50 398 ALA A N 1
ATOM 2980 C CA . ALA A 1 398 ? 15.337 2.415 10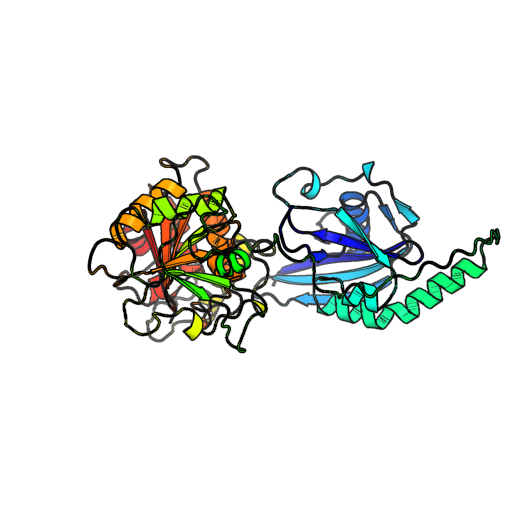.923 1.00 92.50 398 ALA A CA 1
ATOM 2981 C C . ALA A 1 398 ? 15.548 3.586 9.950 1.00 92.50 398 ALA A C 1
ATOM 2983 O O . ALA A 1 398 ? 15.749 3.362 8.758 1.00 92.50 398 ALA A O 1
ATOM 2984 N N . PRO A 1 399 ? 15.526 4.844 10.431 1.00 91.38 399 PRO A N 1
ATOM 2985 C CA . PRO A 1 399 ? 15.763 5.995 9.567 1.00 91.38 399 PRO A CA 1
ATOM 2986 C C . PRO A 1 399 ? 17.218 6.056 9.071 1.00 91.38 399 PRO A C 1
ATOM 2988 O O . PRO A 1 399 ? 18.121 5.530 9.741 1.00 91.38 399 PRO A O 1
ATOM 2991 N N . PRO A 1 400 ? 17.485 6.729 7.934 1.00 92.50 400 PRO A N 1
ATOM 2992 C CA . PRO A 1 400 ? 18.845 6.913 7.441 1.00 92.50 400 PRO A CA 1
ATOM 2993 C C . PRO A 1 400 ? 19.699 7.682 8.461 1.00 92.50 400 PRO A C 1
ATOM 2995 O O . PRO A 1 400 ? 19.265 8.675 9.045 1.00 92.50 400 PRO A O 1
ATOM 2998 N N . ARG A 1 401 ? 20.937 7.209 8.666 1.00 91.56 401 ARG A N 1
ATOM 2999 C CA . ARG A 1 401 ? 21.898 7.740 9.661 1.00 91.56 401 ARG A CA 1
ATOM 3000 C C . ARG A 1 401 ? 23.045 8.544 9.055 1.00 91.56 401 ARG A C 1
ATOM 3002 O O . ARG A 1 401 ? 23.907 9.043 9.776 1.00 91.56 401 ARG A O 1
ATOM 3009 N N . THR A 1 402 ? 23.101 8.623 7.731 1.00 94.06 402 THR A N 1
ATOM 3010 C CA . THR A 1 402 ? 24.096 9.414 7.006 1.00 94.06 402 THR A CA 1
ATOM 3011 C C . THR A 1 402 ? 23.398 10.329 6.018 1.00 94.06 402 THR A C 1
ATOM 3013 O O . THR A 1 402 ? 22.309 10.016 5.530 1.00 94.06 402 THR A O 1
ATOM 3016 N N . GLN A 1 403 ? 24.040 11.455 5.716 1.00 92.94 403 GLN A N 1
ATOM 3017 C CA . GLN A 1 403 ? 23.517 12.417 4.752 1.00 92.94 403 GLN A CA 1
ATOM 3018 C C . GLN A 1 403 ? 23.325 11.763 3.379 1.00 92.94 403 GLN A C 1
ATOM 3020 O O . GLN A 1 403 ? 22.301 11.971 2.746 1.00 92.94 403 GLN A O 1
ATOM 3025 N N . GLU A 1 404 ? 24.264 10.925 2.941 1.00 93.75 404 GLU A N 1
ATOM 3026 C CA . GLU A 1 404 ? 24.207 10.273 1.632 1.00 93.75 404 GLU A CA 1
ATOM 3027 C C . GLU A 1 404 ? 23.027 9.295 1.522 1.00 93.75 404 GLU A C 1
ATOM 3029 O O . GLU A 1 404 ? 22.354 9.251 0.495 1.00 93.75 404 GLU A O 1
ATOM 3034 N N . ALA A 1 405 ? 22.743 8.530 2.584 1.00 94.12 405 ALA A N 1
ATOM 3035 C CA . ALA A 1 405 ? 21.589 7.633 2.614 1.00 94.12 405 ALA A CA 1
ATOM 3036 C C . ALA A 1 405 ? 20.269 8.418 2.655 1.00 94.12 405 ALA A C 1
ATOM 3038 O O . ALA A 1 405 ? 19.307 8.048 1.985 1.00 94.12 405 ALA A O 1
ATOM 3039 N N . ALA A 1 406 ? 20.237 9.523 3.406 1.00 93.69 406 ALA A N 1
ATOM 3040 C CA . ALA A 1 406 ? 19.080 10.406 3.463 1.00 93.69 406 ALA A CA 1
ATOM 3041 C C . ALA A 1 406 ? 18.812 11.089 2.111 1.00 93.69 406 ALA A C 1
ATOM 3043 O O . ALA A 1 406 ? 17.660 11.231 1.727 1.00 93.69 406 ALA A O 1
ATOM 3044 N N . GLU A 1 407 ? 19.849 11.474 1.363 1.00 93.88 407 GLU A N 1
ATOM 3045 C CA . GLU A 1 407 ? 19.705 12.061 0.023 1.00 93.88 407 GLU A CA 1
ATOM 3046 C C . GLU A 1 407 ? 19.182 11.056 -1.006 1.00 93.88 407 GLU A C 1
ATOM 3048 O O . GLU A 1 407 ? 18.337 11.415 -1.824 1.00 93.88 407 GLU A O 1
ATOM 3053 N N . ALA A 1 408 ? 19.624 9.797 -0.938 1.00 94.62 408 ALA A N 1
ATOM 3054 C CA . ALA A 1 408 ? 19.071 8.736 -1.776 1.00 94.62 408 ALA A CA 1
ATOM 3055 C C . ALA A 1 408 ? 17.575 8.521 -1.490 1.00 94.62 408 ALA A C 1
ATOM 3057 O O . ALA A 1 408 ? 16.770 8.475 -2.416 1.00 94.62 408 ALA A O 1
ATOM 3058 N N . LEU A 1 409 ? 17.186 8.469 -0.212 1.00 96.19 409 LEU A N 1
ATOM 3059 C CA . LEU A 1 409 ? 15.780 8.325 0.174 1.00 96.19 409 LEU A CA 1
ATOM 3060 C C . LEU A 1 409 ? 14.949 9.577 -0.160 1.00 96.19 409 LEU A C 1
ATOM 3062 O O . LEU A 1 409 ? 13.783 9.464 -0.532 1.00 96.19 409 LEU A O 1
ATOM 3066 N N . ALA A 1 410 ? 15.540 10.772 -0.087 1.00 93.75 410 ALA A N 1
ATOM 3067 C CA . ALA A 1 410 ? 14.879 12.012 -0.484 1.00 93.75 410 ALA A CA 1
ATOM 3068 C C . ALA A 1 410 ? 14.494 12.017 -1.968 1.00 93.75 410 ALA A C 1
ATOM 3070 O O . ALA A 1 410 ? 13.462 12.589 -2.313 1.00 93.75 410 ALA A O 1
ATOM 3071 N N . ALA A 1 411 ? 15.270 11.358 -2.833 1.00 93.94 411 ALA A N 1
ATOM 3072 C CA . ALA A 1 411 ? 14.889 11.179 -4.231 1.00 93.94 411 ALA A CA 1
ATOM 3073 C C . ALA A 1 411 ? 13.632 10.300 -4.377 1.00 93.94 411 ALA A C 1
ATOM 3075 O O . ALA A 1 411 ? 12.748 10.636 -5.162 1.00 93.94 411 ALA A O 1
ATOM 3076 N N . GLU A 1 412 ? 13.503 9.232 -3.580 1.00 96.75 412 GLU A N 1
ATOM 3077 C CA . GLU A 1 412 ? 12.271 8.429 -3.536 1.00 96.75 412 GLU A CA 1
ATOM 3078 C C . GLU A 1 412 ? 11.079 9.239 -3.024 1.00 96.75 412 GLU A C 1
ATOM 3080 O O . GLU A 1 412 ? 10.017 9.199 -3.634 1.00 96.75 412 GLU A O 1
ATOM 3085 N N . HIS A 1 413 ? 11.251 10.011 -1.944 1.00 94.06 413 HIS A N 1
ATOM 3086 C CA . HIS A 1 413 ? 10.193 10.880 -1.418 1.00 94.06 413 HIS A CA 1
ATOM 3087 C C . HIS A 1 413 ? 9.736 11.909 -2.450 1.00 94.06 413 HIS A C 1
ATOM 3089 O O . HIS A 1 413 ? 8.542 12.174 -2.557 1.00 94.06 413 HIS A O 1
ATOM 3095 N N . PHE A 1 414 ? 10.676 12.473 -3.210 1.00 90.88 414 PHE A N 1
ATOM 3096 C CA . PHE A 1 414 ? 10.362 13.442 -4.249 1.00 90.88 414 PHE A CA 1
ATOM 3097 C C . PHE A 1 414 ? 9.564 12.819 -5.396 1.00 90.88 414 PHE A C 1
ATOM 3099 O O . PHE A 1 414 ? 8.568 13.399 -5.809 1.00 90.88 414 PHE A O 1
ATOM 3106 N N . ALA A 1 415 ? 9.940 11.621 -5.855 1.00 92.56 415 ALA A N 1
ATOM 3107 C CA . ALA A 1 415 ? 9.157 10.881 -6.845 1.00 92.56 415 ALA A CA 1
ATOM 3108 C C . ALA A 1 415 ? 7.771 10.476 -6.309 1.00 92.56 415 ALA A C 1
ATOM 3110 O O . ALA A 1 415 ? 6.782 10.596 -7.018 1.00 92.56 415 ALA A O 1
ATOM 3111 N N . PHE A 1 416 ? 7.691 10.019 -5.059 1.00 94.31 416 PHE A N 1
ATOM 3112 C CA . PHE A 1 416 ? 6.458 9.533 -4.434 1.00 94.31 416 PHE A CA 1
ATOM 3113 C C . PHE A 1 416 ? 5.441 10.639 -4.113 1.00 94.31 416 PHE A C 1
ATOM 3115 O O . PHE A 1 416 ? 4.232 10.425 -4.169 1.00 94.31 416 PHE A O 1
ATOM 3122 N N . CYS A 1 417 ? 5.923 11.812 -3.705 1.00 89.88 417 CYS A N 1
ATOM 3123 C CA . CYS A 1 417 ? 5.098 12.934 -3.271 1.00 89.88 417 CYS A CA 1
ATOM 3124 C C . CYS A 1 417 ? 5.843 14.250 -3.549 1.00 89.88 417 CYS A C 1
ATOM 3126 O O . CYS A 1 417 ? 6.466 14.820 -2.647 1.00 89.88 417 CYS A O 1
ATOM 3128 N N . PRO A 1 418 ? 5.793 14.758 -4.788 1.00 85.19 418 PRO A N 1
ATOM 3129 C CA . PRO A 1 418 ? 6.562 15.935 -5.197 1.00 85.19 418 PRO A CA 1
ATOM 3130 C C . PRO A 1 418 ? 6.222 17.196 -4.393 1.00 85.19 418 PRO A C 1
ATOM 3132 O O . PRO A 1 418 ? 7.101 18.017 -4.112 1.00 85.19 418 PRO A O 1
ATOM 3135 N N . ASP A 1 419 ? 4.961 17.328 -3.969 1.00 80.31 419 ASP A N 1
ATOM 3136 C CA . ASP A 1 419 ? 4.457 18.460 -3.182 1.00 80.31 419 ASP A CA 1
ATOM 3137 C C . ASP A 1 419 ? 5.199 18.649 -1.858 1.00 80.31 419 ASP A C 1
ATOM 3139 O O . ASP A 1 419 ? 5.434 19.785 -1.438 1.00 80.31 419 ASP A O 1
ATOM 3143 N N . ASN A 1 420 ? 5.689 17.560 -1.254 1.00 76.94 420 ASN A N 1
ATOM 3144 C CA . ASN A 1 420 ? 6.491 17.620 -0.034 1.00 76.94 420 ASN A CA 1
ATOM 3145 C C . ASN A 1 420 ? 7.789 18.416 -0.201 1.00 76.94 420 ASN A C 1
ATOM 3147 O O . ASN A 1 420 ? 8.342 18.868 0.800 1.00 76.94 420 ASN A O 1
ATOM 3151 N N . LEU A 1 421 ? 8.306 18.548 -1.425 1.00 75.69 421 LEU A N 1
ATOM 3152 C CA . LEU A 1 421 ? 9.456 19.399 -1.719 1.00 75.69 421 LEU A CA 1
ATOM 3153 C C . LEU A 1 421 ? 9.004 20.713 -2.356 1.00 75.69 421 LEU A C 1
ATOM 3155 O O . LEU A 1 421 ? 9.431 21.772 -1.898 1.00 75.69 421 LEU A O 1
ATOM 3159 N N . HIS A 1 422 ? 8.133 20.663 -3.371 1.00 71.56 422 HIS A N 1
ATOM 3160 C CA . HIS A 1 422 ? 7.706 21.839 -4.139 1.00 71.56 422 HIS A CA 1
ATOM 3161 C C . HIS A 1 422 ? 6.960 22.888 -3.314 1.00 71.56 422 HIS A C 1
ATOM 3163 O O . HIS A 1 422 ? 7.066 24.079 -3.612 1.00 71.56 422 HIS A O 1
ATOM 3169 N N . GLN A 1 423 ? 6.223 22.457 -2.292 1.00 65.62 423 GLN A N 1
ATOM 3170 C CA . GLN A 1 423 ? 5.407 23.330 -1.448 1.00 65.62 423 GLN A CA 1
ATOM 3171 C C . GLN A 1 423 ? 5.983 23.491 -0.035 1.00 65.62 423 GLN A C 1
ATOM 3173 O O . GLN A 1 423 ? 5.349 24.078 0.841 1.00 65.62 423 GLN A O 1
ATOM 3178 N N . SER A 1 424 ? 7.199 22.989 0.197 1.00 68.25 424 SER A N 1
ATOM 3179 C CA . SER A 1 424 ? 7.886 23.147 1.476 1.00 68.25 424 SER A CA 1
ATOM 3180 C C . SER A 1 424 ? 8.715 24.429 1.544 1.00 68.25 424 SER A C 1
ATOM 3182 O O . SER A 1 424 ? 9.201 24.945 0.538 1.00 68.25 424 SER A O 1
ATOM 3184 N N . ASP A 1 425 ? 8.970 24.888 2.769 1.00 67.56 425 ASP A N 1
ATOM 3185 C CA . ASP A 1 425 ? 9.929 25.964 3.047 1.00 67.56 425 ASP A CA 1
ATOM 3186 C C . ASP A 1 425 ? 11.403 25.512 2.903 1.00 67.56 425 ASP A C 1
ATOM 3188 O O . ASP A 1 425 ? 12.318 26.320 3.085 1.00 67.56 425 ASP A O 1
ATOM 3192 N N . THR A 1 426 ? 11.646 24.231 2.589 1.00 65.19 426 THR A N 1
ATOM 3193 C CA . THR A 1 426 ? 12.968 23.594 2.538 1.00 65.19 426 THR A CA 1
ATOM 3194 C C . THR A 1 426 ? 13.377 23.346 1.075 1.00 65.19 426 THR A C 1
ATOM 3196 O O . THR A 1 426 ? 12.987 22.341 0.479 1.00 65.19 426 THR A O 1
ATOM 3199 N N . PRO A 1 427 ? 14.170 24.232 0.443 1.00 65.31 427 PRO A N 1
ATOM 3200 C CA . PRO A 1 427 ? 14.460 24.112 -0.979 1.00 65.31 427 PRO A CA 1
ATOM 3201 C C . PRO A 1 427 ? 15.453 22.977 -1.278 1.00 65.31 427 PRO A C 1
ATOM 3203 O O . PRO A 1 427 ? 16.634 23.050 -0.931 1.00 65.31 427 PRO A O 1
ATOM 3206 N N . GLY A 1 428 ? 14.986 21.980 -2.033 1.00 77.12 428 GLY A N 1
ATOM 3207 C CA . GLY A 1 428 ? 15.816 20.972 -2.696 1.00 77.12 428 GLY A CA 1
ATOM 3208 C C . GLY A 1 428 ? 16.119 19.711 -1.878 1.00 77.12 428 GLY A C 1
ATOM 3209 O O . GLY A 1 428 ? 16.085 19.697 -0.649 1.00 77.12 428 GLY A O 1
ATOM 3210 N N . ILE A 1 429 ? 16.468 18.641 -2.604 1.00 86.31 429 ILE A N 1
ATOM 3211 C CA . ILE A 1 429 ? 16.659 17.273 -2.087 1.00 86.31 429 ILE A CA 1
ATOM 3212 C C . ILE A 1 429 ? 17.651 17.214 -0.914 1.00 86.31 429 ILE A C 1
ATOM 3214 O O . ILE A 1 429 ? 17.364 16.570 0.089 1.00 86.31 429 ILE A O 1
ATOM 3218 N N . THR A 1 430 ? 18.795 17.903 -0.997 1.00 86.75 430 THR A N 1
ATOM 3219 C CA . THR A 1 430 ? 19.828 17.875 0.058 1.00 86.75 430 THR A CA 1
ATOM 3220 C C . THR A 1 430 ? 19.348 18.451 1.389 1.00 86.75 430 THR A C 1
ATOM 3222 O O . THR A 1 430 ? 19.651 17.887 2.444 1.00 86.75 430 THR A O 1
ATOM 3225 N N . GLU A 1 431 ? 18.623 19.573 1.371 1.00 85.00 431 GLU A N 1
ATOM 3226 C CA . GLU A 1 431 ? 18.141 20.176 2.617 1.00 85.00 431 GLU A CA 1
ATOM 3227 C C . GLU A 1 431 ? 16.946 19.390 3.164 1.00 85.00 431 GLU A C 1
ATOM 3229 O O . GLU A 1 431 ? 16.912 19.104 4.359 1.00 85.00 431 GLU A O 1
ATOM 3234 N N . TYR A 1 432 ? 16.048 18.916 2.291 1.00 85.69 432 TYR A N 1
ATOM 3235 C CA . TYR A 1 432 ? 14.969 18.004 2.679 1.00 85.69 432 TYR A CA 1
ATOM 3236 C C . TYR A 1 432 ? 15.518 16.734 3.346 1.00 85.69 432 TYR A C 1
ATOM 3238 O O . TYR A 1 432 ? 15.069 16.357 4.426 1.00 85.69 432 TYR A O 1
ATOM 3246 N N . ALA A 1 433 ? 16.550 16.113 2.769 1.00 89.44 433 ALA A N 1
ATOM 3247 C CA . ALA A 1 433 ? 17.219 14.950 3.345 1.00 89.44 433 ALA A CA 1
ATOM 3248 C C . ALA A 1 433 ? 17.741 15.225 4.762 1.00 89.44 433 ALA A C 1
ATOM 3250 O O . ALA A 1 433 ? 17.540 14.414 5.666 1.00 89.44 433 ALA A O 1
ATOM 3251 N N . ARG A 1 434 ? 18.378 16.383 4.976 1.00 87.19 434 ARG A N 1
ATOM 3252 C CA . ARG A 1 434 ? 18.929 16.761 6.282 1.00 87.19 434 ARG A CA 1
ATOM 3253 C C . ARG A 1 434 ? 17.839 17.038 7.316 1.00 87.19 434 ARG A C 1
ATOM 3255 O O . ARG A 1 434 ? 17.969 16.607 8.456 1.00 87.19 434 ARG A O 1
ATOM 3262 N N . GLU A 1 435 ? 16.814 17.798 6.946 1.00 83.50 435 GLU A N 1
ATOM 3263 C CA . GLU A 1 435 ? 15.809 18.298 7.891 1.00 83.50 435 GLU A CA 1
ATOM 3264 C C . GLU A 1 435 ? 14.669 17.306 8.138 1.00 83.50 435 GLU A C 1
ATOM 3266 O O . GLU A 1 435 ? 14.082 17.306 9.220 1.00 83.50 435 GLU A O 1
ATOM 3271 N N . ARG A 1 436 ? 14.329 16.484 7.138 1.00 82.62 436 ARG A N 1
ATOM 3272 C CA . ARG A 1 436 ? 13.111 15.660 7.130 1.00 82.62 436 ARG A CA 1
ATOM 3273 C C . ARG A 1 436 ? 13.362 14.157 7.128 1.00 82.62 436 ARG A C 1
ATOM 3275 O O . ARG A 1 436 ? 12.425 13.430 7.435 1.00 82.62 436 ARG A O 1
ATOM 3282 N N . LEU A 1 437 ? 14.582 13.687 6.844 1.00 90.69 437 LEU A N 1
ATOM 3283 C CA . LEU A 1 437 ? 14.882 12.245 6.780 1.00 90.69 437 LEU A CA 1
ATOM 3284 C C . LEU A 1 437 ? 16.018 11.796 7.699 1.00 90.69 437 LEU A C 1
ATOM 3286 O O . LEU A 1 437 ? 15.903 10.742 8.325 1.00 90.69 437 LEU A O 1
ATOM 3290 N N . LEU A 1 438 ? 17.101 12.570 7.802 1.00 89.12 438 LEU A N 1
ATOM 3291 C CA . LEU A 1 438 ? 18.246 12.220 8.639 1.00 89.12 438 LEU A CA 1
ATOM 3292 C C . LEU A 1 438 ? 17.820 12.118 10.108 1.00 89.12 438 LEU A C 1
ATOM 3294 O O . LEU A 1 438 ? 17.367 13.096 10.709 1.00 89.12 438 LEU A O 1
ATOM 3298 N N . ASP A 1 439 ? 17.960 10.915 10.670 1.00 85.00 439 ASP A N 1
ATOM 3299 C CA . ASP A 1 439 ? 17.533 10.580 12.032 1.00 85.00 439 ASP A CA 1
ATOM 3300 C C . ASP A 1 439 ? 16.044 10.882 12.332 1.00 85.00 439 ASP A C 1
ATOM 3302 O O . ASP A 1 439 ? 15.666 11.0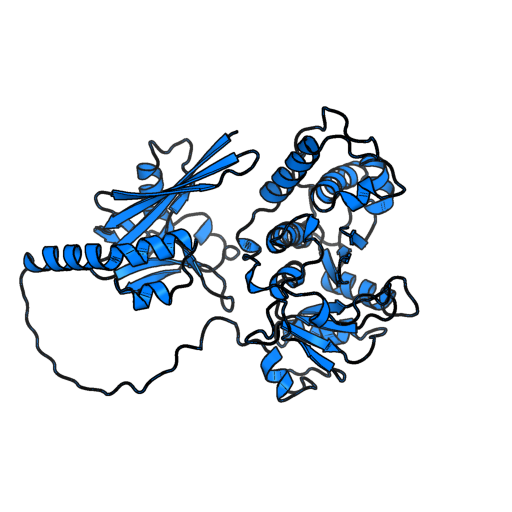08 13.500 1.00 85.00 439 ASP A O 1
ATOM 3306 N N . GLN A 1 440 ? 15.188 10.978 11.304 1.00 86.44 440 GLN A N 1
ATOM 3307 C CA . GLN A 1 440 ? 13.754 11.244 11.464 1.00 86.44 440 GLN A CA 1
ATOM 3308 C C . GLN A 1 440 ? 12.937 9.951 11.454 1.00 86.44 440 GLN A C 1
ATOM 3310 O O . GLN A 1 440 ? 12.894 9.237 10.458 1.00 86.44 440 GLN A O 1
ATOM 3315 N N . TYR A 1 441 ? 12.236 9.681 12.553 1.00 85.94 441 TYR A N 1
ATOM 3316 C CA . TYR A 1 441 ? 11.450 8.454 12.757 1.00 85.94 441 TYR A CA 1
ATOM 3317 C C . TYR A 1 441 ? 10.002 8.554 12.255 1.00 85.94 441 TYR A C 1
ATOM 3319 O O . TYR A 1 441 ? 9.182 7.675 12.521 1.00 85.94 441 TYR A O 1
ATOM 3327 N N . VAL A 1 442 ? 9.666 9.652 11.579 1.00 85.31 442 VAL A N 1
ATOM 3328 C CA . VAL A 1 442 ? 8.310 9.963 11.130 1.00 85.31 442 VAL A CA 1
ATOM 3329 C C . VAL A 1 442 ? 8.386 10.610 9.763 1.00 85.31 442 VAL A C 1
ATOM 3331 O O . VAL A 1 442 ? 9.115 11.588 9.586 1.00 85.31 442 VAL A O 1
ATOM 3334 N N . TRP A 1 443 ? 7.587 10.106 8.830 1.00 91.81 443 TRP A N 1
ATOM 3335 C CA . TRP A 1 443 ? 7.383 10.710 7.520 1.00 91.81 443 TRP A CA 1
ATOM 3336 C C . TRP A 1 443 ? 5.926 11.131 7.363 1.00 91.81 443 TRP A C 1
ATOM 3338 O O . TRP A 1 443 ? 5.009 10.446 7.817 1.00 91.81 443 TRP A O 1
ATOM 3348 N N . SER A 1 444 ? 5.717 12.272 6.717 1.00 84.38 444 SER A N 1
ATOM 3349 C CA . SER A 1 444 ? 4.396 12.820 6.421 1.00 84.38 444 SER A CA 1
ATOM 3350 C C . SER A 1 444 ? 4.328 13.184 4.949 1.00 84.38 444 SER A C 1
ATOM 3352 O O . SER A 1 444 ? 5.259 13.811 4.440 1.00 84.38 444 SER A O 1
ATOM 3354 N N . PHE A 1 445 ? 3.233 12.827 4.296 1.00 86.25 445 PHE A N 1
ATOM 3355 C CA . PHE A 1 445 ? 2.977 13.099 2.887 1.00 86.25 445 PHE A CA 1
ATOM 3356 C C . PHE A 1 445 ? 1.612 13.754 2.735 1.00 86.25 445 PHE A C 1
ATOM 3358 O O . PHE A 1 445 ? 0.685 13.419 3.475 1.00 86.25 445 PHE A O 1
ATOM 3365 N N . TRP A 1 446 ? 1.515 14.687 1.798 1.00 82.62 446 TRP A N 1
ATOM 3366 C CA . TRP A 1 446 ? 0.300 15.415 1.468 1.00 82.62 446 TRP A CA 1
ATOM 3367 C C . TRP A 1 446 ? 0.293 15.715 -0.029 1.00 82.62 446 TRP A C 1
ATOM 3369 O O . TRP A 1 446 ? 1.328 16.102 -0.573 1.00 82.62 446 TRP A O 1
ATOM 3379 N N . TRP A 1 447 ? -0.866 15.542 -0.657 1.00 78.75 447 TRP A N 1
ATOM 3380 C CA . TRP A 1 447 ? -1.095 15.816 -2.073 1.00 78.75 447 TRP A CA 1
ATOM 3381 C C . TRP A 1 447 ? -2.203 16.872 -2.199 1.00 78.75 447 TRP A C 1
ATOM 3383 O O . TRP A 1 447 ? -3.225 16.745 -1.520 1.00 78.75 447 TRP A O 1
ATOM 3393 N N . ASP A 1 448 ? -1.990 17.899 -3.031 1.00 64.75 448 ASP A N 1
ATOM 3394 C CA . ASP A 1 448 ? -2.995 18.947 -3.336 1.00 64.75 448 ASP A CA 1
ATOM 3395 C C . ASP A 1 448 ? -3.999 18.498 -4.404 1.00 64.75 448 ASP A C 1
ATOM 3397 O O . ASP A 1 448 ? -3.592 17.770 -5.343 1.00 64.75 448 ASP A O 1
#

Radius of gyration: 25.17 Å; chains: 1; bounding box: 55×76×60 Å

pLDDT: mean 79.64, std 18.66, range [24.44, 98.44]

=== Feature glossary ===
The record interleaves many kinds of information about one protein. Here is each kind framed as the question it answers.

Q: What are the backbone torsion angles?
A: φ (phi) and ψ (psi) are the two rotatable backbone dihedrals per residue: φ is the C(i-1)–N–Cα–C torsion, ψ is the N–Cα–C–N(i+1) torsion, both in degrees on (−180°, 180°]. α-helical residues cluster near (−60°, −45°); β-strand residues near (−120°, +130°). A Ramachandran plot is simply a scatter of (φ, ψ) for every residue.

Q: What is the amino-acid chain?
A: This is the polypeptide sequence — one letter per residue, N-terminus first. Length ranges from a few dozen residues for small domains to over a thousand for large multi-domain proteins.

Q: How mobile is each atom in the crystal?
A: For experimental (PDB) structures, the B-factor (temperature factor) quantifies the positional spread of each atom in the crystal — a combination of thermal vibration and static disorder — in units of Å². High B-factors mark flexible loops or poorly resolved regions; low B-factors mark the rigid, well-ordered core.

Q: Are the domains correctly placed relative to each other?
A: Predicted Aligned Error (PAE) is an AlphaFold confidence matrix: entry (i, j) is the expected error in the position of residue j, in ångströms, when the prediction is superimposed on the true structure at residue i. Low PAE within a block of residues means that block is internally rigid and well-predicted; high PAE between two blocks means their relative placement is uncertain even if each block individually is confident.

Q: How confident is the AlphaFold model at each residue?
A: pLDDT is the predicted lDDT-Cα score: AlphaFold's confidence that the local environment of each residue (all inter-atomic distances within 15 Å) is correctly placed. It is a per-residue number between 0 and 100, with higher meaning more reliable.

Q: What family and function is it annotated with?
A: Functional annotations link the protein to curated databases. InterPro entries identify conserved domains and families by matching the sequence against member-database signatures (Pfam, PROSITE, CDD, …). Gene Ontology (GO) terms describe molecular function, biological process, and cellular component in a controlled vocabulary. CATH places the structure in a hierarchical fold classification (Class/Architecture/Topology/Homologous-superfamily). The organism is the source species.

Q: How big and how compact is the whole molecule?
A: Three whole-structure scalars: the radius of gyration (RMS distance of Cα from centroid, in Å), the count of Cα–Cα contacts (pairs closer than 8 Å and separated by more than four residues in sequence — i.e. tertiary, not local, contacts), and the bounding-box dimensions. Together they distinguish compact globular folds from extended fibres or disordered chains.

Q: What known structures does this most resemble?
A: The Foldseek neighbor list gives the closest experimentally determined structures in the PDB, ranked by structural alignment. TM-score near 1 means near-identical fold; near 0.3 means only rough topology match. This is how one finds what a novel AlphaFold prediction most resembles in the solved-structure universe.

Q: Which residues are buried vs exposed?
A: SASA measures how much of the protein is reachable by solvent. It is computed by rolling a water-sized probe over the atomic surface and summing the exposed area (Å²). Per-residue SASA distinguishes core (buried, low SASA) from surface (exposed, high SASA) residues; total SASA is a whole-molecule size measure.

Q: Which residues are in helices, strands, or loops?
A: Eight-state secondary structure (DSSP): H is the canonical α-helix, G the tighter 3₁₀-helix, I the wider π-helix; E/B are β-structure, T and S are turns and bends, and '-' is everything else. DSSP derives these from the pattern of main-chain N–H···O=C hydrogen bonds, not from the sequence.

Q: Where is each backbone atom in 3D?
A: Structure coordinates are given as an mmCIF _atom_site loop: one row per atom with element, residue name, chain id, sequence number, and x/y/z position in Å. Only the four main-chain atoms per residue are included here; side chains are omitted to keep the record compact.

Q: What if only a Cα trace is available?
A: Three-state secondary structure (P-SEA) collapses the eight DSSP classes into helix (a), strand (b), and coil (c). P-SEA assigns these from Cα geometry alone — distances and angles — without requiring backbone oxygens, so it works on any Cα trace.

Q: What do the rendered images show?
A: The six renders are orthographic views along the three Cartesian axes in both directions. Representation (cartoon, sticks, or surface) and color scheme (sequence-rainbow or by-chain) vary across proteins so the training set covers all the common visualization conventions.

Q: What does the local fold look like, residue by residue?
A: Foldseek's 3Di representation compresses backbone geometry into a per-residue letter drawn from a learned twenty-state alphabet. It captures the tertiary interaction pattern around each residue — which residues are packed against it in space, regardless of where they are in sequence.

Q: What do the diagnostic plots show?
A: The contact map is a binary N×N matrix image: pixel (i, j) is dark where Cα_i and Cα_j are within 8 Å and |i−j|>4. Because the |i−j|>4 filter removes local helical contacts, off-diagonal stripes parallel to the main diagonal indicate parallel β-sheets; stripes perpendicular to it indicate antiparallel β-sheets. The Ramachandran plot scatters every residue's (φ, ψ) pair against the sterically allowed regions. The PAE heatmap renders the predicted-aligned-error matrix.